Protein AF-A0A8T7GTY8-F1 (afdb_monomer_lite)

Sequence (555 aa):
MGSRGRWVYILAAAASTLVVIAIIALAPPTARHTGGGGEAAPTELLHIVVYAADALREGNISLVEKAAEALTSARIPASAAPQASRISASLLRAAGLAEEAEKLCTAARLHIETGEPGRAVVEARDCLNTLHGLLSLYPGLYGDVSSLSRLGLNVSRALEAIRDAAGRVRYAVKVAEEVLREAERLSVNLTATRLGIEAAPNPVPYGGSVTVKACLVDAEGKPLAARTLIIHHGGVSSEAVTGRNGCASITLRPRSGVAVYAEYIPAGRDRGVYSYSRSETLTVRVLLRGVGLSVLLNSSRAEPLDAVTVTVSVNASLPARVETSWGFGAVTPPGGGRVVLRVPGGVRGPAVVAVEAGGVDGYAHVVVTRSLLVEGRSPELHVSAPAIVVAGGVFSIDAAAAVPGTLHVETPWGVGGAVVAVPLTAAGHARLVIDFKPLDPRYDDARMSVEVFVVNPIPFLVAAALAAIPLSRRRRGGGGEGGRGAGMFSLLEEALGRRAEPWETAREYAAASGVDAGEAVRAYEDSAYGGGPWRVFREAVEALRRRLTSRRGGG

Secondary structure (DSSP, 8-state):
--THHHHHHHHHHHHHHHHHHTTTT-------------PPPHHHHHHHHHHHHHHHHHT-HHHHHHHHHHHHHS---TTTHHHHHHHHHHHHHHHHHHHHHHHHHHHHHHHHHTT-HHHHHHHHHHHHHHHHHHHHHHHHHHHHHHHGGGGT---HHHHHHHHHHHHHHHHHHHHHHHHHHHHHHHHTT-B--EEEEEEESSSEETT--EEEEEEEE-TT--B--S-EEEEEETTEEEEEE--TTSEEEEEE--SS-EEEEEEE---GGGBTTB--EE---EEEPEEPBP--EEEEES-SEE-TT-EEEEEEEESSS--EEEEETTS-EEEPPTTEEEEEEE--TT--EEEEEEEEE--STTBPPEEEEEEEEE-PBPP-EEEE--SEEETT-EEE-EEEESS-EEEEEEETTEEESSEEEPPTT--EEEEEEEEEEESSTTBPPEEEEEEEEEE-SHHHHHHHHHHHHHHHHTTSS----------HHHHHHHHHHS---HHHHHHHHHHHHT--HHHHHHHHHHHHTTT-HHHHHHHHHHHHHHHHHHTTS--

Radius of gyration: 49.47 Å; chains: 1; bounding box: 110×78×130 Å

Foldseek 3Di:
DDPVVVVVVVVVVVVVVVVVVVPPPDDDDDDDDDDDDDADDPVVLLVLLLQLLLCLLVLPLVSVLVSLVCLVPHRDPPVLNVLSPQLSVLSNLLSVLSVLLVVLLVVLVVCLQQQNLVSSLVSLVVSLVSLVVSLVSLVVSLVSLVVCVVVVDPNVSSNVSSVSSSVVSVVSNVVSVVSNVSSCLLPPAAFEKEKEKDKPPAQAAQQGKIKIKIAMATPVRQADFQFWKWKDKPNDTDIFGHHNRNMTIDMDRDRAWMWIKIKGGQDDPRRSHHGIDIYDIDIHHYQFAEKDKDWDWPDQEDFAQDKIKIWIFIPFQWKKWKAKPVGDIDIAGGGTGIDIDTHHLPDAAKMKIKIWIDPPDRHDIDIDIGIHHYDAAAWDKDKDDAQEDEAQDKGFIDIDTPADWAKWKQWPVGTDGRIDHHHLPDFAKIKIKIWTGGPRSRHDIDIDIDIHGYDRCVVVVVLVVVLVVVVVVVPPDDDDDDDDDDDPVVSVCVVVVDPPDVLVVLVVVCVVVVHDSVVSVVVVVVVVVPVDDVVVVVVVVVVVVVVVVVVVPDD

pLDDT: mean 83.08, std 20.72, range [32.03, 98.62]

Structure (mmCIF, N/CA/C/O backbone):
data_AF-A0A8T7GTY8-F1
#
_entry.id   AF-A0A8T7GTY8-F1
#
loop_
_atom_site.group_PDB
_atom_site.id
_atom_site.type_symbol
_atom_site.label_atom_id
_atom_site.label_alt_id
_atom_site.label_comp_id
_atom_site.label_asym_id
_atom_site.label_entity_id
_atom_site.label_seq_id
_atom_site.pdbx_PDB_ins_code
_atom_site.Cartn_x
_atom_site.Cartn_y
_atom_site.Cartn_z
_atom_site.occupancy
_atom_site.B_iso_or_equiv
_atom_site.auth_seq_id
_atom_site.auth_comp_id
_atom_site.auth_asym_id
_atom_site.auth_atom_id
_atom_site.pdbx_PDB_model_num
ATOM 1 N N . MET A 1 1 ? 77.915 -31.766 -53.872 1.00 43.19 1 MET A N 1
ATOM 2 C CA . MET A 1 1 ? 76.447 -31.826 -53.645 1.00 43.19 1 MET A CA 1
ATOM 3 C C . MET A 1 1 ? 75.816 -30.520 -54.119 1.00 43.19 1 MET A C 1
ATOM 5 O O . MET A 1 1 ? 76.364 -29.471 -53.818 1.00 43.19 1 MET A O 1
ATOM 9 N N . GLY A 1 2 ? 74.734 -30.565 -54.906 1.00 37.41 2 GLY A N 1
ATOM 10 C CA . GLY A 1 2 ? 74.190 -29.380 -55.595 1.00 37.41 2 GLY A CA 1
ATOM 11 C C . GLY A 1 2 ? 73.169 -28.564 -54.787 1.00 37.41 2 GLY A C 1
ATOM 12 O O . GLY A 1 2 ? 72.341 -29.124 -54.069 1.00 37.41 2 GLY A O 1
ATOM 13 N N . SER A 1 3 ? 73.171 -27.241 -54.979 1.00 43.28 3 SER A N 1
ATOM 14 C CA . SER A 1 3 ? 72.369 -26.239 -54.246 1.00 43.28 3 SER A CA 1
ATOM 15 C C . SER A 1 3 ? 70.842 -26.420 -54.286 1.00 43.28 3 SER A C 1
ATOM 17 O O . SER A 1 3 ? 70.138 -25.842 -53.461 1.00 43.28 3 SER A O 1
ATOM 19 N N . ARG A 1 4 ? 70.309 -27.259 -55.185 1.00 40.31 4 ARG A N 1
ATOM 20 C CA . ARG A 1 4 ? 68.869 -27.572 -55.261 1.00 40.31 4 ARG A CA 1
ATOM 21 C C . ARG A 1 4 ? 68.362 -28.485 -54.135 1.00 40.31 4 ARG A C 1
ATOM 23 O O . ARG A 1 4 ? 67.167 -28.485 -53.876 1.00 40.31 4 ARG A O 1
ATOM 30 N N . GLY A 1 5 ? 69.242 -29.208 -53.433 1.00 40.41 5 GLY A N 1
ATOM 31 C CA . GLY A 1 5 ? 68.844 -30.024 -52.275 1.00 40.41 5 GLY A CA 1
ATOM 32 C C . GLY A 1 5 ? 68.484 -29.205 -51.027 1.00 40.41 5 GLY A C 1
ATOM 33 O O . GLY A 1 5 ? 67.637 -29.624 -50.246 1.00 40.41 5 GLY A O 1
ATOM 34 N N . ARG A 1 6 ? 69.082 -28.016 -50.847 1.00 43.25 6 ARG A N 1
ATOM 35 C CA . ARG A 1 6 ? 68.878 -27.185 -49.642 1.00 43.25 6 ARG A CA 1
ATOM 36 C C . ARG A 1 6 ? 67.473 -26.580 -49.546 1.00 43.25 6 ARG A C 1
ATOM 38 O O . ARG A 1 6 ? 66.925 -26.517 -48.453 1.00 43.25 6 ARG A O 1
ATOM 45 N N . TRP A 1 7 ? 66.875 -26.184 -50.668 1.00 44.06 7 TRP A N 1
ATOM 46 C CA . TRP A 1 7 ? 65.564 -25.521 -50.673 1.00 44.06 7 TRP A CA 1
ATOM 47 C C . TRP A 1 7 ? 64.405 -26.430 -50.245 1.00 44.06 7 TRP A C 1
ATOM 49 O O . TRP A 1 7 ? 63.483 -25.961 -49.585 1.00 44.06 7 TRP A O 1
ATOM 59 N N . VAL A 1 8 ? 64.478 -27.731 -50.547 1.00 46.56 8 VAL A N 1
ATOM 60 C CA . VAL A 1 8 ? 63.455 -28.708 -50.132 1.00 46.56 8 VAL A CA 1
ATOM 61 C C . VAL A 1 8 ? 63.447 -28.887 -48.609 1.00 46.56 8 VAL A C 1
ATOM 63 O O . VAL A 1 8 ? 62.382 -28.903 -48.000 1.00 46.56 8 VAL A O 1
ATOM 66 N N . TYR A 1 9 ? 64.625 -28.934 -47.977 1.00 44.22 9 TYR A N 1
ATOM 67 C CA . TYR A 1 9 ? 64.740 -29.025 -46.516 1.00 44.22 9 TYR A CA 1
ATOM 68 C C . TYR A 1 9 ? 64.301 -27.744 -45.794 1.00 44.22 9 TYR A C 1
ATOM 70 O O . TYR A 1 9 ? 63.691 -27.833 -44.733 1.00 44.22 9 TYR A O 1
ATOM 78 N N . ILE A 1 10 ? 64.555 -26.561 -46.367 1.00 48.59 10 ILE A N 1
ATOM 79 C CA . ILE A 1 10 ? 64.115 -25.281 -45.782 1.00 48.59 10 ILE A CA 1
ATOM 80 C C . ILE A 1 10 ? 62.581 -25.162 -45.807 1.00 48.59 10 ILE A C 1
ATOM 82 O O . ILE A 1 10 ? 61.984 -24.755 -44.812 1.00 48.59 10 ILE A O 1
ATOM 86 N N . LEU A 1 11 ? 61.932 -25.571 -46.904 1.00 45.00 11 LEU A N 1
ATOM 87 C CA . LEU A 1 11 ? 60.466 -25.580 -47.007 1.00 45.00 11 LEU A CA 1
ATOM 88 C C . LEU A 1 11 ? 59.812 -26.617 -46.080 1.00 45.00 11 LEU A C 1
ATOM 90 O O . LEU A 1 11 ? 58.790 -26.316 -45.468 1.00 45.00 11 LEU A O 1
ATOM 94 N N . ALA A 1 12 ? 60.416 -27.799 -45.920 1.00 43.34 12 ALA A N 1
ATOM 95 C CA . ALA A 1 12 ? 59.945 -28.796 -44.958 1.00 43.34 12 ALA A CA 1
ATOM 96 C C . ALA A 1 12 ? 60.063 -28.297 -43.503 1.00 43.34 12 ALA A C 1
ATOM 98 O O . ALA A 1 12 ? 59.116 -28.428 -42.731 1.00 43.34 12 ALA A O 1
ATOM 99 N N . ALA A 1 13 ? 61.188 -27.663 -43.147 1.00 40.25 13 ALA A N 1
ATOM 100 C CA . ALA A 1 13 ? 61.414 -27.122 -41.807 1.00 40.25 13 ALA A CA 1
ATOM 101 C C . ALA A 1 13 ? 60.435 -25.986 -41.447 1.00 40.25 13 ALA A C 1
ATOM 103 O O . ALA A 1 13 ? 59.940 -25.934 -40.321 1.00 40.25 13 ALA A O 1
ATOM 104 N N . ALA A 1 14 ? 60.110 -25.106 -42.401 1.00 42.41 14 ALA A N 1
ATOM 105 C CA . ALA A 1 14 ? 59.154 -24.017 -42.188 1.00 42.41 14 ALA A CA 1
ATOM 106 C C . ALA A 1 14 ? 57.726 -24.519 -41.892 1.00 42.41 14 ALA A C 1
ATOM 108 O O . ALA A 1 14 ? 57.025 -23.923 -41.074 1.00 42.41 14 ALA A O 1
ATOM 109 N N . ALA A 1 15 ? 57.308 -25.630 -42.510 1.00 43.06 15 ALA A N 1
ATOM 110 C CA . ALA A 1 15 ? 55.995 -26.229 -42.272 1.00 43.06 15 ALA A CA 1
ATOM 111 C C . ALA A 1 15 ? 55.869 -26.838 -40.861 1.00 43.06 15 ALA A C 1
ATOM 113 O O . ALA A 1 15 ? 54.832 -26.686 -40.219 1.00 43.06 15 ALA A O 1
ATOM 114 N N . SER A 1 16 ? 56.928 -27.475 -40.345 1.00 41.00 16 SER A N 1
ATOM 115 C CA . SER A 1 16 ? 56.918 -28.085 -39.006 1.00 41.00 16 SER A CA 1
ATOM 116 C C . SER A 1 16 ? 56.823 -27.074 -37.855 1.00 41.00 16 SER A C 1
ATOM 118 O O . SER A 1 16 ? 56.168 -27.354 -36.852 1.00 41.00 16 SER A O 1
ATOM 120 N N . THR A 1 17 ? 57.425 -25.887 -37.982 1.00 41.25 17 THR A N 1
ATOM 121 C CA . THR A 1 17 ? 57.464 -24.896 -36.886 1.00 41.25 17 THR A CA 1
ATOM 122 C C . THR A 1 17 ? 56.093 -24.278 -36.592 1.00 41.25 17 THR A C 1
ATOM 124 O O . THR A 1 17 ? 55.795 -23.956 -35.443 1.00 41.25 17 THR A O 1
ATOM 127 N N . LEU A 1 18 ? 55.229 -24.152 -37.606 1.00 40.47 18 LEU A N 1
ATOM 128 C CA . LEU A 1 18 ? 53.881 -23.586 -37.458 1.00 40.47 18 LEU A CA 1
ATOM 129 C C . LEU A 1 18 ? 52.930 -24.482 -36.645 1.00 40.47 18 LEU A C 1
ATOM 131 O O . LEU A 1 18 ? 52.012 -23.970 -36.010 1.00 40.47 18 LEU A O 1
ATOM 135 N N . VAL A 1 19 ? 53.166 -25.797 -36.615 1.00 42.78 19 VAL A N 1
ATOM 136 C CA . VAL A 1 19 ? 52.319 -26.759 -35.883 1.00 42.78 19 VAL A CA 1
ATOM 137 C C . VAL A 1 19 ? 52.566 -26.702 -34.369 1.00 42.78 19 VAL A C 1
ATOM 139 O O . VAL A 1 19 ? 51.636 -26.861 -33.585 1.00 42.78 19 VAL A O 1
ATOM 142 N N . VAL A 1 20 ? 53.801 -26.422 -33.937 1.00 40.09 20 VAL A N 1
ATOM 143 C CA . VAL A 1 20 ? 54.177 -26.416 -32.509 1.00 40.09 20 VAL A CA 1
ATOM 144 C C . VAL A 1 20 ? 53.609 -25.201 -31.763 1.00 40.09 20 VAL A C 1
ATOM 146 O O . VAL A 1 20 ? 53.200 -25.319 -30.609 1.00 40.09 20 VAL A O 1
ATOM 149 N N . ILE A 1 21 ? 53.524 -24.043 -32.425 1.00 41.19 21 ILE A N 1
ATOM 150 C CA . ILE A 1 21 ? 53.023 -22.795 -31.820 1.00 41.19 21 ILE A CA 1
ATOM 151 C C . ILE A 1 21 ? 51.529 -22.904 -31.454 1.00 41.19 21 ILE A C 1
ATOM 153 O O . ILE A 1 21 ? 51.098 -22.324 -30.460 1.00 41.19 21 ILE A O 1
ATOM 157 N N . ALA A 1 22 ? 50.751 -23.702 -32.193 1.00 39.50 22 ALA A N 1
ATOM 158 C CA . ALA A 1 22 ? 49.323 -23.906 -31.937 1.00 39.50 22 ALA A CA 1
ATOM 159 C C . ALA A 1 22 ? 49.017 -24.706 -30.651 1.00 39.50 22 ALA A C 1
ATOM 161 O O . ALA A 1 22 ? 47.911 -24.612 -30.125 1.00 39.50 22 ALA A O 1
ATOM 162 N N . ILE A 1 23 ? 49.975 -25.485 -30.133 1.00 41.50 23 ILE A N 1
ATOM 163 C CA . ILE A 1 23 ? 49.746 -26.435 -29.027 1.00 41.50 23 ILE A CA 1
ATOM 164 C C . ILE A 1 23 ? 49.935 -25.782 -27.643 1.00 41.50 23 ILE A C 1
ATOM 166 O O . ILE A 1 23 ? 49.361 -26.234 -26.656 1.00 41.50 23 ILE A O 1
ATOM 170 N N . ILE A 1 24 ? 50.700 -24.689 -27.551 1.00 39.84 24 ILE A N 1
ATOM 171 C CA . ILE A 1 24 ? 51.096 -24.073 -26.266 1.00 39.84 24 ILE A CA 1
ATOM 172 C C . ILE A 1 24 ? 49.994 -23.164 -25.668 1.00 39.84 24 ILE A C 1
ATOM 174 O O . ILE A 1 24 ? 50.028 -22.842 -24.483 1.00 39.84 24 ILE A O 1
ATOM 178 N N . ALA A 1 25 ? 48.977 -22.780 -26.443 1.00 38.03 25 ALA A N 1
ATOM 179 C CA . ALA A 1 25 ? 48.000 -21.748 -26.067 1.00 38.03 25 ALA A CA 1
ATOM 180 C C . ALA A 1 25 ? 46.794 -22.216 -25.205 1.00 38.03 25 ALA A C 1
ATOM 182 O O . ALA A 1 25 ? 45.832 -21.462 -25.073 1.00 38.03 25 ALA A O 1
ATOM 183 N N . LEU A 1 26 ? 46.789 -23.444 -24.659 1.00 36.94 26 LEU A N 1
ATOM 184 C CA . LEU A 1 26 ? 45.545 -24.156 -24.283 1.00 36.94 26 LEU A CA 1
ATOM 185 C C . LEU A 1 26 ? 45.470 -24.776 -22.857 1.00 36.94 26 LEU A C 1
ATOM 187 O O . LEU A 1 26 ? 44.753 -25.757 -22.669 1.00 36.94 26 LEU A O 1
ATOM 191 N N . ALA A 1 27 ? 46.140 -24.230 -21.827 1.00 33.28 27 ALA A N 1
ATOM 192 C CA . ALA A 1 27 ? 46.106 -24.790 -20.454 1.00 33.28 27 ALA A CA 1
ATOM 193 C C . ALA A 1 27 ? 45.803 -23.760 -19.322 1.00 33.28 27 ALA A C 1
ATOM 195 O O . ALA A 1 27 ? 46.461 -22.719 -19.280 1.00 33.28 27 ALA A O 1
ATOM 196 N N . PRO A 1 28 ? 44.864 -24.036 -18.379 1.00 37.38 28 PRO A N 1
ATOM 197 C CA . PRO A 1 28 ? 44.525 -23.158 -17.242 1.00 37.38 28 PRO A CA 1
ATOM 198 C C . PRO A 1 28 ? 45.086 -23.621 -15.861 1.00 37.38 28 PRO A C 1
ATOM 200 O O . PRO A 1 28 ? 45.440 -24.790 -15.711 1.00 37.38 28 PRO A O 1
ATOM 203 N N . PRO A 1 29 ? 45.136 -22.745 -14.825 1.00 37.66 29 PRO A N 1
ATOM 204 C CA . PRO A 1 29 ? 45.713 -23.043 -13.498 1.00 37.66 29 PRO A CA 1
ATOM 205 C C . PRO A 1 29 ? 44.693 -23.369 -12.372 1.00 37.66 29 PRO A C 1
ATOM 207 O O . PRO A 1 29 ? 43.504 -23.076 -12.480 1.00 37.66 29 PRO A O 1
ATOM 210 N N . THR A 1 30 ? 45.180 -23.921 -11.247 1.00 33.28 30 THR A N 1
ATOM 211 C CA . THR A 1 30 ? 44.400 -24.426 -10.084 1.00 33.28 30 THR A CA 1
ATOM 212 C C . THR A 1 30 ? 44.588 -23.649 -8.762 1.00 33.28 30 THR A C 1
ATOM 214 O O . THR A 1 30 ? 45.561 -22.920 -8.589 1.00 33.28 30 THR A O 1
ATOM 217 N N . ALA A 1 31 ? 43.701 -23.887 -7.780 1.00 32.03 31 ALA A N 1
ATOM 218 C CA . ALA A 1 31 ? 43.730 -23.391 -6.386 1.00 32.03 31 ALA A CA 1
ATOM 219 C C . ALA A 1 31 ? 43.260 -24.513 -5.404 1.00 32.03 31 ALA A C 1
ATOM 221 O O . ALA A 1 31 ? 42.858 -25.566 -5.888 1.00 32.03 31 ALA A O 1
ATOM 222 N N . ARG A 1 32 ? 43.247 -24.421 -4.056 1.00 34.00 32 ARG A N 1
ATOM 223 C CA . ARG A 1 32 ? 43.452 -23.323 -3.070 1.00 34.00 32 ARG A CA 1
ATOM 224 C C . ARG A 1 32 ? 43.969 -23.909 -1.715 1.00 34.00 32 ARG A C 1
ATOM 226 O O . ARG A 1 32 ? 44.333 -25.076 -1.663 1.00 34.00 32 ARG A O 1
ATOM 233 N N . HIS A 1 33 ? 44.006 -23.122 -0.629 1.00 37.56 33 HIS A N 1
ATOM 234 C CA . HIS A 1 33 ? 44.540 -23.500 0.705 1.00 37.56 33 HIS A CA 1
ATOM 235 C C . HIS A 1 33 ? 43.518 -24.086 1.714 1.00 37.56 33 HIS A C 1
ATOM 237 O O . HIS A 1 33 ? 42.312 -23.901 1.568 1.00 37.56 33 HIS A O 1
ATOM 243 N N . THR A 1 34 ? 44.035 -24.686 2.801 1.00 38.72 34 THR A N 1
ATOM 244 C CA . THR A 1 34 ? 43.326 -25.181 4.008 1.00 38.72 34 THR A CA 1
ATOM 245 C C . THR A 1 34 ? 43.826 -24.510 5.303 1.00 38.72 34 THR A C 1
ATOM 247 O O . THR A 1 34 ? 45.003 -24.164 5.384 1.00 38.72 34 THR A O 1
ATOM 250 N N . GLY A 1 35 ? 42.988 -24.421 6.349 1.00 42.38 35 GLY A N 1
ATOM 251 C CA . GLY A 1 35 ? 43.367 -23.981 7.708 1.00 42.38 35 GLY A CA 1
ATOM 252 C C . GLY A 1 35 ? 42.646 -24.784 8.807 1.00 42.38 35 GLY A C 1
ATOM 253 O O . GLY A 1 35 ? 41.523 -25.232 8.590 1.00 42.38 35 GLY A O 1
ATOM 254 N N . GLY A 1 36 ? 43.302 -25.015 9.953 1.00 44.09 36 GLY A N 1
ATOM 255 C CA . GLY A 1 36 ? 42.823 -25.897 11.038 1.00 44.09 36 GLY A CA 1
ATOM 256 C C . GLY A 1 36 ? 42.268 -25.168 12.273 1.00 44.09 36 GLY A C 1
ATOM 257 O O . GLY A 1 36 ? 42.368 -23.949 12.374 1.00 44.09 36 GLY A O 1
ATOM 258 N N . GLY A 1 37 ? 41.705 -25.910 13.238 1.00 43.16 37 GLY A N 1
ATOM 259 C CA . GLY A 1 37 ? 41.185 -25.332 14.489 1.00 43.16 37 GLY A CA 1
ATOM 260 C C . GLY A 1 37 ? 40.954 -26.351 15.611 1.00 43.16 37 GLY A C 1
ATOM 261 O O . GLY A 1 37 ? 40.676 -27.515 15.328 1.00 43.16 37 GLY A O 1
ATOM 262 N N . GLY A 1 38 ? 41.038 -25.894 16.866 1.00 51.50 38 GLY A N 1
ATOM 263 C CA . GLY A 1 38 ? 40.863 -26.701 18.086 1.00 51.50 38 GLY A CA 1
ATOM 264 C C . GLY A 1 38 ? 39.423 -26.777 18.620 1.00 51.50 38 GLY A C 1
ATOM 265 O O . GLY A 1 38 ? 38.498 -26.211 18.033 1.00 51.50 38 GLY A O 1
ATOM 266 N N . GLU A 1 39 ? 39.236 -27.505 19.720 1.00 55.78 39 GLU A N 1
ATOM 267 C CA . GLU A 1 39 ? 37.965 -27.634 20.458 1.00 55.78 39 GLU A CA 1
ATOM 268 C C . GLU A 1 39 ? 37.753 -26.461 21.435 1.00 55.78 39 GLU A C 1
ATOM 270 O O . GLU A 1 39 ? 38.721 -25.822 21.851 1.00 55.78 39 GLU A O 1
ATOM 275 N N . ALA A 1 40 ? 36.499 -26.172 21.804 1.00 56.69 40 ALA A N 1
ATOM 276 C CA . ALA A 1 40 ? 36.188 -25.112 22.765 1.00 56.69 40 ALA A CA 1
ATOM 277 C C . ALA A 1 40 ? 36.459 -25.577 24.205 1.00 56.69 40 ALA A C 1
ATOM 279 O O . ALA A 1 40 ? 36.144 -26.710 24.581 1.00 56.69 40 ALA A O 1
ATOM 280 N N . ALA A 1 41 ? 37.013 -24.694 25.037 1.00 71.81 41 ALA A N 1
ATOM 281 C CA . ALA A 1 41 ? 37.287 -25.019 26.433 1.00 71.81 41 ALA A CA 1
ATOM 282 C C . ALA A 1 41 ? 35.975 -25.184 27.238 1.00 71.81 41 ALA A C 1
ATOM 284 O O . ALA A 1 41 ? 35.034 -24.413 27.034 1.00 71.81 41 ALA A O 1
ATOM 285 N N . PRO A 1 42 ? 35.896 -26.107 28.223 1.00 75.81 42 PRO A N 1
ATOM 286 C CA . PRO A 1 42 ? 34.701 -26.283 29.064 1.00 75.81 42 PRO A CA 1
ATOM 287 C C . PRO A 1 42 ? 34.235 -25.013 29.804 1.00 75.81 42 PRO A C 1
ATOM 289 O O . PRO A 1 42 ? 33.071 -24.903 30.189 1.00 75.81 42 PRO A O 1
ATOM 292 N N . THR A 1 43 ? 35.128 -24.037 29.981 1.00 80.50 43 THR A N 1
ATOM 293 C CA . THR A 1 43 ? 34.829 -22.701 30.512 1.00 80.50 43 THR A CA 1
ATOM 294 C C . THR A 1 43 ? 33.922 -21.879 29.594 1.00 80.50 43 THR A C 1
ATOM 296 O O . THR A 1 43 ? 33.039 -21.189 30.097 1.00 80.50 43 THR A O 1
ATOM 299 N N . GLU A 1 44 ? 34.073 -21.969 28.269 1.00 85.94 44 GLU A N 1
ATOM 300 C CA . GLU A 1 44 ? 33.236 -21.234 27.307 1.00 85.94 44 GLU A CA 1
ATOM 301 C C . GLU A 1 44 ? 31.778 -21.701 27.375 1.00 85.94 44 GLU A C 1
ATOM 303 O O . GLU A 1 44 ? 30.867 -20.877 27.439 1.00 85.94 44 GLU A O 1
ATOM 308 N N . LEU A 1 45 ? 31.555 -23.017 27.484 1.00 87.31 45 LEU A N 1
ATOM 309 C CA . LEU A 1 45 ? 30.221 -23.584 27.698 1.00 87.31 45 LEU A CA 1
ATOM 310 C C . LEU A 1 45 ? 29.566 -23.016 28.967 1.00 87.31 45 LEU A C 1
ATOM 312 O O . LEU A 1 45 ? 28.401 -22.620 28.938 1.00 87.31 45 LEU A O 1
ATOM 316 N N . LEU A 1 46 ? 30.316 -22.936 30.071 1.00 88.88 46 LEU A N 1
ATOM 317 C CA . LEU A 1 46 ? 29.813 -22.365 31.321 1.00 88.88 46 LEU A CA 1
ATOM 318 C C . LEU A 1 46 ? 29.473 -20.874 31.173 1.00 88.88 46 LEU A C 1
ATOM 320 O O . LEU A 1 46 ? 28.434 -20.447 31.674 1.00 88.88 46 LEU A O 1
ATOM 324 N N . HIS A 1 47 ? 30.294 -20.096 30.461 1.00 90.75 47 HIS A N 1
ATOM 325 C CA . HIS A 1 47 ? 30.002 -18.689 30.181 1.00 90.75 47 HIS A CA 1
ATOM 326 C C . HIS A 1 47 ? 28.707 -18.515 29.379 1.00 90.75 47 HIS A C 1
ATOM 328 O O . HIS A 1 47 ? 27.888 -17.680 29.759 1.00 90.75 47 HIS A O 1
ATOM 334 N N . ILE A 1 48 ? 28.477 -19.321 28.336 1.00 91.94 48 ILE A N 1
ATOM 335 C CA . ILE A 1 48 ? 27.247 -19.238 27.532 1.00 91.94 48 ILE A CA 1
ATOM 336 C C . ILE A 1 48 ? 26.019 -19.655 28.362 1.00 91.94 48 ILE A C 1
ATOM 338 O O . ILE A 1 48 ? 24.995 -18.978 28.309 1.00 91.94 48 ILE A O 1
ATOM 342 N N . VAL A 1 49 ? 26.110 -20.710 29.186 1.00 91.44 49 VAL A N 1
ATOM 343 C CA . VAL A 1 49 ? 24.996 -21.143 30.059 1.00 91.44 49 VAL A CA 1
ATOM 344 C C . VAL A 1 49 ? 24.678 -20.109 31.147 1.00 91.44 49 VAL A C 1
ATOM 346 O O . VAL A 1 49 ? 23.505 -19.842 31.403 1.00 91.44 49 VAL A O 1
ATOM 349 N N . VAL A 1 50 ? 25.690 -19.494 31.772 1.00 92.19 50 VAL A N 1
ATOM 350 C CA . VAL A 1 50 ? 25.484 -18.400 32.740 1.00 92.19 50 VAL A CA 1
ATOM 351 C C . VAL A 1 50 ? 24.861 -17.184 32.055 1.00 92.19 50 VAL A C 1
ATOM 353 O O . VAL A 1 50 ? 23.904 -16.625 32.579 1.00 92.19 50 VAL A O 1
ATOM 356 N N . TYR A 1 51 ? 25.346 -16.815 30.867 1.00 94.81 51 TYR A N 1
ATOM 357 C CA . TYR A 1 51 ? 24.811 -15.701 30.085 1.00 94.81 51 TYR A CA 1
ATOM 358 C C . TYR A 1 51 ? 23.347 -15.925 29.672 1.00 94.81 51 TYR A C 1
ATOM 360 O O . TYR A 1 51 ? 22.521 -15.035 29.854 1.00 94.81 51 TYR A O 1
ATOM 368 N N . ALA A 1 52 ? 22.999 -17.130 29.208 1.00 92.56 52 ALA A N 1
ATOM 369 C CA . ALA A 1 52 ? 21.618 -17.520 28.922 1.00 92.56 52 ALA A CA 1
ATOM 370 C C . ALA A 1 52 ? 20.712 -17.426 30.160 1.00 92.56 52 ALA A C 1
ATOM 372 O O . ALA A 1 52 ? 19.589 -16.931 30.075 1.00 92.56 52 ALA A O 1
ATOM 373 N N . ALA A 1 53 ? 21.194 -17.903 31.311 1.00 90.25 53 ALA A N 1
ATOM 374 C CA . ALA A 1 53 ? 20.441 -17.882 32.559 1.00 90.25 53 ALA A CA 1
ATOM 375 C C . ALA A 1 53 ? 20.231 -16.451 33.084 1.00 90.25 53 ALA A C 1
ATOM 377 O O . ALA A 1 53 ? 19.124 -16.119 33.507 1.00 90.25 53 ALA A O 1
ATOM 378 N N . ASP A 1 54 ? 21.252 -15.591 33.009 1.00 92.06 54 ASP A N 1
ATOM 379 C CA . ASP A 1 54 ? 21.147 -14.174 33.371 1.00 92.06 54 ASP A CA 1
ATOM 380 C C . ASP A 1 54 ? 20.219 -13.407 32.408 1.00 92.06 54 ASP A C 1
ATOM 382 O O . ASP A 1 54 ? 19.370 -12.644 32.866 1.00 92.06 54 ASP A O 1
ATOM 386 N N . ALA A 1 55 ? 20.284 -13.677 31.098 1.00 93.19 55 ALA A N 1
ATOM 387 C CA . ALA A 1 55 ? 19.361 -13.115 30.109 1.00 93.19 55 ALA A CA 1
ATOM 388 C C . ALA A 1 55 ? 17.900 -13.534 30.364 1.00 93.19 55 ALA A C 1
ATOM 390 O O . ALA A 1 55 ? 16.999 -12.694 30.333 1.00 93.19 55 ALA A O 1
ATOM 391 N N . LEU A 1 56 ? 17.662 -14.813 30.682 1.00 90.06 56 LEU A N 1
ATOM 392 C CA . LEU A 1 56 ? 16.335 -15.341 31.018 1.00 90.06 56 LEU A CA 1
ATOM 393 C C . LEU A 1 56 ? 15.800 -14.733 32.324 1.00 90.06 56 LEU A C 1
ATOM 395 O O . LEU A 1 56 ? 14.631 -14.363 32.407 1.00 90.06 56 LEU A O 1
ATOM 399 N N . ARG A 1 57 ? 16.668 -14.570 33.330 1.00 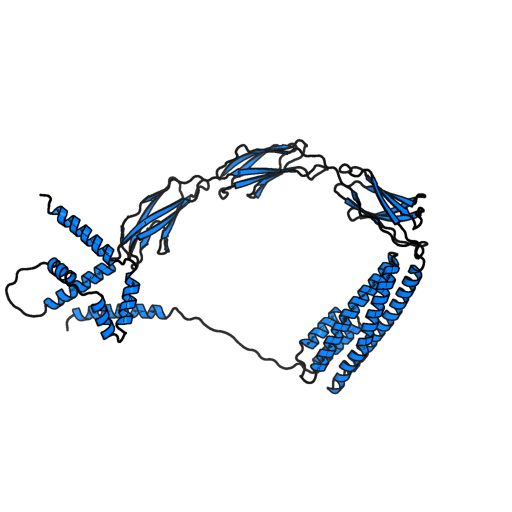91.50 57 ARG A N 1
ATOM 400 C CA . ARG A 1 57 ? 16.374 -13.863 34.587 1.00 91.50 57 ARG A CA 1
ATOM 401 C C . ARG A 1 57 ? 15.989 -12.408 34.338 1.00 91.50 57 ARG A C 1
ATOM 403 O O . ARG A 1 57 ? 15.078 -11.904 34.989 1.00 91.50 57 ARG A O 1
ATOM 410 N N . GLU A 1 58 ? 16.655 -11.736 33.409 1.00 92.88 58 GLU A N 1
ATOM 411 C CA . GLU A 1 58 ? 16.380 -10.343 33.046 1.00 92.88 58 GLU A CA 1
ATOM 412 C C . GLU A 1 58 ? 15.151 -10.176 32.142 1.00 92.88 58 GLU A C 1
ATOM 414 O O . GLU A 1 58 ? 14.606 -9.077 32.089 1.00 92.88 58 GLU A O 1
ATOM 419 N N . GLY A 1 59 ? 14.664 -11.254 31.518 1.00 90.44 59 GLY A N 1
ATOM 420 C CA . GLY A 1 59 ? 13.557 -11.226 30.557 1.00 90.44 59 GLY A CA 1
ATOM 421 C C . GLY A 1 59 ? 13.989 -10.819 29.144 1.00 90.44 59 GLY A C 1
ATOM 422 O O . GLY A 1 59 ? 13.156 -10.439 28.331 1.00 90.44 59 GLY A O 1
ATOM 423 N N . ASN A 1 60 ? 15.287 -10.872 28.832 1.00 94.94 60 ASN A N 1
ATOM 424 C CA . ASN A 1 60 ? 15.814 -10.425 27.547 1.00 94.94 60 ASN A CA 1
ATOM 425 C C . ASN A 1 60 ? 15.810 -11.564 26.514 1.00 94.94 60 ASN A C 1
ATOM 427 O O . ASN A 1 60 ? 16.817 -12.244 26.305 1.00 94.94 60 ASN A O 1
ATOM 431 N N . ILE A 1 61 ? 14.654 -11.757 25.876 1.00 93.19 61 ILE A N 1
ATOM 432 C CA . ILE A 1 61 ? 14.356 -12.860 24.947 1.00 93.19 61 ILE A CA 1
ATOM 433 C C . ILE A 1 61 ? 15.411 -12.967 23.831 1.00 93.19 61 ILE A C 1
ATOM 435 O O . ILE A 1 61 ? 16.010 -14.028 23.663 1.00 93.19 61 ILE A O 1
ATOM 439 N N . SER A 1 62 ? 15.762 -11.855 23.171 1.00 93.94 62 SER A N 1
ATOM 440 C CA . SER A 1 62 ? 16.774 -11.843 22.097 1.00 93.94 62 SER A CA 1
ATOM 441 C C . SER A 1 62 ? 18.174 -12.280 22.558 1.00 93.94 62 SER A C 1
ATOM 443 O O . SER A 1 62 ? 18.956 -12.805 21.763 1.00 93.94 62 SER A O 1
ATOM 445 N N . LEU A 1 63 ? 18.529 -12.072 23.832 1.00 94.25 63 LEU A N 1
ATOM 446 C CA . LEU A 1 63 ? 19.794 -12.578 24.375 1.00 94.25 63 LEU A CA 1
ATOM 447 C C . LEU A 1 63 ? 19.713 -14.063 24.752 1.00 94.25 63 LEU A C 1
ATOM 449 O O . LEU A 1 63 ? 20.711 -14.764 24.596 1.00 94.25 63 LEU A O 1
ATOM 453 N N . VAL A 1 64 ? 18.545 -14.560 25.178 1.00 93.19 64 VAL A N 1
ATOM 454 C CA . VAL A 1 64 ? 18.314 -16.000 25.398 1.00 93.19 64 VAL A CA 1
ATOM 455 C C . VAL A 1 64 ? 18.435 -16.773 24.085 1.00 93.19 64 VAL A C 1
ATOM 457 O O . VAL A 1 64 ? 19.118 -17.795 24.054 1.00 93.19 64 VAL A O 1
ATOM 460 N N . GLU A 1 65 ? 17.848 -16.269 22.997 1.00 93.88 65 GLU A N 1
ATOM 461 C CA . GLU A 1 65 ? 17.955 -16.868 21.660 1.00 93.88 65 GLU A CA 1
ATOM 462 C C . GLU A 1 65 ? 19.407 -16.931 21.183 1.00 93.88 65 GLU A C 1
ATOM 464 O O . GLU A 1 65 ? 19.914 -18.017 20.912 1.00 93.88 65 GLU A O 1
ATOM 469 N N . LYS A 1 66 ? 20.125 -15.799 21.192 1.00 94.19 66 LYS A N 1
ATOM 470 C CA . LYS A 1 66 ? 21.551 -15.743 20.812 1.00 94.19 66 LYS A CA 1
ATOM 471 C C . LYS A 1 66 ? 22.422 -16.665 21.660 1.00 94.19 66 LYS A C 1
ATOM 473 O O . LYS A 1 66 ? 23.368 -17.261 21.151 1.00 94.19 66 LYS A O 1
ATOM 478 N N . ALA A 1 67 ? 22.125 -16.794 22.953 1.00 92.94 67 ALA A N 1
ATOM 479 C CA . ALA A 1 67 ? 22.845 -17.711 23.826 1.00 92.94 67 ALA A CA 1
ATOM 480 C C . ALA A 1 67 ? 22.524 -19.179 23.495 1.00 92.94 67 ALA A C 1
ATOM 482 O O . ALA A 1 67 ? 23.425 -20.015 23.484 1.00 92.94 67 ALA A O 1
ATOM 483 N N . ALA A 1 68 ? 21.270 -19.503 23.176 1.00 93.06 68 ALA A N 1
ATOM 484 C CA . ALA A 1 68 ? 20.866 -20.845 22.774 1.00 93.06 68 ALA A CA 1
ATOM 485 C C . ALA A 1 68 ? 21.419 -21.242 21.390 1.00 93.06 68 ALA A C 1
ATOM 487 O O . ALA A 1 68 ? 21.854 -22.384 21.226 1.00 93.06 68 ALA A O 1
ATOM 488 N N . GLU A 1 69 ? 21.493 -20.309 20.438 1.00 92.69 69 GLU A N 1
ATOM 489 C CA . GLU A 1 69 ? 22.219 -20.471 19.172 1.00 92.69 69 GLU A CA 1
ATOM 490 C C . GLU A 1 69 ? 23.711 -20.713 19.431 1.00 92.69 69 GLU A C 1
ATOM 492 O O . GLU A 1 69 ? 24.260 -21.708 18.953 1.00 92.69 69 GLU A O 1
ATOM 497 N N . ALA A 1 70 ? 24.349 -19.888 20.271 1.00 92.94 70 ALA A N 1
ATOM 498 C CA . ALA A 1 70 ? 25.753 -20.050 20.648 1.00 92.94 70 ALA A CA 1
ATOM 499 C C . ALA A 1 70 ? 26.043 -21.421 21.292 1.00 92.94 70 ALA A C 1
ATOM 501 O O . ALA A 1 70 ? 27.077 -22.022 21.000 1.00 92.94 70 ALA A O 1
ATOM 502 N N . LEU A 1 71 ? 25.119 -21.966 22.099 1.00 91.50 71 LEU A N 1
ATOM 503 C CA . LEU A 1 71 ? 25.209 -23.339 22.622 1.00 91.50 71 LEU A CA 1
ATOM 504 C C . LEU A 1 71 ? 25.157 -24.410 21.521 1.00 91.50 71 LEU A C 1
ATOM 506 O O . LEU A 1 71 ? 25.740 -25.474 21.702 1.00 91.50 71 LEU A O 1
ATOM 510 N N . THR A 1 72 ? 24.473 -24.165 20.400 1.00 89.69 72 THR A N 1
ATOM 511 C CA . THR A 1 72 ? 24.436 -25.114 19.268 1.00 89.69 72 THR A CA 1
ATOM 512 C C . THR A 1 72 ? 25.625 -24.978 18.321 1.00 89.69 72 THR A C 1
ATOM 514 O O . THR A 1 72 ? 26.033 -25.972 17.726 1.00 89.69 72 THR A O 1
ATOM 517 N N . SER A 1 73 ? 26.208 -23.780 18.191 1.00 87.56 73 SER A N 1
ATOM 518 C CA . SER A 1 73 ? 27.355 -23.525 17.310 1.00 87.56 73 SER A CA 1
ATOM 519 C C . SER A 1 73 ? 28.722 -23.726 17.976 1.00 87.56 73 SER A C 1
ATOM 521 O O . SER A 1 73 ? 29.733 -23.829 17.279 1.00 87.56 73 SER A O 1
ATOM 523 N N . ALA A 1 74 ? 28.790 -23.745 19.311 1.00 88.12 74 ALA A N 1
ATOM 524 C CA . ALA A 1 74 ? 30.033 -23.960 20.046 1.00 88.12 74 ALA A CA 1
ATOM 525 C C . ALA A 1 74 ? 30.601 -25.376 19.823 1.00 88.12 74 ALA A C 1
ATOM 527 O O . ALA A 1 74 ? 29.870 -26.364 19.739 1.00 88.12 74 ALA A O 1
ATOM 528 N N . ARG A 1 75 ? 31.936 -25.497 19.786 1.00 84.56 75 ARG A N 1
ATOM 529 C CA . ARG A 1 75 ? 32.651 -26.783 19.647 1.00 84.56 75 ARG A CA 1
ATOM 530 C C . ARG A 1 75 ? 32.696 -27.548 20.973 1.00 84.56 75 ARG A C 1
ATOM 532 O O . ARG A 1 75 ? 33.748 -27.670 21.595 1.00 84.56 75 ARG A O 1
ATOM 539 N N . ILE A 1 76 ? 31.535 -28.013 21.416 1.00 85.62 76 ILE A N 1
ATOM 540 C CA . ILE A 1 76 ? 31.334 -28.654 22.719 1.00 85.62 76 ILE A CA 1
ATOM 541 C C . ILE A 1 76 ? 31.883 -30.095 22.710 1.00 85.62 76 ILE A C 1
ATOM 543 O O . ILE A 1 76 ? 31.604 -30.834 21.763 1.00 85.62 76 ILE A O 1
ATOM 547 N N . PRO A 1 77 ? 32.599 -30.542 23.765 1.00 85.69 77 PRO A N 1
ATOM 548 C CA . PRO A 1 77 ? 33.042 -31.930 23.895 1.00 85.69 77 PRO A CA 1
ATOM 549 C C . PRO A 1 77 ? 31.890 -32.934 23.751 1.00 85.69 77 PRO A C 1
ATOM 551 O O . PRO A 1 77 ? 30.800 -32.728 24.291 1.00 85.69 77 PRO A O 1
ATOM 554 N N . ALA A 1 78 ? 32.138 -34.066 23.086 1.00 87.50 78 ALA A N 1
ATOM 555 C CA . ALA A 1 78 ? 31.104 -35.064 22.779 1.00 87.50 78 ALA A CA 1
ATOM 556 C C . ALA A 1 78 ? 30.343 -35.592 24.019 1.00 87.50 78 ALA A C 1
ATOM 558 O O . ALA A 1 78 ? 29.172 -35.951 23.922 1.00 87.50 78 ALA A O 1
ATOM 559 N N . SER A 1 79 ? 30.977 -35.588 25.197 1.00 87.50 79 SER A N 1
ATOM 560 C CA . SER A 1 79 ? 30.380 -35.963 26.489 1.00 87.50 79 SER A CA 1
ATOM 561 C C . SER A 1 79 ? 29.375 -34.948 27.060 1.00 87.50 79 SER A C 1
ATOM 563 O O . SER A 1 79 ? 28.604 -35.300 27.954 1.00 87.50 79 SER A O 1
ATOM 565 N N . ALA A 1 80 ? 29.386 -33.707 26.563 1.00 89.12 80 ALA A N 1
ATOM 566 C CA . ALA A 1 80 ? 28.550 -32.593 27.014 1.00 89.12 80 ALA A CA 1
ATOM 567 C C . ALA A 1 80 ? 27.529 -32.126 25.958 1.00 89.12 80 ALA A C 1
ATOM 569 O O . ALA A 1 80 ? 26.549 -31.458 26.299 1.00 89.12 80 ALA A O 1
ATOM 570 N N . ALA A 1 81 ? 27.727 -32.479 24.683 1.00 90.81 81 ALA A N 1
ATOM 571 C CA . ALA A 1 81 ? 26.843 -32.086 23.585 1.00 90.81 81 ALA A CA 1
ATOM 572 C C . ALA A 1 81 ? 25.356 -32.487 23.788 1.00 90.81 81 ALA A C 1
ATOM 574 O O . ALA A 1 81 ? 24.488 -31.643 23.545 1.00 90.81 81 ALA A O 1
ATOM 575 N N . PRO A 1 82 ? 25.005 -33.689 24.307 1.00 93.31 82 PRO A N 1
ATOM 576 C CA . PRO A 1 82 ? 23.605 -34.054 24.571 1.00 93.31 82 PRO A CA 1
ATOM 577 C C . PRO A 1 82 ? 22.928 -33.217 25.669 1.00 93.31 82 PRO A C 1
ATOM 579 O O . PRO A 1 82 ? 21.704 -33.078 25.687 1.00 93.31 82 PRO A O 1
ATOM 582 N N . GLN A 1 83 ? 23.696 -32.692 26.624 1.00 93.44 83 GLN A N 1
ATOM 583 C CA . GLN A 1 83 ? 23.222 -31.796 27.677 1.00 93.44 83 GLN A CA 1
ATOM 584 C C . GLN A 1 83 ? 23.040 -30.391 27.102 1.00 93.44 83 GLN A C 1
ATOM 586 O O . GLN A 1 83 ? 21.970 -29.809 27.245 1.00 93.44 83 GLN A O 1
ATOM 591 N N . ALA A 1 84 ? 24.042 -29.875 26.385 1.00 92.00 84 ALA A N 1
ATOM 592 C CA . ALA A 1 84 ? 23.986 -28.550 25.771 1.00 92.00 84 ALA A CA 1
ATOM 593 C C . ALA A 1 84 ? 22.839 -28.407 24.757 1.00 92.00 84 ALA A C 1
ATOM 595 O O . ALA A 1 84 ? 22.138 -27.398 24.769 1.00 92.00 84 ALA A O 1
ATOM 596 N N . SER A 1 85 ? 22.584 -29.441 23.946 1.00 93.56 85 SER A N 1
ATOM 597 C CA . SER A 1 85 ? 21.448 -29.476 23.016 1.00 93.56 85 SER A CA 1
ATOM 598 C C . SER A 1 85 ? 20.095 -29.408 23.743 1.00 93.56 85 SER A C 1
ATOM 600 O O . SER A 1 85 ? 19.233 -28.623 23.353 1.00 93.56 85 SER A O 1
ATOM 602 N N . ARG A 1 86 ? 19.921 -30.148 24.850 1.00 95.94 86 ARG A N 1
ATOM 603 C CA . ARG A 1 86 ? 18.697 -30.088 25.675 1.00 95.94 86 ARG A CA 1
ATOM 604 C C . ARG A 1 86 ? 18.519 -28.749 26.388 1.00 95.94 86 ARG A C 1
ATOM 606 O O . ARG A 1 86 ? 17.398 -28.243 26.444 1.00 95.94 86 ARG A O 1
ATOM 613 N N . ILE A 1 87 ? 19.609 -28.157 26.878 1.00 95.69 87 ILE A N 1
ATOM 614 C CA . ILE A 1 87 ? 19.609 -26.819 27.482 1.00 95.69 87 ILE A CA 1
ATOM 615 C C . ILE A 1 87 ? 19.199 -25.779 26.433 1.00 95.69 87 ILE A C 1
ATOM 617 O O . ILE A 1 87 ? 18.259 -25.031 26.678 1.00 95.69 87 ILE A O 1
ATOM 621 N N . SER A 1 88 ? 19.821 -25.778 25.249 1.00 95.75 88 SER A N 1
ATOM 622 C CA . SER A 1 88 ? 19.471 -24.873 24.144 1.00 95.75 88 SER A CA 1
ATOM 623 C C . SER A 1 88 ? 18.001 -25.012 23.722 1.00 95.75 88 SER A C 1
ATOM 625 O O . SER A 1 88 ? 17.269 -24.023 23.714 1.00 95.75 88 SER A O 1
ATOM 627 N N . ALA A 1 89 ? 17.517 -26.238 23.491 1.00 96.44 89 ALA A N 1
ATOM 628 C CA . ALA A 1 89 ? 16.117 -26.483 23.140 1.00 96.44 89 ALA A CA 1
ATOM 629 C C . ALA A 1 89 ? 15.136 -26.014 24.234 1.00 96.44 89 ALA A C 1
ATOM 631 O O . ALA A 1 89 ? 14.079 -25.460 23.931 1.00 96.44 89 ALA A O 1
ATOM 632 N N . SER A 1 90 ? 15.491 -26.196 25.510 1.00 96.19 90 SER A N 1
ATOM 633 C CA . SER A 1 90 ? 14.687 -25.725 26.645 1.00 96.19 90 SER A CA 1
ATOM 634 C C . SER A 1 90 ? 14.689 -24.199 26.773 1.00 96.19 90 SER A C 1
ATOM 636 O O . SER A 1 90 ? 13.652 -23.625 27.094 1.00 96.19 90 SER A O 1
ATOM 638 N N . LEU A 1 91 ? 15.817 -23.540 26.487 1.00 95.19 91 LEU A N 1
ATOM 639 C CA . LEU A 1 91 ? 15.947 -22.080 26.476 1.00 95.19 91 LEU A CA 1
ATOM 640 C C . LEU A 1 91 ? 15.140 -21.444 25.339 1.00 95.19 91 LEU A C 1
ATOM 642 O O . LEU A 1 91 ? 14.367 -20.532 25.607 1.00 95.19 91 LEU A O 1
ATOM 646 N N . LEU A 1 92 ? 15.241 -21.958 24.107 1.00 95.75 92 LEU A N 1
ATOM 647 C CA . LEU A 1 92 ? 14.438 -21.481 22.969 1.00 95.75 92 LEU A CA 1
ATOM 648 C C . LEU A 1 92 ? 12.936 -21.659 23.226 1.00 95.75 92 LEU A C 1
ATOM 650 O O . LEU A 1 92 ? 12.140 -20.759 22.967 1.00 95.75 92 LEU A O 1
ATOM 654 N N . ARG A 1 93 ? 12.535 -22.798 23.805 1.00 96.88 93 ARG A N 1
ATOM 655 C CA . ARG A 1 93 ? 11.135 -23.030 24.176 1.00 96.88 93 ARG A CA 1
ATOM 656 C C . ARG A 1 93 ? 10.668 -22.101 25.302 1.00 96.88 93 ARG A C 1
ATOM 658 O O . ARG A 1 93 ? 9.520 -21.666 25.281 1.00 96.88 93 ARG A O 1
ATOM 665 N N . ALA A 1 94 ? 11.530 -21.792 26.270 1.00 95.38 94 ALA A N 1
ATOM 666 C CA . ALA A 1 94 ? 11.224 -20.831 27.326 1.00 95.38 94 ALA A CA 1
ATOM 667 C C . ALA A 1 94 ? 11.112 -19.395 26.782 1.00 95.38 94 ALA A C 1
ATOM 669 O O . ALA A 1 94 ? 10.201 -18.677 27.183 1.00 95.38 94 ALA A O 1
ATOM 670 N N . ALA A 1 95 ? 11.980 -19.009 25.842 1.00 94.38 95 ALA A N 1
ATOM 671 C CA . ALA A 1 95 ? 11.953 -17.721 25.152 1.00 94.38 95 ALA A CA 1
ATOM 672 C C . ALA A 1 95 ? 10.625 -17.505 24.402 1.00 94.38 95 ALA A C 1
ATOM 674 O O . ALA A 1 95 ? 9.906 -16.557 24.710 1.00 94.38 95 ALA A O 1
ATOM 675 N N . GLY A 1 96 ? 10.236 -18.433 23.519 1.00 95.69 96 GLY A N 1
ATOM 676 C CA . GLY A 1 96 ? 8.986 -18.312 22.754 1.00 95.69 96 GLY A CA 1
ATOM 677 C C . GLY A 1 96 ? 7.715 -18.337 23.618 1.00 95.69 96 GLY A C 1
ATOM 678 O O . GLY A 1 96 ? 6.752 -17.634 23.324 1.00 95.69 96 GLY A O 1
ATOM 679 N N . LEU A 1 97 ? 7.705 -19.095 24.725 1.00 96.56 97 LEU A N 1
ATOM 680 C CA . LEU A 1 97 ? 6.591 -19.049 25.685 1.00 96.56 97 LEU A CA 1
ATOM 681 C C . LEU A 1 97 ? 6.560 -17.742 26.491 1.00 96.56 97 LEU A C 1
ATOM 683 O O . LEU A 1 97 ? 5.480 -17.308 26.880 1.00 96.56 97 LEU A O 1
ATOM 687 N N . ALA A 1 98 ? 7.710 -17.120 26.766 1.00 94.94 98 ALA A N 1
ATOM 688 C CA . ALA A 1 98 ? 7.760 -15.828 27.444 1.00 94.94 98 ALA A CA 1
ATOM 689 C C . ALA A 1 98 ? 7.231 -14.699 26.545 1.00 94.94 98 ALA A C 1
ATOM 691 O O . ALA A 1 98 ? 6.432 -13.893 27.016 1.00 94.94 98 ALA A O 1
ATOM 692 N N . GLU A 1 99 ? 7.605 -14.688 25.261 1.00 95.31 99 GLU A N 1
ATOM 693 C CA . GLU A 1 99 ? 7.130 -13.704 24.276 1.00 95.31 99 GLU A CA 1
ATOM 694 C C . GLU A 1 99 ? 5.608 -13.781 24.087 1.00 95.31 99 GLU A C 1
ATOM 696 O O . GLU A 1 99 ? 4.902 -12.779 24.221 1.00 95.31 99 GLU A O 1
ATOM 701 N N . GLU A 1 100 ? 5.074 -14.984 23.843 1.00 96.50 100 GLU A N 1
ATOM 702 C CA . GLU A 1 100 ? 3.633 -15.164 23.649 1.00 96.50 100 GLU A CA 1
ATOM 703 C C . GLU A 1 100 ? 2.851 -14.856 24.939 1.00 96.50 100 GLU A C 1
ATOM 705 O O . GLU A 1 100 ? 1.781 -14.253 24.874 1.00 96.50 100 GLU A O 1
ATOM 710 N N . ALA A 1 101 ? 3.395 -15.173 26.122 1.00 96.62 101 ALA A N 1
ATOM 711 C CA . ALA A 1 101 ? 2.787 -14.778 27.393 1.00 96.62 101 ALA A CA 1
ATOM 712 C C . ALA A 1 101 ? 2.768 -13.251 27.590 1.00 96.62 101 ALA A C 1
ATOM 714 O O . ALA A 1 101 ? 1.746 -12.711 28.009 1.00 96.62 101 ALA A O 1
ATOM 715 N N . GLU A 1 102 ? 3.857 -12.540 27.280 1.00 95.50 102 GLU A N 1
ATOM 716 C CA . GLU A 1 102 ? 3.910 -11.073 27.364 1.00 95.50 102 GLU A CA 1
ATOM 717 C C . GLU A 1 102 ? 2.866 -10.430 26.442 1.00 95.50 102 GLU A C 1
ATOM 719 O O . GLU A 1 102 ? 2.079 -9.585 26.881 1.00 95.50 102 GLU A O 1
ATOM 724 N N . LYS A 1 103 ? 2.796 -10.892 25.192 1.00 96.69 103 LYS A N 1
ATOM 725 C CA . LYS A 1 103 ? 1.796 -10.486 24.199 1.00 96.69 103 LYS A CA 1
ATOM 726 C C . LYS A 1 103 ? 0.362 -10.734 24.681 1.00 96.69 103 LYS A C 1
ATOM 728 O O . LYS A 1 103 ? -0.431 -9.793 24.694 1.00 96.69 103 LYS A O 1
ATOM 733 N N . LEU A 1 104 ? 0.034 -11.952 25.122 1.00 97.25 104 LEU A N 1
ATOM 734 C CA . LEU A 1 104 ? -1.310 -12.320 25.595 1.00 97.25 104 LEU A CA 1
ATOM 735 C C . LEU A 1 104 ? -1.721 -11.538 26.849 1.00 97.25 104 LEU A C 1
ATOM 737 O O . LEU A 1 104 ? -2.826 -11.007 26.911 1.00 97.25 104 LEU A O 1
ATOM 741 N N . CYS A 1 105 ? -0.836 -11.401 27.841 1.00 95.81 105 CYS A N 1
ATOM 742 C CA . CYS A 1 105 ? -1.140 -10.619 29.041 1.00 95.81 105 CYS A CA 1
ATOM 743 C C . CYS A 1 105 ? -1.266 -9.110 28.759 1.00 95.81 105 CYS A C 1
ATOM 745 O O . CYS A 1 105 ? -2.021 -8.420 29.449 1.00 95.81 105 CYS A O 1
ATOM 747 N N . THR A 1 106 ? -0.553 -8.588 27.757 1.00 96.19 106 THR A N 1
ATOM 748 C CA . THR A 1 106 ? -0.666 -7.185 27.326 1.00 96.19 106 THR A CA 1
ATOM 749 C C . THR A 1 106 ? -1.984 -6.942 26.594 1.00 96.19 106 THR A C 1
ATOM 751 O O . THR A 1 106 ? -2.692 -5.989 26.918 1.00 96.19 106 THR A O 1
ATOM 754 N N . ALA A 1 107 ? -2.356 -7.834 25.671 1.00 95.44 107 ALA A N 1
ATOM 755 C CA . ALA A 1 107 ? -3.634 -7.791 24.966 1.00 95.44 107 ALA A CA 1
ATOM 756 C C . ALA A 1 107 ? -4.822 -7.928 25.942 1.00 95.44 107 ALA A C 1
ATOM 758 O O . ALA A 1 107 ? -5.724 -7.090 25.924 1.00 95.44 107 ALA A O 1
ATOM 759 N N . ALA A 1 108 ? -4.752 -8.846 26.914 1.00 96.38 108 ALA A N 1
ATOM 760 C CA . ALA A 1 108 ? -5.792 -9.005 27.930 1.00 96.38 108 ALA A CA 1
ATOM 761 C C . ALA A 1 108 ? -6.026 -7.720 28.747 1.00 96.38 108 ALA A C 1
ATOM 763 O O . ALA A 1 108 ? -7.170 -7.330 28.984 1.00 96.38 108 ALA A O 1
ATOM 764 N N . ARG A 1 109 ? -4.953 -7.020 29.146 1.00 95.94 109 ARG A N 1
ATOM 765 C CA . ARG A 1 109 ? -5.053 -5.711 29.819 1.00 95.94 109 ARG A CA 1
ATOM 766 C C . ARG A 1 109 ? -5.659 -4.649 28.910 1.00 95.94 109 ARG A C 1
ATOM 768 O O . ARG A 1 109 ? -6.570 -3.945 29.339 1.00 95.94 109 ARG A O 1
ATOM 775 N N . LEU A 1 110 ? -5.213 -4.580 27.656 1.00 93.31 110 LEU A N 1
ATOM 776 C CA . LEU A 1 110 ? -5.760 -3.658 26.664 1.00 93.31 110 LEU A CA 1
ATOM 777 C C . LEU A 1 110 ? -7.267 -3.887 26.463 1.00 93.31 110 LEU A C 1
ATOM 779 O O . LEU A 1 110 ? -8.021 -2.922 26.437 1.00 93.31 110 LEU A O 1
ATOM 783 N N . HIS A 1 111 ? -7.735 -5.138 26.414 1.00 91.19 111 HIS A N 1
ATOM 784 C CA . HIS A 1 111 ? -9.162 -5.460 26.309 1.00 91.19 111 HIS A CA 1
ATOM 785 C C . HIS A 1 111 ? -9.973 -5.141 27.580 1.00 91.19 111 HIS A C 1
ATOM 787 O O . HIS A 1 111 ? -11.166 -4.851 27.480 1.00 91.19 111 HIS A O 1
ATOM 793 N N . ILE A 1 112 ? -9.362 -5.117 28.773 1.00 89.69 112 ILE A N 1
ATOM 794 C CA . ILE A 1 112 ? -10.000 -4.541 29.974 1.00 89.69 112 ILE A CA 1
ATOM 795 C C . ILE A 1 112 ? -10.140 -3.019 29.826 1.00 89.69 112 ILE A C 1
ATOM 797 O O . ILE A 1 112 ? -11.193 -2.464 30.144 1.00 89.69 112 ILE A O 1
ATOM 801 N N . GLU A 1 113 ? -9.097 -2.341 29.343 1.00 87.50 113 GLU A N 1
ATOM 802 C CA . GLU A 1 113 ? -9.068 -0.883 29.177 1.00 87.50 113 GLU A CA 1
ATOM 803 C C . GLU A 1 113 ? -10.010 -0.385 28.068 1.00 87.50 113 GLU A C 1
ATOM 805 O O . GLU A 1 113 ? -10.658 0.646 28.244 1.00 87.50 113 GLU A O 1
ATOM 810 N N . THR A 1 114 ? -10.158 -1.132 26.969 1.00 82.81 114 THR A N 1
ATOM 811 C CA . THR A 1 114 ? -11.076 -0.811 25.858 1.00 82.81 114 THR A CA 1
ATOM 812 C C . THR A 1 114 ? -12.522 -1.262 26.091 1.00 82.81 114 THR A C 1
ATOM 814 O O . THR A 1 114 ? -13.397 -0.943 25.286 1.00 82.81 114 THR A O 1
ATOM 817 N N . GLY A 1 115 ? -12.818 -1.950 27.200 1.00 83.44 115 GLY A N 1
ATOM 818 C CA . GLY A 1 115 ? -14.181 -2.367 27.550 1.00 83.44 115 GLY A CA 1
ATOM 819 C C . GLY A 1 115 ? -14.681 -3.616 26.812 1.00 83.44 115 GLY A C 1
ATOM 820 O O . GLY A 1 115 ? -15.891 -3.796 26.650 1.00 83.44 115 GLY A O 1
ATOM 821 N N . GLU A 1 116 ? -13.767 -4.504 26.416 1.00 87.06 116 GLU A N 1
ATOM 822 C CA . GLU A 1 116 ? -14.033 -5.828 25.842 1.00 87.06 116 GLU A CA 1
ATOM 823 C C . GLU A 1 116 ? -13.660 -6.978 26.817 1.00 87.06 116 GLU A C 1
ATOM 825 O O . GLU A 1 116 ? -12.923 -7.897 26.442 1.00 87.06 116 GLU A O 1
ATOM 830 N N . PRO A 1 117 ? -14.163 -7.011 28.073 1.00 89.00 117 PRO A N 1
ATOM 831 C CA . PRO A 1 117 ? -13.687 -7.963 29.079 1.00 89.00 117 PRO A CA 1
ATOM 832 C C . PRO A 1 117 ? -13.933 -9.430 28.701 1.00 89.00 117 PRO A C 1
ATOM 834 O O . PRO A 1 117 ? -13.197 -10.298 29.151 1.00 89.00 117 PRO A O 1
ATOM 837 N N . GLY A 1 118 ? -14.905 -9.729 27.830 1.00 88.44 118 GLY A N 1
ATOM 838 C CA . GLY A 1 118 ? -15.102 -11.083 27.300 1.00 88.44 118 GLY A CA 1
ATOM 839 C C . GLY A 1 118 ? -13.898 -11.616 26.508 1.00 88.44 118 GLY A C 1
ATOM 840 O O . GLY A 1 118 ? -13.575 -12.794 26.633 1.00 88.44 118 GLY A O 1
ATOM 841 N N . ARG A 1 119 ? -13.193 -10.758 25.750 1.00 91.81 119 ARG A N 1
ATOM 842 C CA . ARG A 1 119 ? -11.916 -11.119 25.105 1.00 91.81 119 ARG A CA 1
ATOM 843 C C . ARG A 1 119 ? -10.788 -11.191 26.125 1.00 91.81 119 ARG A C 1
ATOM 845 O O . ARG A 1 119 ? -10.048 -12.170 26.130 1.00 91.81 119 ARG A O 1
ATOM 852 N N . ALA A 1 120 ? -10.731 -10.228 27.047 1.00 94.44 120 ALA A N 1
ATOM 853 C CA . ALA A 1 120 ? -9.736 -10.229 28.117 1.00 94.44 120 ALA A CA 1
ATOM 854 C C . ALA A 1 120 ? -9.770 -11.507 28.975 1.00 94.44 120 ALA A C 1
ATOM 856 O O . ALA A 1 120 ? -8.716 -11.989 29.371 1.00 94.44 120 ALA A O 1
ATOM 857 N N . VAL A 1 121 ? -10.947 -12.096 29.234 1.00 95.38 121 VAL A N 1
ATOM 858 C CA . VAL A 1 121 ? -11.067 -13.391 29.934 1.00 95.38 121 VAL A CA 1
ATOM 859 C C . VAL A 1 121 ? -10.391 -14.522 29.155 1.00 95.38 121 VAL A C 1
ATOM 861 O O . VAL A 1 121 ? -9.722 -15.356 29.762 1.00 95.38 121 VAL A O 1
ATOM 864 N N . VAL A 1 122 ? -10.559 -14.569 27.829 1.00 96.31 122 VAL A N 1
ATOM 865 C CA . VAL A 1 122 ? -9.935 -15.599 26.982 1.00 96.31 122 VAL A CA 1
ATOM 866 C C . VAL A 1 122 ? -8.417 -15.425 26.989 1.00 96.31 122 VAL A C 1
ATOM 868 O O . VAL A 1 122 ? -7.696 -16.337 27.381 1.00 96.31 122 VAL A O 1
ATOM 871 N N . GLU A 1 123 ? -7.933 -14.226 26.680 1.00 97.38 123 GLU A N 1
ATOM 872 C CA . GLU A 1 123 ? -6.496 -13.954 26.583 1.00 97.38 123 GLU A CA 1
ATOM 873 C C . GLU A 1 123 ? -5.772 -14.014 27.935 1.00 97.38 123 GLU A C 1
ATOM 875 O O . GLU A 1 123 ? -4.628 -14.459 27.996 1.00 97.38 123 GLU A O 1
ATOM 880 N N . ALA A 1 124 ? -6.423 -13.646 29.045 1.00 97.31 124 ALA A N 1
ATOM 881 C CA . ALA A 1 124 ? -5.845 -13.815 30.378 1.00 97.31 124 ALA A CA 1
ATOM 882 C C . ALA A 1 124 ? -5.736 -15.299 30.770 1.00 97.31 124 ALA A C 1
ATOM 884 O O . ALA A 1 124 ? -4.744 -15.693 31.387 1.00 97.31 124 ALA A O 1
ATOM 885 N N . ARG A 1 125 ? -6.707 -16.142 30.380 1.00 97.94 125 ARG A N 1
ATOM 886 C CA . ARG A 1 125 ? -6.612 -17.605 30.547 1.00 97.94 125 ARG A CA 1
ATOM 887 C C . ARG A 1 125 ? -5.500 -18.190 29.684 1.00 97.94 125 ARG A C 1
ATOM 889 O O . ARG A 1 125 ? -4.722 -18.996 30.187 1.00 97.94 125 ARG A O 1
ATOM 896 N N . ASP A 1 126 ? -5.370 -17.752 28.437 1.00 97.56 126 ASP A N 1
ATOM 897 C CA . ASP A 1 126 ? -4.309 -18.225 27.546 1.00 97.56 126 ASP A CA 1
ATOM 898 C C . ASP A 1 126 ? -2.922 -17.740 27.998 1.00 97.56 126 ASP A C 1
ATOM 900 O O . ASP A 1 126 ? -1.970 -18.526 27.994 1.00 97.56 126 ASP A O 1
ATOM 904 N N . CYS A 1 127 ? -2.804 -16.511 28.518 1.00 97.94 127 CYS A N 1
ATOM 905 C CA . CYS A 1 127 ? -1.582 -16.042 29.174 1.00 97.94 127 CYS A CA 1
ATOM 906 C C . CYS A 1 127 ? -1.239 -16.910 30.397 1.00 97.94 127 CYS A C 1
ATOM 908 O O . CYS A 1 127 ? -0.106 -17.369 30.519 1.00 97.94 127 CYS A O 1
ATOM 910 N N . LEU A 1 128 ? -2.206 -17.202 31.278 1.00 97.94 128 LEU A N 1
ATOM 911 C CA . LEU A 1 128 ? -1.997 -18.079 32.439 1.00 97.94 128 LEU A CA 1
ATOM 912 C C . LEU A 1 128 ? -1.561 -19.491 32.031 1.00 97.94 128 LEU A C 1
ATOM 914 O O . LEU A 1 128 ? -0.589 -20.009 32.580 1.00 97.94 128 LEU A O 1
ATOM 918 N N . ASN A 1 129 ? -2.222 -20.094 31.042 1.00 97.88 129 ASN A N 1
ATOM 919 C CA . ASN A 1 129 ? -1.847 -21.397 30.490 1.00 97.88 129 ASN A CA 1
ATOM 920 C C . ASN A 1 129 ? -0.404 -21.382 29.956 1.00 97.88 129 ASN A C 1
ATOM 922 O O . ASN A 1 129 ? 0.380 -22.288 30.248 1.00 97.88 129 ASN A O 1
ATOM 926 N N . THR A 1 130 ? -0.029 -20.322 29.237 1.00 97.75 130 THR A N 1
ATOM 927 C CA . THR A 1 130 ? 1.319 -20.132 28.681 1.00 97.75 130 THR A CA 1
ATOM 928 C C . THR A 1 130 ? 2.363 -19.937 29.786 1.00 97.75 130 THR A C 1
ATOM 930 O O . THR A 1 130 ? 3.405 -20.594 29.768 1.00 97.75 130 THR A O 1
ATOM 933 N N . LEU A 1 131 ? 2.068 -19.129 30.811 1.00 97.56 131 LEU A N 1
ATOM 934 C CA . LEU A 1 131 ? 2.930 -18.918 31.979 1.00 97.56 131 LEU A CA 1
ATOM 935 C C . LEU A 1 131 ? 3.094 -20.189 32.828 1.00 97.56 131 LEU A C 1
ATOM 937 O O . LEU A 1 131 ? 4.191 -20.455 33.321 1.00 97.56 131 LEU A O 1
ATOM 941 N N . HIS A 1 132 ? 2.049 -21.008 32.980 1.00 97.81 132 HIS A N 1
ATOM 942 C CA . HIS A 1 132 ? 2.151 -22.323 33.619 1.00 97.81 132 HIS A CA 1
ATOM 943 C C . HIS A 1 132 ? 2.987 -23.301 32.781 1.00 97.81 132 HIS A C 1
ATOM 945 O O . HIS A 1 132 ? 3.827 -24.014 33.336 1.00 97.81 132 HIS A O 1
ATOM 951 N N . GLY A 1 133 ? 2.824 -23.291 31.453 1.00 97.44 133 GLY A N 1
ATOM 952 C CA . GLY A 1 133 ? 3.676 -24.031 30.521 1.00 97.44 133 GLY A CA 1
ATOM 953 C C . GLY A 1 133 ? 5.149 -23.644 30.666 1.00 97.44 133 GLY A C 1
ATOM 954 O O . GLY A 1 133 ? 5.995 -24.513 30.875 1.00 97.44 133 GLY A O 1
ATOM 955 N N . LEU A 1 134 ? 5.446 -22.343 30.669 1.00 97.12 134 LEU A N 1
ATOM 956 C CA . LEU A 1 134 ? 6.777 -21.789 30.912 1.00 97.12 134 LEU A CA 1
ATOM 957 C C . LEU A 1 134 ? 7.323 -22.206 32.290 1.00 97.12 1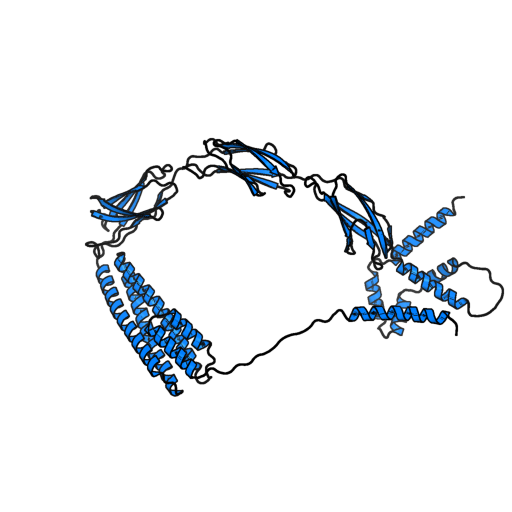34 LEU A C 1
ATOM 959 O O . LEU A 1 134 ? 8.447 -22.698 32.385 1.00 97.12 134 LEU A O 1
ATOM 963 N N . LEU A 1 135 ? 6.517 -22.096 33.353 1.00 97.31 135 LEU A N 1
ATOM 964 C CA . LEU A 1 135 ? 6.902 -22.503 34.708 1.00 97.31 135 LEU A CA 1
ATOM 965 C C . LEU A 1 135 ? 7.252 -24.001 34.794 1.00 97.31 135 LEU A C 1
ATOM 967 O O . LEU A 1 135 ? 8.161 -24.371 35.539 1.00 97.31 135 LEU A O 1
ATOM 971 N N . SER A 1 136 ? 6.582 -24.852 34.008 1.00 97.25 136 SER A N 1
ATOM 972 C CA . SER A 1 136 ? 6.836 -26.300 33.955 1.00 97.25 136 SER A CA 1
ATOM 973 C C . SER A 1 136 ? 8.179 -26.684 33.314 1.00 97.25 136 SER A C 1
ATOM 975 O O . SER A 1 136 ? 8.685 -27.773 33.583 1.00 97.25 136 SER A O 1
ATOM 977 N N . LEU A 1 137 ? 8.798 -25.794 32.524 1.00 96.94 137 LEU A N 1
ATOM 978 C CA . LEU A 1 137 ? 10.114 -26.037 31.917 1.00 96.94 137 LEU A CA 1
ATOM 979 C C . LEU A 1 137 ? 11.269 -25.846 32.909 1.00 96.94 137 LEU A C 1
ATOM 981 O O . LEU A 1 137 ? 12.286 -26.535 32.805 1.00 96.94 137 LEU A O 1
ATOM 985 N N . TYR A 1 138 ? 11.123 -24.947 33.889 1.00 95.94 138 TYR A N 1
ATOM 986 C CA . TYR A 1 138 ? 12.205 -24.598 34.817 1.00 95.94 138 TYR A CA 1
ATOM 987 C C . TYR A 1 138 ? 12.771 -25.784 35.616 1.00 95.94 138 TYR A C 1
ATOM 989 O O . TYR A 1 138 ? 13.994 -25.861 35.722 1.00 95.94 138 TYR A O 1
ATOM 997 N N . PRO A 1 139 ? 11.973 -26.737 36.144 1.00 97.56 139 PRO A N 1
ATOM 998 C CA . PRO A 1 139 ? 12.510 -27.943 36.779 1.00 97.56 139 PRO A CA 1
ATOM 999 C C . PRO A 1 139 ? 13.380 -28.799 35.845 1.00 97.56 139 PRO A C 1
ATOM 1001 O O . PRO A 1 139 ? 14.413 -29.309 36.277 1.00 97.56 139 PRO A O 1
ATOM 1004 N N . GLY A 1 140 ? 12.995 -28.924 34.569 1.00 96.19 140 GLY A N 1
ATOM 1005 C CA . GLY A 1 140 ? 13.764 -29.650 33.553 1.00 96.19 140 GLY A CA 1
ATOM 1006 C C . GLY A 1 140 ? 15.081 -28.945 33.229 1.00 96.19 140 GLY A C 1
ATOM 1007 O O . GLY A 1 140 ? 16.147 -29.538 33.377 1.00 96.19 140 GLY A O 1
ATOM 1008 N N . LEU A 1 141 ? 15.012 -27.649 32.907 1.00 96.31 141 LEU A N 1
ATOM 1009 C CA . LEU A 1 141 ? 16.181 -26.804 32.636 1.00 96.31 141 LEU A CA 1
ATOM 1010 C C . LEU A 1 141 ? 17.157 -26.772 33.828 1.00 96.31 141 LEU A C 1
ATOM 1012 O O . LEU A 1 141 ? 18.369 -26.875 33.642 1.00 96.31 141 LEU A O 1
ATOM 1016 N N . TYR A 1 142 ? 16.642 -26.693 35.059 1.00 97.44 142 TYR A N 1
ATOM 1017 C CA . TYR A 1 142 ? 17.445 -26.772 36.282 1.00 97.44 142 TYR A CA 1
ATOM 1018 C C . TYR A 1 142 ? 18.144 -28.132 36.417 1.00 97.44 142 TYR A C 1
ATOM 1020 O O . TYR A 1 142 ? 19.321 -28.181 36.772 1.00 97.44 142 TYR A O 1
ATOM 1028 N N . GLY A 1 143 ? 17.454 -29.235 36.105 1.00 96.38 143 GLY A N 1
ATOM 1029 C CA . GLY A 1 143 ? 18.031 -30.581 36.097 1.00 96.38 143 GLY A CA 1
ATOM 1030 C C . GLY A 1 143 ? 19.129 -30.758 35.044 1.00 96.38 143 GLY A C 1
ATOM 1031 O O . GLY A 1 143 ? 20.210 -31.260 35.364 1.00 96.38 143 GLY A O 1
ATOM 1032 N N . ASP A 1 144 ? 18.894 -30.295 33.815 1.00 95.75 144 ASP A N 1
ATOM 1033 C CA . ASP A 1 144 ? 19.870 -30.373 32.726 1.00 95.75 144 ASP A CA 1
ATOM 1034 C C . ASP A 1 144 ? 21.118 -29.521 33.021 1.00 95.75 144 ASP A C 1
ATOM 1036 O O . ASP A 1 144 ? 22.238 -30.026 32.909 1.00 95.75 144 ASP A O 1
ATOM 1040 N N . VAL A 1 145 ? 20.964 -28.280 33.503 1.00 95.88 145 VAL A N 1
ATOM 1041 C CA . VAL A 1 145 ? 22.099 -27.430 33.921 1.00 95.88 145 VAL A CA 1
ATOM 1042 C C . VAL A 1 145 ? 22.806 -27.997 35.156 1.00 95.88 145 VAL A C 1
ATOM 1044 O O . VAL A 1 145 ? 24.034 -28.004 35.207 1.00 95.88 145 VAL A O 1
ATOM 1047 N N . SER A 1 146 ? 22.074 -28.554 36.126 1.00 96.50 146 SER A N 1
ATOM 1048 C CA . SER A 1 146 ? 22.670 -29.229 37.288 1.00 96.50 146 SER A CA 1
ATOM 1049 C C . SER A 1 146 ? 23.521 -30.433 36.865 1.00 96.50 146 SER A C 1
ATOM 1051 O O . SER A 1 146 ? 24.587 -30.666 37.439 1.00 96.50 146 SER A O 1
ATOM 1053 N N . SER A 1 147 ? 23.131 -31.153 35.806 1.00 95.44 147 SER A N 1
ATOM 1054 C CA . SER A 1 147 ? 23.891 -32.300 35.291 1.00 95.44 147 SER A CA 1
ATOM 1055 C C . SER A 1 147 ? 25.303 -31.937 34.806 1.00 95.44 147 SER A C 1
ATOM 1057 O O . SER A 1 147 ? 26.207 -32.765 34.926 1.00 95.44 147 SER A O 1
ATOM 1059 N N . LEU A 1 148 ? 25.531 -30.692 34.361 1.00 93.31 148 LEU A N 1
ATOM 1060 C CA . LEU A 1 148 ? 26.853 -30.194 33.960 1.00 93.31 148 LEU A CA 1
ATOM 1061 C C . LEU A 1 148 ? 27.851 -30.125 35.132 1.00 93.31 148 LEU A C 1
ATOM 1063 O O . LEU A 1 148 ? 29.057 -30.203 34.902 1.00 93.31 148 LEU A O 1
ATOM 1067 N N . SER A 1 149 ? 27.389 -30.065 36.388 1.00 94.06 149 SER A N 1
ATOM 1068 C CA . SER A 1 149 ? 28.278 -30.142 37.564 1.00 94.06 149 SER A CA 1
ATOM 1069 C C . SER A 1 149 ? 29.072 -31.453 37.624 1.00 94.06 149 SER A C 1
ATOM 1071 O O . SER A 1 149 ? 30.213 -31.467 38.085 1.00 94.06 149 SER A O 1
ATOM 1073 N N . ARG A 1 150 ? 28.524 -32.547 37.070 1.00 93.19 150 ARG A N 1
ATOM 1074 C CA . ARG A 1 150 ? 29.204 -33.852 36.963 1.00 93.19 150 ARG A CA 1
ATOM 1075 C C . ARG A 1 150 ? 30.397 -33.831 36.002 1.00 93.19 150 ARG A C 1
ATOM 1077 O O . ARG A 1 150 ? 31.205 -34.750 36.030 1.00 93.19 150 ARG A O 1
ATOM 1084 N N . LEU A 1 151 ? 30.509 -32.790 35.174 1.00 90.06 151 LEU A N 1
ATOM 1085 C CA . LEU A 1 151 ? 31.640 -32.528 34.279 1.00 90.06 151 LEU A CA 1
ATOM 1086 C C . LEU A 1 151 ? 32.688 -31.593 34.920 1.00 90.06 151 LEU A C 1
ATOM 1088 O O . LEU A 1 151 ? 33.580 -31.111 34.230 1.00 90.06 151 LEU A O 1
ATOM 1092 N N . GLY A 1 152 ? 32.570 -31.298 36.221 1.00 91.75 152 GLY A N 1
ATOM 1093 C CA . GLY A 1 152 ? 33.471 -30.396 36.949 1.00 91.75 152 GLY A CA 1
ATOM 1094 C C . GLY A 1 152 ? 33.162 -28.901 36.784 1.00 91.75 152 GLY A C 1
ATOM 1095 O O . GLY A 1 152 ? 33.950 -28.066 37.221 1.00 91.75 152 GLY A O 1
ATOM 1096 N N . LEU A 1 153 ? 32.030 -28.538 36.168 1.00 90.50 153 LEU A N 1
ATOM 1097 C CA . LEU A 1 153 ? 31.653 -27.140 35.929 1.00 90.50 153 LEU A CA 1
ATOM 1098 C C . LEU A 1 153 ? 30.939 -26.519 37.142 1.00 90.50 153 LEU A C 1
ATOM 1100 O O . LEU A 1 153 ? 29.952 -27.059 37.645 1.00 90.50 153 LEU A O 1
ATOM 1104 N N . ASN A 1 154 ? 31.386 -25.337 37.582 1.00 93.56 154 ASN A N 1
ATOM 1105 C CA . ASN A 1 154 ? 30.738 -24.590 38.665 1.00 93.56 154 ASN A CA 1
ATOM 1106 C C . ASN A 1 154 ? 29.483 -23.850 38.166 1.00 93.56 154 ASN A C 1
ATOM 1108 O O . ASN A 1 154 ? 29.520 -22.663 37.847 1.00 93.56 154 ASN A O 1
ATOM 1112 N N . VAL A 1 155 ? 28.357 -24.559 38.122 1.00 95.81 155 VAL A N 1
ATOM 1113 C CA . VAL A 1 155 ? 27.066 -24.052 37.621 1.00 95.81 155 VAL A CA 1
ATOM 1114 C C . VAL A 1 155 ? 26.241 -23.244 38.633 1.00 95.81 155 VAL A C 1
ATOM 1116 O O . VAL A 1 155 ? 25.111 -22.869 38.328 1.00 95.81 155 VAL A O 1
ATOM 1119 N N . SER A 1 156 ? 26.773 -22.951 39.824 1.00 96.31 156 SER A N 1
ATOM 1120 C CA . SER A 1 156 ? 26.008 -22.368 40.944 1.00 96.31 156 SER A CA 1
ATOM 1121 C C . SER A 1 156 ? 25.245 -21.091 40.559 1.00 96.31 156 SER A C 1
ATOM 1123 O O . SER A 1 156 ? 24.042 -21.007 40.793 1.00 96.31 156 SER A O 1
ATOM 1125 N N . ARG A 1 157 ? 25.913 -20.150 39.872 1.00 94.25 157 ARG A N 1
ATOM 1126 C CA . ARG A 1 157 ? 25.309 -18.893 39.389 1.00 94.25 157 ARG A CA 1
ATOM 1127 C C . ARG A 1 157 ? 24.200 -19.121 38.357 1.00 94.25 157 ARG A C 1
ATOM 1129 O O . ARG A 1 157 ? 23.169 -18.463 38.421 1.00 94.25 157 ARG A O 1
ATOM 1136 N N . ALA A 1 158 ? 24.379 -20.063 37.429 1.00 93.38 158 ALA A N 1
ATOM 1137 C CA . ALA A 1 158 ? 23.350 -20.373 36.433 1.00 93.38 158 ALA A CA 1
ATOM 1138 C C . ALA A 1 158 ? 22.099 -20.977 37.095 1.00 93.38 158 ALA A C 1
ATOM 1140 O O . ALA A 1 158 ? 20.979 -20.597 36.767 1.00 93.38 158 ALA A O 1
ATOM 1141 N N . LEU A 1 159 ? 22.281 -21.872 38.072 1.00 96.75 159 LEU A N 1
ATOM 1142 C CA . LEU A 1 159 ? 21.181 -22.465 38.840 1.00 96.75 159 LEU A CA 1
ATOM 1143 C C . LEU A 1 159 ? 20.426 -21.432 39.694 1.00 96.75 159 LEU A C 1
ATOM 1145 O O . LEU A 1 159 ? 19.213 -21.555 39.866 1.00 96.75 159 LEU A O 1
ATOM 1149 N N . GLU A 1 160 ? 21.123 -20.425 40.221 1.00 96.06 160 GLU A N 1
ATOM 1150 C CA . GLU A 1 160 ? 20.523 -19.289 40.927 1.00 96.06 160 GLU A CA 1
ATOM 1151 C C . GLU A 1 160 ? 19.710 -18.401 39.973 1.00 96.06 160 GLU A C 1
ATOM 1153 O O . GLU A 1 160 ? 18.519 -18.200 40.199 1.00 96.06 160 GLU A O 1
ATOM 1158 N N . ALA A 1 161 ? 20.283 -17.991 38.838 1.00 93.44 161 ALA A N 1
ATOM 1159 C CA . ALA A 1 161 ? 19.581 -17.187 37.837 1.00 93.44 161 ALA A CA 1
ATOM 1160 C C . ALA A 1 161 ? 18.334 -17.895 37.252 1.00 93.44 161 ALA A C 1
ATOM 1162 O O . ALA A 1 161 ? 17.282 -17.272 37.103 1.00 93.44 161 ALA A O 1
ATOM 1163 N N . ILE A 1 162 ? 18.396 -19.214 37.020 1.00 95.38 162 ILE A N 1
ATOM 1164 C CA . ILE A 1 162 ? 17.239 -20.046 36.624 1.00 95.38 162 ILE A CA 1
ATOM 1165 C C . ILE A 1 162 ? 16.153 -20.055 37.716 1.00 95.38 162 ILE A C 1
ATOM 1167 O O . ILE A 1 162 ? 14.959 -20.027 37.407 1.00 95.38 162 ILE A O 1
ATOM 1171 N N . ARG A 1 163 ? 16.538 -20.079 38.999 1.00 97.38 163 ARG A N 1
ATOM 1172 C CA . ARG A 1 163 ? 15.596 -20.029 40.130 1.00 97.38 163 ARG A CA 1
ATOM 1173 C C . ARG A 1 163 ? 14.924 -18.659 40.244 1.00 97.38 163 ARG A C 1
ATOM 1175 O O . ARG A 1 163 ? 13.711 -18.612 40.451 1.00 97.38 163 ARG A O 1
ATOM 1182 N N . ASP A 1 164 ? 15.676 -17.578 40.064 1.00 95.00 164 ASP A N 1
ATOM 1183 C CA . ASP A 1 164 ? 15.161 -16.204 40.063 1.00 95.00 164 ASP A CA 1
ATOM 1184 C C . ASP A 1 164 ? 14.191 -15.961 38.902 1.00 95.00 164 ASP A C 1
ATOM 1186 O O . ASP A 1 164 ? 13.103 -15.415 39.103 1.00 95.00 164 ASP A O 1
ATOM 1190 N N . ALA A 1 165 ? 14.539 -16.429 37.700 1.00 94.06 165 ALA A N 1
ATOM 1191 C CA . ALA A 1 165 ? 13.670 -16.395 36.527 1.00 94.06 165 ALA A CA 1
ATOM 1192 C C . ALA A 1 165 ? 12.340 -17.132 36.788 1.00 94.06 165 ALA A C 1
ATOM 1194 O O . ALA A 1 165 ? 11.259 -16.569 36.594 1.00 94.06 165 ALA A O 1
ATOM 1195 N N . ALA A 1 166 ? 12.392 -18.342 37.361 1.00 96.62 166 ALA A N 1
ATOM 1196 C CA . ALA A 1 166 ? 11.196 -19.071 37.796 1.00 96.62 166 ALA A CA 1
ATOM 1197 C C . ALA A 1 166 ? 10.399 -18.329 38.893 1.00 96.62 166 ALA A C 1
ATOM 1199 O O . ALA A 1 166 ? 9.179 -18.484 38.989 1.00 96.62 166 ALA A O 1
ATOM 1200 N N . GLY A 1 167 ? 11.066 -17.540 39.740 1.00 96.69 167 GLY A N 1
ATOM 1201 C CA . GLY A 1 167 ? 10.434 -16.660 40.726 1.00 96.69 167 GLY A CA 1
ATOM 1202 C C . GLY A 1 167 ? 9.656 -15.514 40.073 1.00 96.69 167 GLY A C 1
ATOM 1203 O O . GLY A 1 167 ? 8.498 -15.281 40.426 1.00 96.69 167 GLY A O 1
ATOM 1204 N N . ARG A 1 168 ? 10.246 -14.859 39.064 1.00 96.19 168 ARG A N 1
ATOM 1205 C CA . ARG A 1 168 ? 9.590 -13.811 38.260 1.00 96.19 168 ARG A CA 1
ATOM 1206 C C . ARG A 1 168 ? 8.368 -14.344 37.513 1.00 96.19 168 ARG A C 1
ATOM 1208 O O . ARG A 1 168 ? 7.313 -13.721 37.577 1.00 96.19 168 ARG A O 1
ATOM 1215 N N . VAL A 1 169 ? 8.459 -15.529 36.903 1.00 96.44 169 VAL A N 1
ATOM 1216 C CA . VAL A 1 169 ? 7.309 -16.170 36.233 1.00 96.44 169 VAL A CA 1
ATOM 1217 C C . VAL A 1 169 ? 6.177 -16.473 37.224 1.00 96.44 169 VAL A C 1
ATOM 1219 O O . VAL A 1 169 ? 5.020 -16.205 36.920 1.00 96.44 169 VAL A O 1
ATOM 1222 N N . ARG A 1 170 ? 6.471 -16.932 38.451 1.00 97.88 170 ARG A N 1
ATOM 1223 C CA . ARG A 1 170 ? 5.433 -17.103 39.494 1.00 97.88 170 ARG A CA 1
ATOM 1224 C C . ARG A 1 170 ? 4.776 -15.790 39.920 1.00 97.88 170 ARG A C 1
ATOM 1226 O O . ARG A 1 170 ? 3.599 -15.797 40.270 1.00 97.88 170 ARG A O 1
ATOM 1233 N N . TYR A 1 171 ? 5.514 -14.682 39.924 1.00 96.25 171 TYR A N 1
ATOM 1234 C CA . TYR A 1 171 ? 4.931 -13.363 40.166 1.00 96.25 171 TYR A CA 1
ATOM 1235 C C . TYR A 1 171 ? 4.023 -12.940 39.000 1.00 96.25 171 TYR A C 1
ATOM 1237 O O . TYR A 1 171 ? 2.890 -12.529 39.239 1.00 96.25 171 TYR A O 1
ATOM 1245 N N . ALA A 1 172 ? 4.461 -13.142 37.753 1.00 95.62 172 ALA A N 1
ATOM 1246 C CA . ALA A 1 172 ? 3.649 -12.889 36.563 1.00 95.62 172 ALA A CA 1
ATOM 1247 C C . ALA A 1 172 ? 2.344 -13.709 36.550 1.00 95.62 172 ALA A C 1
ATOM 1249 O O . ALA A 1 172 ? 1.296 -13.151 36.242 1.00 95.62 172 ALA A O 1
ATOM 1250 N N . VAL A 1 173 ? 2.371 -14.984 36.971 1.00 98.06 173 VAL A N 1
ATOM 1251 C CA . VAL A 1 173 ? 1.156 -15.811 37.143 1.00 98.06 173 VAL A CA 1
ATOM 1252 C C . VAL A 1 173 ? 0.161 -15.146 38.097 1.00 98.06 173 VAL A C 1
ATOM 1254 O O . VAL A 1 173 ? -0.995 -14.976 37.732 1.00 98.06 173 VAL A O 1
ATOM 1257 N N . LYS A 1 174 ? 0.592 -14.693 39.284 1.00 97.69 174 LYS A N 1
ATOM 1258 C CA . LYS A 1 174 ? -0.306 -14.012 40.242 1.00 97.69 174 LYS A CA 1
ATOM 1259 C C . LYS A 1 174 ? -0.933 -12.745 39.657 1.00 97.69 174 LYS A C 1
ATOM 1261 O O . LYS A 1 174 ? -2.126 -12.515 39.820 1.00 97.69 174 LYS A O 1
ATOM 1266 N N . VAL A 1 175 ? -0.135 -11.952 38.945 1.00 96.69 175 VAL A N 1
ATOM 1267 C CA . VAL A 1 175 ? -0.603 -10.736 38.267 1.00 96.69 175 VAL A CA 1
ATOM 1268 C C . VAL A 1 175 ? -1.604 -11.075 37.152 1.00 96.69 175 VAL A C 1
ATOM 1270 O O . VAL A 1 175 ? -2.603 -10.381 36.992 1.00 96.69 175 VAL A O 1
ATOM 1273 N N . ALA A 1 176 ? -1.382 -12.157 36.403 1.00 96.50 176 ALA A N 1
ATOM 1274 C CA . ALA A 1 176 ? -2.308 -12.631 35.378 1.00 96.50 176 ALA A CA 1
ATOM 1275 C C . ALA A 1 176 ? -3.609 -13.208 35.978 1.00 96.50 176 ALA A C 1
ATOM 1277 O O . ALA A 1 176 ? -4.679 -13.002 35.411 1.00 96.50 176 ALA A O 1
ATOM 1278 N N . GLU A 1 177 ? -3.561 -13.846 37.155 1.00 97.69 177 GLU A N 1
ATOM 1279 C CA . GLU A 1 177 ? -4.763 -14.240 37.909 1.00 97.69 177 GLU A CA 1
ATOM 1280 C C . GLU A 1 177 ? -5.589 -13.022 38.351 1.00 97.69 177 GLU A C 1
ATOM 1282 O O . GLU A 1 177 ? -6.816 -13.068 38.315 1.00 97.69 177 GLU A O 1
ATOM 1287 N N . GLU A 1 178 ? -4.947 -11.933 38.780 1.00 97.06 178 GLU A N 1
ATOM 1288 C CA . GLU A 1 178 ? -5.633 -10.684 39.142 1.00 97.06 178 GLU A CA 1
ATOM 1289 C C . GLU A 1 178 ? -6.303 -10.034 37.923 1.00 97.06 178 GLU A C 1
ATOM 1291 O O . GLU A 1 178 ? -7.477 -9.670 38.001 1.00 97.06 178 GLU A O 1
ATOM 1296 N N . VAL A 1 179 ? -5.604 -9.982 36.781 1.00 95.31 179 VAL A N 1
ATOM 1297 C CA . VAL A 1 179 ? -6.160 -9.534 35.489 1.00 95.31 179 VAL A CA 1
ATOM 1298 C C . VAL A 1 179 ? -7.351 -10.403 35.073 1.00 95.31 179 VAL A C 1
ATOM 1300 O O . VAL A 1 179 ? -8.396 -9.863 34.712 1.00 95.31 179 VAL A O 1
ATOM 1303 N N . LEU A 1 180 ? -7.246 -11.734 35.184 1.00 96.81 180 LEU A N 1
ATOM 1304 C CA . LEU A 1 180 ? -8.351 -12.645 34.877 1.00 96.81 180 LEU A CA 1
ATOM 1305 C C . LEU A 1 180 ? -9.555 -12.401 35.797 1.00 96.81 180 LEU A C 1
ATOM 1307 O O . LEU A 1 180 ? -10.671 -12.259 35.305 1.00 96.81 180 LEU A O 1
ATOM 1311 N N . ARG A 1 181 ? -9.346 -12.296 37.116 1.00 95.69 181 ARG A N 1
ATOM 1312 C CA . ARG A 1 181 ? -10.424 -12.009 38.081 1.00 95.69 181 ARG A CA 1
ATOM 1313 C C . ARG A 1 181 ? -11.097 -10.667 37.801 1.00 95.69 181 ARG A C 1
ATOM 1315 O O . ARG A 1 181 ? -12.313 -10.558 37.959 1.00 95.69 181 ARG A O 1
ATOM 1322 N N . GLU A 1 182 ? -10.344 -9.643 37.392 1.00 93.00 182 GLU A N 1
ATOM 1323 C CA . GLU A 1 182 ? -10.936 -8.366 36.989 1.00 93.00 182 GLU A CA 1
ATOM 1324 C C . GLU A 1 182 ? -11.759 -8.510 35.701 1.00 93.00 182 GLU A C 1
ATOM 1326 O O . GLU A 1 182 ? -12.908 -8.064 35.677 1.00 93.00 182 GLU A O 1
ATOM 1331 N N . ALA A 1 183 ? -11.217 -9.159 34.667 1.00 92.81 183 ALA A N 1
ATOM 1332 C CA . ALA A 1 183 ? -11.921 -9.400 33.410 1.00 92.81 183 ALA A CA 1
ATOM 1333 C C . ALA A 1 183 ? -13.216 -10.202 33.630 1.00 92.81 183 ALA A C 1
ATOM 1335 O O . ALA A 1 183 ? -14.281 -9.796 33.165 1.00 92.81 183 ALA A O 1
ATOM 1336 N N . GLU A 1 184 ? -13.161 -11.284 34.413 1.00 93.00 184 GLU A N 1
ATOM 1337 C CA . GLU A 1 184 ? -14.330 -12.090 34.776 1.00 93.00 184 GLU A CA 1
ATOM 1338 C C . GLU A 1 184 ? -15.367 -11.234 35.515 1.00 93.00 184 GLU A C 1
ATOM 1340 O O . GLU A 1 184 ? -16.516 -11.163 35.076 1.00 93.00 184 GLU A O 1
ATOM 1345 N N . ARG A 1 185 ? -14.964 -10.480 36.550 1.00 91.56 185 ARG A N 1
ATOM 1346 C CA . ARG A 1 185 ? -15.851 -9.562 37.291 1.00 91.56 185 ARG A CA 1
ATOM 1347 C C . ARG A 1 185 ? -16.526 -8.525 36.388 1.00 91.56 185 ARG A C 1
ATOM 1349 O O . ARG A 1 185 ? -17.693 -8.212 36.605 1.00 91.56 185 ARG A O 1
ATOM 1356 N N . LEU A 1 186 ? -15.807 -7.980 35.406 1.00 87.75 186 LEU A N 1
ATOM 1357 C CA . LEU A 1 186 ? -16.344 -7.006 34.451 1.00 87.75 186 LEU A CA 1
ATOM 1358 C C . LEU A 1 186 ? -17.240 -7.652 33.382 1.00 87.75 186 LEU A C 1
ATOM 1360 O O . LEU A 1 186 ? -18.104 -6.969 32.846 1.00 87.75 186 LEU A O 1
ATOM 1364 N N . SER A 1 187 ? -17.059 -8.939 33.074 1.00 87.50 187 SER A N 1
ATOM 1365 C CA . SER A 1 187 ? -17.807 -9.642 32.020 1.00 87.50 187 SER A CA 1
ATOM 1366 C C . SER A 1 187 ? -19.226 -10.077 32.416 1.00 87.50 187 SER A C 1
ATOM 1368 O O . SER A 1 187 ? -20.093 -10.171 31.551 1.00 87.50 187 SER A O 1
ATOM 1370 N N . VAL A 1 188 ? -19.479 -10.333 33.706 1.00 81.44 188 VAL A N 1
ATOM 1371 C CA . VAL A 1 188 ? -20.638 -11.128 34.167 1.00 81.44 188 VAL A CA 1
ATOM 1372 C C . VAL A 1 188 ? -22.013 -10.480 33.931 1.00 81.44 188 VAL A C 1
ATOM 1374 O O . VAL A 1 188 ? -22.992 -11.212 33.844 1.00 81.44 188 VAL A O 1
ATOM 1377 N N . ASN A 1 189 ? -22.121 -9.152 33.798 1.00 82.88 189 ASN A N 1
ATOM 1378 C CA . ASN A 1 189 ? -23.407 -8.457 33.588 1.00 82.88 189 ASN A CA 1
ATOM 1379 C C . ASN A 1 189 ? -23.299 -7.244 32.640 1.00 82.88 189 ASN A C 1
ATOM 1381 O O . ASN A 1 189 ? -23.892 -6.196 32.899 1.00 82.88 189 ASN A O 1
ATOM 1385 N N . LEU A 1 190 ? -22.532 -7.346 31.549 1.00 88.88 190 LEU A N 1
ATOM 1386 C CA . LEU A 1 190 ? -22.498 -6.257 30.568 1.00 88.88 190 LEU A CA 1
ATOM 1387 C C . LEU A 1 190 ? -23.812 -6.154 29.791 1.00 88.88 190 LEU A C 1
ATOM 1389 O O . LEU A 1 190 ? -24.192 -7.064 29.056 1.00 88.88 190 LEU A O 1
ATOM 1393 N N . THR A 1 191 ? -24.447 -4.987 29.871 1.00 92.94 191 THR A N 1
ATOM 1394 C CA . THR A 1 191 ? -25.499 -4.595 28.933 1.00 92.94 191 THR A CA 1
ATOM 1395 C C . THR A 1 191 ? -24.844 -4.333 27.579 1.00 92.94 191 THR A C 1
ATOM 1397 O O . THR A 1 191 ? -24.009 -3.433 27.448 1.00 92.94 191 THR A O 1
ATOM 1400 N N . ALA A 1 192 ? -25.189 -5.134 26.571 1.00 92.50 192 ALA A N 1
ATOM 1401 C CA . ALA A 1 192 ? -24.669 -4.949 25.221 1.00 92.50 192 ALA A CA 1
ATOM 1402 C C . ALA A 1 192 ? -25.059 -3.563 24.681 1.00 92.50 192 ALA A C 1
ATOM 1404 O O . ALA A 1 192 ? -26.181 -3.109 24.895 1.00 92.50 192 ALA A O 1
ATOM 1405 N N . THR A 1 193 ? -24.157 -2.896 23.962 1.00 96.44 193 THR A N 1
ATOM 1406 C CA . THR A 1 193 ? -24.459 -1.623 23.291 1.00 96.44 193 THR A CA 1
ATOM 1407 C C . THR A 1 193 ? -24.403 -1.754 21.775 1.00 96.44 193 THR A C 1
ATOM 1409 O O . THR A 1 193 ? -23.741 -2.636 21.224 1.00 96.44 193 THR A O 1
ATOM 1412 N N . ARG A 1 194 ? -25.136 -0.883 21.078 1.00 97.62 194 ARG A N 1
ATOM 1413 C CA . ARG A 1 194 ? -25.147 -0.790 19.615 1.00 97.62 194 ARG A CA 1
ATOM 1414 C C . ARG A 1 194 ? -24.908 0.654 19.200 1.00 97.62 194 ARG A C 1
ATOM 1416 O O . ARG A 1 194 ? -25.530 1.570 19.737 1.00 97.62 194 ARG A O 1
ATOM 1423 N N . LEU A 1 195 ? -24.025 0.840 18.222 1.00 98.19 195 LEU A N 1
ATOM 1424 C CA . LEU A 1 195 ? -23.587 2.148 17.751 1.00 98.19 195 LEU A CA 1
ATOM 1425 C C . LEU A 1 195 ? -23.861 2.280 16.250 1.00 98.19 195 LEU A C 1
ATOM 1427 O O . LEU A 1 195 ? -23.181 1.676 15.425 1.00 98.19 195 LEU A O 1
ATOM 1431 N N . GLY A 1 196 ? -24.881 3.058 15.893 1.00 98.12 196 GLY A N 1
ATOM 1432 C CA . GLY A 1 196 ? -25.184 3.398 14.501 1.00 98.12 196 GLY A CA 1
ATOM 1433 C C . GLY A 1 196 ? -24.418 4.642 14.053 1.00 98.12 196 GLY A C 1
ATOM 1434 O O . GLY A 1 196 ? -24.178 5.536 14.866 1.00 98.12 196 GLY A O 1
ATOM 1435 N N . ILE A 1 197 ? -24.070 4.730 12.766 1.00 98.50 197 ILE A N 1
ATOM 1436 C CA . ILE A 1 197 ? -23.476 5.931 12.164 1.00 98.50 197 ILE A CA 1
ATOM 1437 C C . ILE A 1 197 ? -24.137 6.265 10.825 1.00 98.50 197 ILE A C 1
ATOM 1439 O O . ILE A 1 197 ? -24.415 5.385 10.014 1.00 98.50 197 ILE A O 1
ATOM 1443 N N . GLU A 1 198 ? -24.369 7.550 10.584 1.00 98.19 198 GLU A N 1
ATOM 1444 C CA . GLU A 1 198 ? -24.908 8.089 9.338 1.00 98.19 198 GLU A CA 1
ATOM 1445 C C . GLU A 1 198 ? -24.177 9.387 8.961 1.00 98.19 198 GLU A C 1
ATOM 1447 O O . GLU A 1 198 ? -23.601 10.065 9.816 1.00 98.19 198 GLU A O 1
ATOM 1452 N N . ALA A 1 199 ? -24.194 9.754 7.677 1.00 98.12 199 ALA A N 1
ATOM 1453 C CA . ALA A 1 199 ? -23.637 11.019 7.206 1.00 98.12 199 ALA A CA 1
ATOM 1454 C C . ALA A 1 199 ? -24.557 11.666 6.169 1.00 98.12 199 ALA A C 1
ATOM 1456 O O . ALA A 1 199 ? -24.935 11.024 5.187 1.00 98.12 199 ALA A O 1
ATOM 1457 N N . ALA A 1 200 ? -24.884 12.941 6.376 1.00 97.38 200 ALA A N 1
ATOM 1458 C CA . ALA A 1 200 ? -25.771 13.706 5.509 1.00 97.38 200 ALA A CA 1
ATOM 1459 C C . ALA A 1 200 ? -25.203 15.115 5.226 1.00 97.38 200 ALA A C 1
ATOM 1461 O O . ALA A 1 200 ? -24.812 15.810 6.169 1.00 97.38 200 ALA A O 1
ATOM 1462 N N . PRO A 1 201 ? -25.162 15.568 3.957 1.00 97.62 201 PRO A N 1
ATOM 1463 C CA . PRO A 1 201 ? -25.384 14.790 2.732 1.00 97.62 201 PRO A CA 1
ATOM 1464 C C . PRO A 1 201 ? -24.232 13.807 2.438 1.00 97.62 201 PRO A C 1
ATOM 1466 O O . PRO A 1 201 ? -23.069 14.102 2.699 1.00 97.62 201 PRO A O 1
ATOM 1469 N N . ASN A 1 202 ? -24.546 12.659 1.836 1.00 96.50 202 ASN A N 1
ATOM 1470 C CA . ASN A 1 202 ? -23.565 11.745 1.243 1.00 96.50 202 ASN A CA 1
ATOM 1471 C C . ASN A 1 202 ? -24.144 11.227 -0.092 1.00 96.50 202 ASN A C 1
ATOM 1473 O O . ASN A 1 202 ? -25.172 10.550 -0.062 1.00 96.50 202 ASN A O 1
ATOM 1477 N N . PRO A 1 203 ? -23.552 11.543 -1.259 1.00 97.19 203 PRO A N 1
ATOM 1478 C CA . PRO A 1 203 ? -22.272 12.223 -1.458 1.00 97.19 203 PRO A CA 1
ATOM 1479 C C . PRO A 1 203 ? -22.328 13.743 -1.192 1.00 97.19 203 PRO A C 1
ATOM 1481 O O . PRO A 1 203 ? -23.392 14.357 -1.237 1.00 97.19 203 PRO A O 1
ATOM 1484 N N . VAL A 1 204 ? -21.167 14.353 -0.938 1.00 97.38 204 VAL A N 1
ATOM 1485 C CA . VAL A 1 204 ? -20.999 15.791 -0.644 1.00 97.38 204 VAL A CA 1
ATOM 1486 C C . VAL A 1 204 ? -20.103 16.465 -1.699 1.00 97.38 204 VAL A C 1
ATOM 1488 O O . VAL A 1 204 ? -19.144 15.841 -2.148 1.00 97.38 204 VAL A O 1
ATOM 1491 N N . PRO A 1 205 ? -20.353 17.715 -2.136 1.00 96.56 205 PRO A N 1
ATOM 1492 C CA . PRO A 1 205 ? -19.420 18.446 -3.004 1.00 96.56 205 PRO A CA 1
ATOM 1493 C C . PRO A 1 205 ? -18.029 18.615 -2.374 1.00 96.56 205 PRO A C 1
ATOM 1495 O O . PRO A 1 205 ? -17.918 18.714 -1.154 1.00 96.56 205 PRO A O 1
ATOM 1498 N N . TYR A 1 206 ? -16.971 18.705 -3.187 1.00 94.56 206 TYR A N 1
ATOM 1499 C CA . TYR A 1 206 ? -15.608 18.982 -2.703 1.00 94.56 206 TYR A CA 1
ATOM 1500 C C . TYR A 1 206 ? -15.540 20.205 -1.778 1.00 94.56 206 TYR A C 1
ATOM 1502 O O . TYR A 1 206 ? -15.988 21.294 -2.142 1.00 94.56 206 TYR A O 1
ATOM 1510 N N . GLY A 1 207 ? -14.976 20.023 -0.577 1.00 91.81 207 GLY A N 1
ATOM 1511 C CA . GLY A 1 207 ? -14.892 21.067 0.451 1.00 91.81 207 GLY A CA 1
ATOM 1512 C C . GLY A 1 207 ? -16.238 21.458 1.079 1.00 91.81 207 GLY A C 1
ATOM 1513 O O . GLY A 1 207 ? -16.270 22.295 1.983 1.00 91.81 207 GLY A O 1
ATOM 1514 N N . GLY A 1 208 ? -17.339 20.852 0.626 1.00 96.50 208 GLY A N 1
ATOM 1515 C CA . GLY A 1 208 ? -18.671 20.998 1.189 1.00 96.50 208 GLY A CA 1
ATOM 1516 C C . GLY A 1 208 ? -18.773 20.391 2.586 1.00 96.50 208 GLY A C 1
ATOM 1517 O O . GLY A 1 208 ? -17.955 19.572 3.001 1.00 96.50 208 GLY A O 1
ATOM 1518 N N . SER A 1 209 ? -19.791 20.822 3.325 1.00 97.44 209 SER A N 1
ATOM 1519 C CA . SER A 1 209 ? -20.023 20.389 4.700 1.00 97.44 209 SER A CA 1
ATOM 1520 C C . SER A 1 209 ? -20.871 19.119 4.729 1.00 97.44 209 SER A C 1
ATOM 1522 O O . SER A 1 209 ? -21.927 19.077 4.101 1.00 97.44 209 SER A O 1
ATOM 1524 N N . VAL A 1 210 ? -20.444 18.121 5.499 1.00 97.94 210 VAL A N 1
ATOM 1525 C CA . VAL A 1 210 ? -21.231 16.923 5.827 1.00 97.94 210 VAL A CA 1
ATOM 1526 C C . VAL A 1 210 ? -21.324 16.784 7.340 1.00 97.94 210 VAL A C 1
ATOM 1528 O O . VAL A 1 210 ? -20.324 16.935 8.043 1.00 97.94 210 VAL A O 1
ATOM 1531 N N . THR A 1 211 ? -22.517 16.499 7.852 1.00 98.38 211 THR A N 1
ATOM 1532 C CA . THR A 1 211 ? -22.712 16.164 9.263 1.00 98.38 211 THR A CA 1
ATOM 1533 C C . THR A 1 211 ? -22.684 14.652 9.409 1.00 98.38 211 THR A C 1
ATOM 1535 O O . THR A 1 211 ? -23.499 13.951 8.810 1.00 98.38 211 THR A O 1
ATOM 1538 N N . VAL A 1 212 ? -21.737 14.156 10.201 1.00 98.31 212 VAL A N 1
ATOM 1539 C CA . VAL A 1 212 ? -21.675 12.763 10.646 1.00 98.31 212 VAL A CA 1
ATOM 1540 C C . VAL A 1 212 ? -22.398 12.685 11.980 1.00 98.31 212 VAL A C 1
ATOM 1542 O O . VAL A 1 212 ? -22.046 13.410 12.911 1.00 98.31 212 VAL A O 1
ATOM 1545 N N . LYS A 1 213 ? -23.392 11.806 12.080 1.00 98.50 213 LYS A N 1
ATOM 1546 C CA . LYS A 1 213 ? -24.175 11.565 13.290 1.00 98.50 213 LYS A CA 1
ATOM 1547 C C . LYS A 1 213 ? -23.975 10.119 13.728 1.00 98.50 213 LYS A C 1
ATOM 1549 O O . LYS A 1 213 ? -24.140 9.201 12.934 1.00 98.50 213 LYS A O 1
ATOM 1554 N N . ALA A 1 214 ? -23.601 9.932 14.989 1.00 98.56 214 ALA A N 1
ATOM 1555 C CA . ALA A 1 214 ? -23.418 8.624 15.605 1.00 98.56 214 ALA A CA 1
ATOM 1556 C C . ALA A 1 214 ? -24.392 8.491 16.779 1.00 98.56 214 ALA A C 1
ATOM 1558 O O . ALA A 1 214 ? -24.511 9.427 17.567 1.00 98.56 214 ALA A O 1
ATOM 1559 N N . CYS A 1 215 ? -25.102 7.369 16.882 1.00 98.50 215 CYS A N 1
ATOM 1560 C CA . CYS A 1 215 ? -26.145 7.143 17.885 1.00 98.50 215 CYS A CA 1
ATOM 1561 C C . CYS A 1 215 ? -25.883 5.854 18.665 1.00 98.50 215 CYS A C 1
ATOM 1563 O O . CYS A 1 215 ? -25.828 4.775 18.074 1.00 98.50 215 CYS A O 1
ATOM 1565 N N . LEU A 1 216 ? -25.744 5.988 19.985 1.00 98.62 216 LEU A N 1
ATOM 1566 C CA . LEU A 1 216 ? -25.480 4.913 20.933 1.00 98.62 216 LEU A CA 1
ATOM 1567 C C . LEU A 1 216 ? -26.765 4.517 21.672 1.00 98.62 216 LEU A C 1
ATOM 1569 O O . LEU A 1 216 ? -27.432 5.357 22.288 1.00 98.62 216 LEU A O 1
ATOM 1573 N N . VAL A 1 217 ? -27.076 3.224 21.642 1.00 98.44 217 VAL A N 1
ATOM 1574 C CA . VAL A 1 217 ? -28.190 2.615 22.379 1.00 98.44 217 VAL A CA 1
ATOM 1575 C C . VAL A 1 217 ? -27.728 1.378 23.152 1.00 98.44 217 VAL A C 1
ATOM 1577 O O . VAL A 1 217 ? -26.713 0.769 22.808 1.00 98.44 217 VAL A O 1
ATOM 1580 N N . ASP A 1 218 ? -28.478 1.003 24.183 1.00 97.44 218 ASP A N 1
ATOM 1581 C CA . ASP A 1 218 ? -28.331 -0.282 24.877 1.00 97.44 218 ASP A CA 1
ATOM 1582 C C . ASP A 1 218 ? -28.969 -1.454 24.092 1.00 97.44 218 ASP A C 1
ATOM 1584 O O . ASP A 1 218 ? -29.377 -1.327 22.925 1.00 97.44 218 ASP A O 1
ATOM 1588 N N . ALA A 1 219 ? -29.009 -2.636 24.711 1.00 93.62 219 ALA A N 1
ATOM 1589 C CA . ALA A 1 219 ? -29.519 -3.859 24.105 1.00 93.62 219 ALA A CA 1
ATOM 1590 C C . ALA A 1 219 ? -31.005 -3.708 23.744 1.00 93.62 219 ALA A C 1
ATOM 1592 O O . ALA A 1 219 ? -31.415 -4.055 22.634 1.00 93.62 219 ALA A O 1
ATOM 1593 N N . GLU A 1 220 ? -31.772 -3.077 24.630 1.00 95.81 220 GLU A N 1
ATOM 1594 C CA . GLU A 1 220 ? -33.197 -2.770 24.510 1.00 95.81 220 GLU A CA 1
ATOM 1595 C C . GLU A 1 220 ? -33.487 -1.662 23.478 1.00 95.81 220 GLU A C 1
ATOM 1597 O O . GLU A 1 220 ? -34.635 -1.473 23.074 1.00 95.81 220 GLU A O 1
ATOM 1602 N N . GLY A 1 221 ? -32.458 -0.951 23.002 1.00 96.50 221 GLY A N 1
ATOM 1603 C CA . GLY A 1 221 ? -32.579 0.124 22.015 1.00 96.50 221 GLY A CA 1
ATOM 1604 C C . GLY A 1 221 ? -32.875 1.498 22.624 1.00 96.50 221 GLY A C 1
ATOM 1605 O O . GLY A 1 221 ? -33.228 2.431 21.898 1.00 96.50 221 GLY A O 1
ATOM 1606 N N . LYS A 1 222 ? -32.731 1.651 23.941 1.00 97.81 222 LYS A N 1
ATOM 1607 C CA . LYS A 1 222 ? -32.884 2.923 24.644 1.00 97.81 222 LYS A CA 1
ATOM 1608 C C . LYS A 1 222 ? -31.603 3.765 24.488 1.00 97.81 222 LYS A C 1
ATOM 1610 O O . LYS A 1 222 ? -30.491 3.244 24.569 1.00 97.81 222 LYS A O 1
ATOM 1615 N N . PRO A 1 223 ? -31.733 5.084 24.257 1.00 98.06 223 PRO A N 1
ATOM 1616 C CA . PRO A 1 223 ? -30.592 5.963 24.017 1.00 98.06 223 PRO A CA 1
ATOM 1617 C C . PRO A 1 223 ? -29.722 6.183 25.260 1.00 98.06 223 PRO A C 1
ATOM 1619 O O . PRO A 1 223 ? -30.224 6.538 26.331 1.00 98.06 223 PRO A O 1
ATOM 1622 N N . LEU A 1 224 ? -28.402 6.072 25.089 1.00 98.06 224 LEU A N 1
ATOM 1623 C CA . LEU A 1 224 ? -27.419 6.323 26.144 1.00 98.06 224 LEU A CA 1
ATOM 1624 C C . LEU A 1 224 ? -26.887 7.757 26.047 1.00 98.06 224 LEU A C 1
ATOM 1626 O O . LEU A 1 224 ? -26.059 8.076 25.203 1.00 98.06 224 LEU A O 1
ATOM 1630 N N . ALA A 1 225 ? -27.403 8.639 26.906 1.00 97.81 225 ALA A N 1
ATOM 1631 C CA . ALA A 1 225 ? -27.077 10.065 26.917 1.00 97.81 225 ALA A CA 1
ATOM 1632 C C . ALA A 1 225 ? -25.827 10.411 27.754 1.00 97.81 225 ALA A C 1
ATOM 1634 O O . ALA A 1 225 ? -25.462 9.705 28.697 1.00 97.81 225 ALA A O 1
ATOM 1635 N N . ALA A 1 226 ? -25.218 11.565 27.456 1.00 97.25 226 ALA A N 1
ATOM 1636 C CA . ALA A 1 226 ? -24.018 12.090 28.114 1.00 97.25 226 ALA A CA 1
ATOM 1637 C C . ALA A 1 226 ? -22.827 11.105 28.147 1.00 97.25 226 ALA A C 1
ATOM 1639 O O . ALA A 1 226 ? -22.174 10.959 29.179 1.00 97.25 226 ALA A O 1
ATOM 1640 N N . ARG A 1 227 ? -22.571 10.415 27.028 1.00 97.75 227 ARG A N 1
ATOM 1641 C CA . ARG A 1 227 ? -21.451 9.493 26.799 1.00 97.75 227 ARG A CA 1
ATOM 1642 C C . ARG A 1 227 ? -20.525 10.021 25.717 1.00 97.75 227 ARG A C 1
ATOM 1644 O O . ARG A 1 227 ? -20.999 10.588 24.736 1.00 97.75 227 ARG A O 1
ATOM 1651 N N . THR A 1 228 ? -19.221 9.846 25.898 1.00 97.94 228 THR A N 1
ATOM 1652 C CA . THR A 1 228 ? -18.221 10.231 24.897 1.00 97.94 228 THR A CA 1
ATOM 1653 C C . THR A 1 228 ? -18.110 9.136 23.843 1.00 97.94 228 THR A C 1
ATOM 1655 O O . THR A 1 228 ? -17.871 7.975 24.169 1.00 97.94 228 THR A O 1
ATOM 1658 N N . LEU A 1 229 ? -18.282 9.518 22.580 1.00 98.31 229 LEU A N 1
ATOM 1659 C CA . LEU A 1 229 ? -17.974 8.704 21.409 1.00 98.31 229 LEU A CA 1
ATOM 1660 C C . LEU A 1 229 ? -16.676 9.203 20.782 1.00 98.31 229 LEU A C 1
ATOM 1662 O O . LEU A 1 229 ? -16.453 10.413 20.721 1.00 98.31 229 LEU A O 1
ATOM 1666 N N . ILE A 1 230 ? -15.866 8.287 20.260 1.00 98.19 230 ILE A N 1
ATOM 1667 C CA . ILE A 1 230 ? -14.677 8.606 19.467 1.00 98.19 230 ILE A CA 1
ATOM 1668 C C . ILE A 1 230 ? -15.040 8.400 17.997 1.00 98.19 230 ILE A C 1
ATOM 1670 O O . ILE A 1 230 ? -15.348 7.284 17.584 1.00 98.19 230 ILE A O 1
ATOM 1674 N N . ILE A 1 231 ? -15.041 9.469 17.200 1.00 98.25 231 ILE A N 1
ATOM 1675 C CA . ILE A 1 231 ? -15.373 9.419 15.771 1.00 98.25 231 ILE A CA 1
ATOM 1676 C C . ILE A 1 231 ? -14.091 9.554 14.948 1.00 98.25 231 ILE A C 1
ATOM 1678 O O . ILE A 1 231 ? -13.484 10.625 14.853 1.00 98.25 231 ILE A O 1
ATOM 1682 N N . HIS A 1 232 ? -13.694 8.448 14.330 1.00 98.00 232 HIS A N 1
ATOM 1683 C CA . HIS A 1 232 ? -12.499 8.326 13.503 1.00 98.00 232 HIS A CA 1
ATOM 1684 C C . HIS A 1 232 ? -12.813 8.688 12.058 1.00 98.00 232 HIS A C 1
ATOM 1686 O O . HIS A 1 232 ? -13.766 8.169 11.479 1.00 98.00 232 HIS A O 1
ATOM 1692 N N . HIS A 1 233 ? -12.013 9.569 11.466 1.00 96.75 233 HIS A N 1
ATOM 1693 C CA . HIS A 1 233 ? -12.187 10.051 10.102 1.00 96.75 233 HIS A CA 1
ATOM 1694 C C . HIS A 1 233 ? -10.846 10.519 9.518 1.00 96.75 233 HIS A C 1
ATOM 1696 O O . HIS A 1 233 ? -10.156 11.357 10.087 1.00 96.75 233 HIS A O 1
ATOM 1702 N N . GLY A 1 234 ? -10.449 9.979 8.362 1.00 90.31 234 GLY A N 1
ATOM 1703 C CA . GLY A 1 234 ? -9.265 10.463 7.628 1.00 90.31 234 GLY A CA 1
ATOM 1704 C C . GLY A 1 234 ? -7.931 10.381 8.390 1.00 90.31 234 GLY A C 1
ATOM 1705 O O . GLY A 1 234 ? -7.038 11.176 8.118 1.00 90.31 234 GLY A O 1
ATOM 1706 N N . GLY A 1 235 ? -7.805 9.455 9.348 1.00 92.19 235 GLY A N 1
ATOM 1707 C CA . GLY A 1 235 ? -6.629 9.322 10.220 1.00 92.19 235 GLY A CA 1
ATOM 1708 C C . GLY A 1 235 ? -6.650 10.204 11.475 1.00 92.19 235 GLY A C 1
ATOM 1709 O O . GLY A 1 235 ? -5.695 10.173 12.243 1.00 92.19 235 GLY A O 1
ATOM 1710 N N . VAL A 1 236 ? -7.726 10.966 11.702 1.00 95.25 236 VAL A N 1
ATOM 1711 C CA . VAL A 1 236 ? -7.931 11.811 12.887 1.00 95.25 236 VAL A CA 1
ATOM 1712 C C . VAL A 1 236 ? -9.117 11.284 13.697 1.00 95.25 236 VAL A C 1
ATOM 1714 O O . VAL A 1 236 ? -10.104 10.804 13.136 1.00 95.25 236 VAL A O 1
ATOM 1717 N N . SER A 1 237 ? -9.043 11.393 15.020 1.00 96.62 237 SER A N 1
ATOM 1718 C CA . SER A 1 237 ? -10.136 11.060 15.939 1.00 96.62 237 SER A CA 1
ATOM 1719 C C . SER A 1 237 ? -10.732 12.346 16.517 1.00 96.62 237 SER A C 1
ATOM 1721 O O . SER A 1 237 ? -10.023 13.323 16.756 1.00 96.62 237 SER A O 1
ATOM 1723 N N . SER A 1 238 ? -12.043 12.379 16.744 1.00 97.50 238 SER A N 1
ATOM 1724 C CA . SER A 1 238 ? -12.708 13.482 17.447 1.00 97.50 238 SER A CA 1
ATOM 1725 C C . SER A 1 238 ? -13.691 12.952 18.472 1.00 97.50 238 SER A C 1
ATOM 1727 O O . SER A 1 238 ? -14.509 12.089 18.161 1.00 97.50 238 SER A O 1
ATOM 1729 N N . GLU A 1 239 ? -13.619 13.490 19.684 1.00 97.50 239 GLU A N 1
ATOM 1730 C CA . GLU A 1 239 ? -14.571 13.186 20.744 1.00 97.50 239 GLU A CA 1
ATOM 1731 C C . GLU A 1 239 ? -15.881 13.951 20.534 1.00 97.50 239 GLU A C 1
ATOM 1733 O O . GLU A 1 239 ? -15.884 15.144 20.224 1.00 97.50 239 GLU A O 1
ATOM 1738 N N . ALA A 1 240 ? -17.006 13.266 20.721 1.00 97.69 240 ALA A N 1
ATOM 1739 C CA . ALA A 1 240 ? -18.331 13.864 20.644 1.00 97.69 240 ALA A CA 1
ATOM 1740 C C . ALA A 1 240 ? -19.235 13.278 21.735 1.00 97.69 240 ALA A C 1
ATOM 1742 O O . ALA A 1 240 ? -19.360 12.061 21.863 1.00 97.69 240 ALA A O 1
ATOM 1743 N N . VAL A 1 241 ? -19.881 14.139 22.526 1.00 98.12 241 VAL A N 1
ATOM 1744 C CA . VAL A 1 241 ? -20.744 13.706 23.635 1.00 98.12 241 VAL A CA 1
ATOM 1745 C C . VAL A 1 241 ? -22.186 13.531 23.155 1.00 98.12 241 VAL A C 1
ATOM 1747 O O . VAL A 1 241 ? -22.761 14.431 22.542 1.00 98.12 241 VAL A O 1
ATOM 1750 N N . THR A 1 242 ? -22.794 12.384 23.449 1.00 98.44 242 THR A N 1
ATOM 1751 C CA . THR A 1 242 ? -24.179 12.072 23.070 1.00 98.44 242 THR A CA 1
ATOM 1752 C C . THR A 1 242 ? -25.191 12.962 23.797 1.00 98.44 242 THR A C 1
ATOM 1754 O O . THR A 1 242 ? -25.180 13.062 25.029 1.00 98.44 242 THR A O 1
ATOM 1757 N N . GLY A 1 243 ? -26.137 13.535 23.055 1.00 97.88 243 GLY A N 1
ATOM 1758 C CA . GLY A 1 243 ? -27.280 14.262 23.604 1.00 97.88 243 GLY A CA 1
ATOM 1759 C C . GLY A 1 243 ? -28.316 13.356 24.284 1.00 97.88 243 GLY A C 1
ATOM 1760 O O . GLY A 1 243 ? -28.135 12.148 24.425 1.00 97.88 243 GLY A O 1
ATOM 1761 N N . ARG A 1 244 ? -29.457 13.938 24.683 1.00 97.38 244 ARG A N 1
ATOM 1762 C CA . ARG A 1 244 ? -30.566 13.213 25.350 1.00 97.38 244 ARG A CA 1
ATOM 1763 C C . ARG A 1 244 ? -31.172 12.082 24.506 1.00 97.38 244 ARG A C 1
ATOM 1765 O O . ARG A 1 244 ? -31.790 11.183 25.059 1.00 97.38 244 ARG A O 1
ATOM 1772 N N . ASN A 1 245 ? -31.001 12.138 23.188 1.00 97.31 245 ASN A N 1
ATOM 1773 C CA . ASN A 1 245 ? -31.422 11.121 22.225 1.00 97.31 245 ASN A CA 1
ATOM 1774 C C . ASN A 1 245 ? -30.342 10.054 21.952 1.00 97.31 245 ASN A C 1
ATOM 1776 O O . ASN A 1 245 ? -30.485 9.300 20.997 1.00 97.31 245 ASN A O 1
ATOM 1780 N N . GLY A 1 246 ? -29.251 10.014 22.728 1.00 97.88 246 GLY A N 1
ATOM 1781 C CA . GLY A 1 246 ? -28.160 9.050 22.545 1.00 97.88 246 GLY A CA 1
ATOM 1782 C C . GLY A 1 246 ? -27.279 9.327 21.326 1.00 97.88 246 GLY A C 1
ATOM 1783 O O . GLY A 1 246 ? -26.367 8.558 21.046 1.00 97.88 246 GLY A O 1
ATOM 1784 N N . CYS A 1 247 ? -27.512 10.427 20.603 1.00 98.38 247 CYS A N 1
ATOM 1785 C CA . CYS A 1 247 ? -26.754 10.769 19.407 1.00 98.38 247 CYS A CA 1
ATOM 1786 C C . CYS A 1 247 ? -25.774 11.917 19.658 1.00 98.38 247 CYS A C 1
ATOM 1788 O O . CYS A 1 247 ? -26.126 12.920 20.280 1.00 98.38 247 CYS A O 1
ATOM 1790 N N . ALA A 1 248 ? -24.566 11.791 19.122 1.00 98.31 248 ALA A N 1
ATOM 1791 C CA . ALA A 1 248 ? -23.596 12.869 18.970 1.00 98.31 248 ALA A CA 1
ATOM 1792 C C . ALA A 1 248 ? -23.429 13.202 17.478 1.00 98.31 248 ALA A C 1
ATOM 1794 O O . ALA A 1 248 ? -23.843 12.432 16.603 1.00 98.31 248 ALA A O 1
ATOM 1795 N N . SER A 1 249 ? -22.850 14.355 17.146 1.00 97.94 249 SER A N 1
ATOM 1796 C CA . SER A 1 249 ? -22.579 14.708 15.747 1.00 97.94 249 SER A CA 1
ATOM 1797 C C . SER A 1 249 ? -21.348 15.591 15.606 1.00 97.94 249 SER A C 1
ATOM 1799 O O . SER A 1 249 ? -21.106 16.456 16.445 1.00 97.94 249 SER A O 1
ATOM 1801 N N . ILE A 1 250 ? -20.611 15.395 14.514 1.00 98.00 250 ILE A N 1
ATOM 1802 C CA . ILE A 1 250 ? -19.503 16.254 14.086 1.00 98.00 250 ILE A CA 1
ATOM 1803 C C . ILE A 1 250 ? -19.722 16.716 12.646 1.00 98.00 250 ILE A C 1
ATOM 1805 O O . ILE A 1 250 ? -20.462 16.096 11.881 1.00 98.00 250 ILE A O 1
ATOM 1809 N N . THR A 1 251 ? -19.053 17.799 12.263 1.00 98.12 251 THR A N 1
ATOM 1810 C CA . THR A 1 251 ? -19.136 18.358 10.911 1.00 98.12 251 THR A CA 1
ATOM 1811 C C . THR A 1 251 ? -17.784 18.245 10.224 1.00 98.12 251 THR A C 1
ATOM 1813 O O . THR A 1 251 ? -16.801 18.808 10.699 1.00 98.12 251 THR A O 1
ATOM 1816 N N . LEU A 1 252 ? -17.742 17.548 9.090 1.00 97.00 252 LEU A N 1
ATOM 1817 C CA . LEU A 1 252 ? -16.542 17.360 8.278 1.00 97.00 252 LEU A CA 1
ATOM 1818 C C . LEU A 1 252 ? -16.615 18.197 6.995 1.00 97.00 252 LEU A C 1
ATOM 1820 O O . LEU A 1 252 ? -17.700 18.502 6.493 1.00 97.00 252 LEU A O 1
ATOM 1824 N N . ARG A 1 253 ? -15.447 18.536 6.438 1.00 96.81 253 ARG A N 1
ATOM 1825 C CA . ARG A 1 253 ? -15.298 19.169 5.113 1.00 96.81 253 ARG A CA 1
ATOM 1826 C C . ARG A 1 253 ? -14.297 18.394 4.249 1.00 96.81 253 ARG A C 1
ATOM 1828 O O . ARG A 1 253 ? -13.168 18.853 4.056 1.00 96.81 253 ARG A O 1
ATOM 1835 N N . PRO A 1 254 ? -14.658 17.183 3.791 1.00 94.69 254 PRO A N 1
ATOM 1836 C CA . PRO A 1 254 ? -13.741 16.308 3.072 1.00 94.69 254 PRO A CA 1
ATOM 1837 C C . PRO A 1 254 ? -13.327 16.894 1.712 1.00 94.69 254 PRO A C 1
ATOM 1839 O O . PRO A 1 254 ? -14.127 17.477 0.977 1.00 94.69 254 PRO A O 1
ATOM 1842 N N . ARG A 1 255 ? -12.048 16.705 1.369 1.00 93.62 255 ARG A N 1
ATOM 1843 C CA . ARG A 1 255 ? -11.465 17.027 0.050 1.00 93.62 255 ARG A CA 1
ATOM 1844 C C . ARG A 1 255 ? -11.276 15.787 -0.837 1.00 93.62 255 ARG A C 1
ATOM 1846 O O . ARG A 1 255 ? -11.043 15.908 -2.032 1.00 93.62 255 ARG A O 1
ATOM 1853 N N . SER A 1 256 ? -11.411 14.602 -0.259 1.00 93.62 256 SER A N 1
ATOM 1854 C CA . SER A 1 256 ? -11.306 13.288 -0.898 1.00 93.62 256 SER A CA 1
ATOM 1855 C C . SER A 1 256 ? -12.320 12.338 -0.251 1.00 93.62 256 SER A C 1
ATOM 1857 O O . SER A 1 256 ? -12.977 12.711 0.721 1.00 93.62 256 SER A O 1
ATOM 1859 N N . GLY A 1 257 ? -12.480 11.120 -0.774 1.00 94.50 257 GLY A N 1
ATOM 1860 C CA . GLY A 1 257 ? -13.288 10.105 -0.092 1.00 94.50 257 GLY A CA 1
ATOM 1861 C C . GLY A 1 257 ? -12.705 9.782 1.288 1.00 94.50 257 GLY A C 1
ATOM 1862 O O . GLY A 1 257 ? -11.512 9.509 1.394 1.00 94.50 257 GLY A O 1
ATOM 1863 N N . VAL A 1 258 ? -13.533 9.817 2.335 1.00 96.69 258 VAL A N 1
ATOM 1864 C CA . VAL A 1 258 ? -13.102 9.578 3.722 1.00 96.69 258 VAL A CA 1
ATOM 1865 C C . VAL A 1 258 ? -13.904 8.427 4.321 1.00 96.69 258 VAL A C 1
ATOM 1867 O O . VAL A 1 258 ? -15.134 8.456 4.326 1.00 96.69 258 VAL A O 1
ATOM 1870 N N . ALA A 1 259 ? -13.201 7.422 4.843 1.00 97.88 259 ALA A N 1
ATOM 1871 C CA . ALA A 1 259 ? -13.787 6.403 5.706 1.00 97.88 259 ALA A CA 1
ATOM 1872 C C . ALA A 1 259 ? -14.016 6.985 7.108 1.00 97.88 259 ALA A C 1
ATOM 1874 O O . ALA A 1 259 ? -13.126 7.640 7.659 1.00 97.88 259 ALA A O 1
ATOM 1875 N N . VAL A 1 260 ? -15.206 6.751 7.658 1.00 98.12 260 VAL A N 1
ATOM 1876 C CA . VAL A 1 260 ? -15.651 7.255 8.957 1.00 98.12 260 VAL A CA 1
ATOM 1877 C C . VAL A 1 260 ? -16.294 6.123 9.752 1.00 98.12 260 VAL A C 1
ATOM 1879 O O . VAL A 1 260 ? -17.141 5.403 9.227 1.00 98.12 260 VAL A O 1
ATOM 1882 N N . TYR A 1 261 ? -15.922 5.977 11.019 1.00 98.44 261 TYR A N 1
ATOM 1883 C CA . TYR A 1 261 ? -16.606 5.099 11.970 1.00 98.44 261 TYR A CA 1
ATOM 1884 C C . TYR A 1 261 ? -16.568 5.715 13.369 1.00 98.44 261 TYR A C 1
ATOM 1886 O O . TYR A 1 261 ? -15.737 6.578 13.655 1.00 98.44 261 TYR A O 1
ATOM 1894 N N . ALA A 1 262 ? -17.476 5.281 14.233 1.00 98.38 262 ALA A N 1
ATOM 1895 C CA . ALA A 1 262 ? -17.528 5.685 15.628 1.00 98.38 262 ALA A CA 1
ATOM 1896 C C . ALA A 1 262 ? -17.239 4.490 16.540 1.00 98.38 262 ALA A C 1
ATOM 1898 O O . ALA A 1 262 ? -17.557 3.347 16.203 1.00 98.38 262 ALA A O 1
ATOM 1899 N N . GLU A 1 263 ? -16.675 4.773 17.707 1.00 97.81 263 GLU A N 1
ATOM 1900 C CA . GLU A 1 263 ? -16.456 3.825 18.794 1.00 97.81 263 GLU A CA 1
ATOM 1901 C C . GLU A 1 263 ? -16.993 4.386 20.108 1.00 97.81 263 GLU A C 1
ATOM 1903 O O . GLU A 1 263 ? -16.945 5.594 20.363 1.00 97.81 263 GLU A O 1
ATOM 1908 N N . TYR A 1 264 ? -17.480 3.485 20.953 1.00 97.75 264 TYR A N 1
ATOM 1909 C CA . TYR A 1 264 ? -17.842 3.746 22.334 1.00 97.75 264 TYR A CA 1
ATOM 1910 C C . TYR A 1 264 ? -17.025 2.824 23.239 1.00 97.75 264 TYR A C 1
ATOM 1912 O O . TYR A 1 264 ? -17.160 1.602 23.175 1.00 97.75 264 TYR A O 1
ATOM 1920 N N . ILE A 1 265 ? -16.189 3.431 24.083 1.00 95.50 265 ILE A N 1
ATOM 1921 C CA . ILE A 1 265 ? -15.367 2.753 25.088 1.00 95.50 265 ILE A CA 1
ATOM 1922 C C . ILE A 1 265 ? -15.965 3.072 26.474 1.00 95.50 265 ILE A C 1
ATOM 1924 O O . ILE A 1 265 ? -15.920 4.231 26.898 1.00 95.50 265 ILE A O 1
ATOM 1928 N N . PRO A 1 266 ? -16.552 2.087 27.182 1.00 93.62 266 PRO A N 1
ATOM 1929 C CA . PRO A 1 266 ? -17.143 2.274 28.507 1.00 93.62 266 PRO A CA 1
ATOM 1930 C C . PRO A 1 266 ? -16.134 2.792 29.543 1.00 93.62 266 PRO A C 1
ATOM 1932 O O . PRO A 1 266 ? -15.208 2.088 29.946 1.00 93.62 266 PRO A O 1
ATOM 1935 N N . ALA A 1 267 ? -16.348 4.014 30.033 1.00 89.38 267 ALA A N 1
ATOM 1936 C CA . ALA A 1 267 ? -15.459 4.682 30.981 1.00 89.38 267 ALA A CA 1
ATOM 1937 C C . ALA A 1 267 ? -16.192 5.150 32.250 1.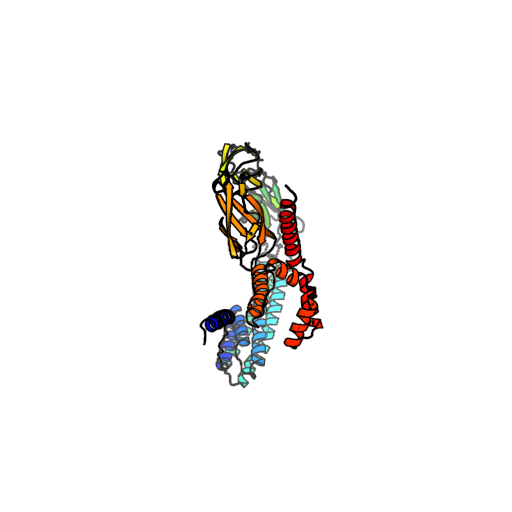00 89.38 267 ALA A C 1
ATOM 1939 O O . ALA A 1 267 ? -17.410 5.341 32.275 1.00 89.38 267 ALA A O 1
ATOM 1940 N N . GLY A 1 268 ? -15.439 5.355 33.335 1.00 90.69 268 GLY A N 1
ATOM 1941 C CA . GLY A 1 268 ? -15.977 5.849 34.605 1.00 90.69 268 GLY A CA 1
ATOM 1942 C C . GLY A 1 268 ? -17.107 4.965 35.146 1.00 90.69 268 GLY A C 1
ATOM 1943 O O . GLY A 1 268 ? -16.877 3.814 35.502 1.00 90.69 268 GLY A O 1
ATOM 1944 N N . ARG A 1 269 ? -18.332 5.506 35.204 1.00 91.00 269 ARG A N 1
ATOM 1945 C CA . ARG A 1 269 ? -19.524 4.795 35.710 1.00 91.00 269 ARG A CA 1
ATOM 1946 C C . ARG A 1 269 ? -20.069 3.718 34.763 1.00 91.00 269 ARG A C 1
ATOM 1948 O O . ARG A 1 269 ? -20.925 2.952 35.188 1.00 91.00 269 ARG A O 1
ATOM 1955 N N . ASP A 1 270 ? -19.596 3.662 33.519 1.00 93.00 270 ASP A N 1
ATOM 1956 C CA . ASP A 1 270 ? -20.026 2.657 32.539 1.00 93.00 270 ASP A CA 1
ATOM 1957 C C . ASP A 1 270 ? -19.153 1.395 32.538 1.00 93.00 270 ASP A C 1
ATOM 1959 O O . ASP A 1 270 ? -19.573 0.357 32.022 1.00 93.00 270 ASP A O 1
ATOM 1963 N N . ARG A 1 271 ? -17.935 1.470 33.094 1.00 87.12 271 ARG A N 1
ATOM 1964 C CA . ARG A 1 271 ? -16.981 0.352 33.110 1.00 87.12 271 ARG A CA 1
ATOM 1965 C C . ARG A 1 271 ? -17.552 -0.796 33.947 1.00 87.12 271 ARG A C 1
ATOM 1967 O O . ARG A 1 271 ? -17.754 -0.648 35.150 1.00 87.12 271 ARG A O 1
ATOM 1974 N N . GLY A 1 272 ? -17.795 -1.939 33.305 1.00 84.94 272 GLY A N 1
ATOM 1975 C CA . GLY A 1 272 ? -18.459 -3.091 33.928 1.00 84.94 272 GLY A CA 1
ATOM 1976 C C . GLY A 1 272 ? -19.991 -3.012 33.958 1.00 84.94 272 GLY A C 1
ATOM 1977 O O . GLY A 1 272 ? -20.613 -3.835 34.620 1.00 84.94 272 GLY A O 1
ATOM 1978 N N . VAL A 1 273 ? -20.594 -2.039 33.265 1.00 91.38 273 VAL A N 1
ATOM 1979 C CA . VAL A 1 273 ? -22.053 -1.897 33.096 1.00 91.38 273 VAL A CA 1
ATOM 1980 C C . VAL A 1 273 ? -22.449 -2.059 31.630 1.00 91.38 273 VAL A C 1
ATOM 1982 O O . VAL A 1 273 ? -23.379 -2.803 31.328 1.00 91.38 273 VAL A O 1
ATOM 1985 N N . TYR A 1 274 ? -21.733 -1.398 30.719 1.00 93.88 274 TYR A N 1
ATOM 1986 C CA . TYR A 1 274 ? -21.981 -1.457 29.277 1.00 93.88 274 TYR A CA 1
ATOM 1987 C C . TYR A 1 274 ? -20.821 -2.129 28.539 1.00 93.88 274 TYR A C 1
ATOM 1989 O O . TYR A 1 274 ? -19.673 -2.030 28.974 1.00 93.88 274 TYR A O 1
ATOM 1997 N N . SER A 1 275 ? -21.105 -2.793 27.416 1.00 91.81 275 SER A N 1
ATOM 1998 C CA . SER A 1 275 ? -20.061 -3.289 26.510 1.00 91.81 275 SER A CA 1
ATOM 1999 C C . SER A 1 275 ? -19.488 -2.178 25.634 1.00 91.81 275 SER A C 1
ATOM 2001 O O . SER A 1 275 ? -20.203 -1.237 25.275 1.00 91.81 275 SER A O 1
ATOM 2003 N N . TYR A 1 276 ? -18.235 -2.346 25.200 1.00 94.19 276 TYR A N 1
ATOM 2004 C CA . TYR A 1 276 ? -17.728 -1.688 23.994 1.00 94.19 276 TYR A CA 1
ATOM 2005 C C . TYR A 1 276 ? -18.677 -1.916 22.809 1.00 94.19 276 TYR A C 1
ATOM 2007 O O . TYR A 1 276 ? -19.316 -2.971 22.694 1.00 94.19 276 TYR A O 1
ATOM 2015 N N . SER A 1 277 ? -18.763 -0.923 21.927 1.00 95.88 277 SER A N 1
ATOM 2016 C CA . SER A 1 277 ? -19.347 -1.088 20.598 1.00 95.88 277 SER A CA 1
ATOM 2017 C C . SER A 1 277 ? -18.708 -0.150 19.581 1.00 95.88 277 SER A C 1
ATOM 2019 O O . SER A 1 277 ? -18.215 0.935 19.895 1.00 95.88 277 SER A O 1
ATOM 2021 N N . ARG A 1 278 ? -18.738 -0.587 18.324 1.00 97.44 278 ARG A N 1
ATOM 2022 C CA . ARG A 1 278 ? -18.201 0.121 17.166 1.00 97.44 278 ARG A CA 1
ATOM 2023 C C . ARG A 1 278 ? -19.235 0.113 16.051 1.00 97.44 278 ARG A C 1
ATOM 2025 O O . ARG A 1 278 ? -19.919 -0.890 15.853 1.00 97.44 278 ARG A O 1
ATOM 2032 N N . SER A 1 279 ? -19.351 1.226 15.334 1.00 98.25 279 SER A N 1
ATOM 2033 C CA . SER A 1 279 ? -20.219 1.308 14.161 1.00 98.25 279 SER A CA 1
ATOM 2034 C C . SER A 1 279 ? -19.616 0.595 12.954 1.00 98.25 279 SER A C 1
ATOM 2036 O O . SER A 1 279 ? -18.403 0.394 12.860 1.00 98.25 279 SER A O 1
ATOM 2038 N N . GLU A 1 280 ? -20.445 0.328 11.949 1.00 97.31 280 GLU A N 1
ATOM 2039 C CA . GLU A 1 280 ? -19.938 0.056 10.604 1.00 97.31 280 GLU A CA 1
ATOM 2040 C C . GLU A 1 280 ? -19.062 1.217 10.094 1.00 97.31 280 GLU A C 1
ATOM 2042 O O . GLU A 1 280 ? -19.150 2.356 10.570 1.00 97.31 280 GLU A O 1
ATOM 2047 N N . THR A 1 281 ? -18.198 0.928 9.117 1.00 97.94 281 THR A N 1
ATOM 2048 C CA . THR A 1 281 ? -17.369 1.950 8.465 1.00 97.94 281 THR A CA 1
ATOM 2049 C C . THR A 1 281 ? -18.097 2.525 7.257 1.00 97.94 281 THR A C 1
ATOM 2051 O O . THR A 1 281 ? -18.237 1.876 6.223 1.00 97.94 281 THR A O 1
ATOM 2054 N N . LEU A 1 282 ? -18.521 3.779 7.376 1.00 97.25 282 LEU A N 1
ATOM 2055 C CA . LEU A 1 282 ? -19.187 4.535 6.327 1.00 97.25 282 LEU A CA 1
ATOM 2056 C C . LEU A 1 282 ? -18.152 5.250 5.450 1.00 97.25 282 LEU A C 1
ATOM 2058 O O . LEU A 1 282 ? -17.288 5.962 5.954 1.00 97.25 282 LEU A O 1
ATOM 2062 N N . THR A 1 283 ? -18.247 5.128 4.125 1.00 98.00 283 THR A N 1
ATOM 2063 C CA . THR A 1 283 ? -17.467 5.985 3.214 1.00 98.00 283 THR A CA 1
ATOM 2064 C C . THR A 1 283 ? -18.265 7.230 2.841 1.00 98.00 283 THR A C 1
ATOM 2066 O O . THR A 1 283 ? -19.286 7.148 2.151 1.00 98.00 283 THR A O 1
ATOM 2069 N N . VAL A 1 284 ? -17.768 8.399 3.242 1.00 97.69 284 VAL A N 1
ATOM 2070 C CA . VAL A 1 284 ? -18.234 9.689 2.729 1.00 97.69 284 VAL A CA 1
ATOM 2071 C C . VAL A 1 284 ? -17.634 9.896 1.342 1.00 97.69 284 VAL A C 1
ATOM 2073 O O . VAL A 1 284 ? -16.412 9.957 1.183 1.00 97.69 284 VAL A O 1
ATOM 2076 N N . ARG A 1 285 ? -18.493 9.990 0.325 1.00 97.25 285 ARG A N 1
ATOM 2077 C CA . ARG A 1 285 ? -18.095 10.177 -1.074 1.00 97.25 285 ARG A CA 1
ATOM 2078 C C . ARG A 1 285 ? -18.079 11.662 -1.424 1.00 97.25 285 ARG A C 1
ATOM 2080 O O . ARG A 1 285 ? -19.028 12.380 -1.116 1.00 97.25 285 ARG A O 1
ATOM 2087 N N . VAL A 1 286 ? -17.028 12.105 -2.112 1.00 96.44 286 VAL A N 1
ATOM 2088 C CA . VAL A 1 286 ? -16.883 13.495 -2.565 1.00 96.44 286 VAL A CA 1
ATOM 2089 C C . VAL A 1 286 ? -17.219 13.614 -4.050 1.00 96.44 286 VAL A C 1
ATOM 2091 O O . VAL A 1 286 ? -16.648 12.904 -4.876 1.00 96.44 286 VAL A O 1
ATOM 2094 N N . LEU A 1 287 ? -18.130 14.527 -4.393 1.00 96.44 287 LEU A N 1
ATOM 2095 C CA . LEU A 1 287 ? -18.421 14.912 -5.771 1.00 96.44 287 LEU A CA 1
ATOM 2096 C C . LEU A 1 287 ? -17.372 15.911 -6.258 1.00 96.44 287 LEU A C 1
ATOM 2098 O O . LEU A 1 287 ? -17.230 17.007 -5.705 1.00 96.44 287 LEU A O 1
ATOM 2102 N N . LEU A 1 288 ? -16.677 15.530 -7.326 1.00 95.06 288 LEU A N 1
ATOM 2103 C CA . LEU A 1 288 ? -15.756 16.387 -8.061 1.00 95.06 288 LEU A CA 1
ATOM 2104 C C . LEU A 1 288 ? -16.465 16.993 -9.281 1.00 95.06 288 LEU A C 1
ATOM 2106 O O . LEU A 1 288 ? -17.332 16.369 -9.893 1.00 95.06 288 LEU A O 1
ATOM 2110 N N . ARG A 1 289 ? -16.076 18.210 -9.656 1.00 94.44 289 ARG A N 1
ATOM 2111 C CA . ARG A 1 289 ? -16.495 18.873 -10.894 1.00 94.44 289 ARG A CA 1
ATOM 2112 C C . ARG A 1 289 ? -15.833 18.176 -12.082 1.00 94.44 289 ARG A C 1
ATOM 2114 O O . ARG A 1 289 ? -14.620 17.979 -12.079 1.00 94.44 289 ARG A O 1
ATOM 2121 N N . GLY A 1 290 ? -16.612 17.816 -13.099 1.00 92.69 290 GLY A N 1
ATOM 2122 C CA . GLY A 1 290 ? -16.070 17.228 -14.325 1.00 92.69 290 GLY A CA 1
ATOM 2123 C C . GLY A 1 290 ? -15.174 18.210 -15.086 1.00 92.69 290 GLY A C 1
ATOM 2124 O O . GLY A 1 290 ? -15.489 19.397 -15.166 1.00 92.69 290 GLY A O 1
ATOM 2125 N N . VAL A 1 291 ? -14.081 17.706 -15.661 1.00 95.31 291 VAL A N 1
ATOM 2126 C CA . VAL A 1 291 ? -13.192 18.464 -16.553 1.00 95.31 291 VAL A CA 1
ATOM 2127 C C . VAL A 1 291 ? -13.421 17.994 -17.986 1.00 95.31 291 VAL A C 1
ATOM 2129 O O . VAL A 1 291 ? -13.246 16.822 -18.308 1.00 95.31 291 VAL A O 1
ATOM 2132 N N . GLY A 1 292 ? -13.818 18.915 -18.855 1.00 95.69 292 GLY A N 1
ATOM 2133 C CA . GLY A 1 292 ? -13.834 18.720 -20.298 1.00 95.69 292 GLY A CA 1
ATOM 2134 C C . GLY A 1 292 ? -12.457 19.051 -20.858 1.00 95.69 292 GLY A C 1
ATOM 2135 O O . GLY A 1 292 ? -12.079 20.221 -20.890 1.00 95.69 292 GLY A O 1
ATOM 2136 N N . LEU A 1 293 ? -11.726 18.021 -21.284 1.00 97.50 293 LEU A N 1
ATOM 2137 C CA . LEU A 1 293 ? -10.392 18.118 -21.870 1.00 97.50 293 LEU A CA 1
ATOM 2138 C C . LEU A 1 293 ? -10.447 17.708 -23.347 1.00 97.50 293 LEU A C 1
ATOM 2140 O O . LEU A 1 293 ? -10.841 16.588 -23.671 1.00 97.50 293 LEU A O 1
ATOM 2144 N N . SER A 1 294 ? -10.032 18.604 -24.242 1.00 97.56 294 SER A N 1
ATOM 2145 C CA . SER A 1 294 ? -9.902 18.335 -25.677 1.00 97.56 294 SER A CA 1
ATOM 2146 C C . SER A 1 294 ? -8.453 18.498 -26.123 1.00 97.56 294 SER A C 1
ATOM 2148 O O . SER A 1 294 ? -7.780 19.458 -25.748 1.00 97.56 294 SER A O 1
ATOM 2150 N N . VAL A 1 295 ? -7.979 17.547 -26.930 1.00 98.12 295 VAL A N 1
ATOM 2151 C CA . VAL A 1 295 ? -6.597 17.478 -27.419 1.00 98.12 295 VAL A CA 1
ATOM 2152 C C . VAL A 1 295 ? -6.603 17.173 -28.911 1.00 98.12 295 VAL A C 1
ATOM 2154 O O . VAL A 1 295 ? -7.118 16.129 -29.334 1.00 98.12 295 VAL A O 1
ATOM 2157 N N . LEU A 1 296 ? -5.984 18.059 -29.691 1.00 98.25 296 LEU A N 1
ATOM 2158 C CA . LEU A 1 296 ? -5.671 17.852 -31.103 1.00 98.25 296 LEU A CA 1
ATOM 2159 C C . LEU A 1 296 ? -4.159 17.924 -31.328 1.00 98.25 296 LEU A C 1
ATOM 2161 O O . LEU A 1 296 ? -3.475 18.770 -30.755 1.00 98.25 296 LEU A O 1
ATOM 2165 N N . LEU A 1 297 ? -3.660 17.065 -32.214 1.00 98.06 297 LEU A N 1
ATOM 2166 C CA . LEU A 1 297 ? -2.338 17.196 -32.822 1.00 98.06 297 LEU A CA 1
ATOM 2167 C C . LEU A 1 297 ? -2.509 17.836 -34.205 1.00 98.06 297 LEU A C 1
ATOM 2169 O O . LEU A 1 297 ? -3.496 17.558 -34.886 1.00 98.06 297 LEU A O 1
ATOM 2173 N N . ASN A 1 298 ? -1.556 18.660 -34.644 1.00 97.81 298 ASN A N 1
ATOM 2174 C CA . ASN A 1 298 ? -1.537 19.167 -36.024 1.00 97.81 298 ASN A CA 1
ATOM 2175 C C . ASN A 1 298 ? -1.227 18.075 -37.067 1.00 97.81 298 ASN A C 1
ATOM 2177 O O . ASN A 1 298 ? -1.546 18.255 -38.237 1.00 97.81 298 ASN A O 1
ATOM 2181 N N . SER A 1 299 ? -0.612 16.966 -36.647 1.00 96.50 299 SER A N 1
ATOM 2182 C CA . SER A 1 299 ? -0.370 15.771 -37.456 1.00 96.50 299 SER A CA 1
ATOM 2183 C C . SER A 1 299 ? -0.375 14.519 -36.575 1.00 96.50 299 SER A C 1
ATOM 2185 O O . SER A 1 299 ? 0.020 14.573 -35.411 1.00 96.50 299 SER A O 1
ATOM 2187 N N . SER A 1 300 ? -0.797 13.383 -37.136 1.00 96.75 300 SER A N 1
ATOM 2188 C CA . SER A 1 300 ? -0.679 12.052 -36.519 1.00 96.75 300 SER A CA 1
ATOM 2189 C C . SER A 1 300 ? 0.589 11.295 -36.941 1.00 96.75 300 SER A C 1
ATOM 2191 O O . SER A 1 300 ? 0.826 10.191 -36.452 1.00 96.75 300 SER A O 1
ATOM 2193 N N . ARG A 1 301 ? 1.393 11.870 -37.847 1.00 97.31 301 ARG A N 1
ATOM 2194 C CA . ARG A 1 301 ? 2.707 11.372 -38.286 1.00 97.31 301 ARG A CA 1
ATOM 2195 C C . ARG A 1 301 ? 3.764 12.471 -38.155 1.00 97.31 301 ARG A C 1
ATOM 2197 O O . ARG A 1 301 ? 3.439 13.640 -38.366 1.00 97.31 301 ARG A O 1
ATOM 2204 N N . ALA A 1 302 ? 5.000 12.114 -37.833 1.00 97.25 302 ALA A N 1
ATOM 2205 C CA . ALA A 1 302 ? 6.124 13.048 -37.787 1.00 97.25 302 ALA A CA 1
ATOM 2206 C C . ALA A 1 302 ? 7.440 12.346 -38.127 1.00 97.25 302 ALA A C 1
ATOM 2208 O O . ALA A 1 302 ? 7.590 11.156 -37.848 1.00 97.25 302 ALA A O 1
ATOM 2209 N N . GLU A 1 303 ? 8.403 13.088 -38.663 1.00 96.69 303 GLU A N 1
ATOM 2210 C CA . GLU A 1 303 ? 9.778 12.610 -38.785 1.00 96.69 303 GLU A CA 1
ATOM 2211 C C . GLU A 1 303 ? 10.571 12.913 -37.499 1.00 96.69 303 GLU A C 1
ATOM 2213 O O . GLU A 1 303 ? 10.200 13.777 -36.692 1.00 96.69 303 GLU A O 1
ATOM 2218 N N . PRO A 1 304 ? 11.703 12.236 -37.271 1.00 96.75 304 PRO A N 1
ATOM 2219 C CA . PRO A 1 304 ? 12.654 12.638 -36.243 1.00 96.75 304 PRO A CA 1
ATOM 2220 C C . PRO A 1 304 ? 13.098 14.100 -36.431 1.00 96.75 304 PRO A C 1
ATOM 2222 O O . PRO A 1 304 ? 13.295 14.580 -37.547 1.00 96.75 304 PRO A O 1
ATOM 2225 N N . LEU A 1 305 ? 13.280 14.826 -35.326 1.00 96.00 305 LEU A N 1
ATOM 2226 C CA . LEU A 1 305 ? 13.554 16.273 -35.279 1.00 96.00 305 LEU A CA 1
ATOM 2227 C C . LEU A 1 305 ? 12.408 17.202 -35.733 1.00 96.00 305 LEU A C 1
ATOM 2229 O O . LEU A 1 305 ? 12.575 18.423 -35.645 1.00 96.00 305 LEU A O 1
ATOM 2233 N N . ASP A 1 306 ? 11.245 16.686 -36.147 1.00 97.00 306 ASP A N 1
ATOM 2234 C CA . ASP A 1 306 ? 10.095 17.532 -36.493 1.00 97.00 306 ASP A CA 1
ATOM 2235 C C . ASP A 1 306 ? 9.436 18.202 -35.281 1.00 97.00 306 ASP A C 1
ATOM 2237 O O . ASP A 1 306 ? 9.567 17.779 -34.127 1.00 97.00 306 ASP A O 1
ATOM 2241 N N . ALA A 1 307 ? 8.686 19.267 -35.577 1.00 97.00 307 ALA A N 1
ATOM 2242 C CA . ALA A 1 307 ? 7.897 20.032 -34.623 1.00 97.00 307 ALA A CA 1
ATOM 2243 C C . ALA A 1 307 ? 6.397 19.687 -34.729 1.00 97.00 307 ALA A C 1
ATOM 2245 O O . ALA A 1 307 ? 5.701 20.135 -35.643 1.00 97.00 307 ALA A O 1
ATOM 2246 N N . VAL A 1 308 ? 5.877 18.942 -33.752 1.00 97.69 308 VAL A N 1
ATOM 2247 C CA . VAL A 1 308 ? 4.449 18.607 -33.629 1.00 97.69 308 VAL A CA 1
ATOM 2248 C C . VAL A 1 308 ? 3.782 19.599 -32.681 1.00 97.69 308 VAL A C 1
ATOM 2250 O O . VAL A 1 308 ? 4.219 19.790 -31.550 1.00 97.69 308 VAL A O 1
ATOM 2253 N N . THR A 1 309 ? 2.706 20.245 -33.125 1.00 98.25 309 THR A N 1
ATOM 2254 C CA . THR A 1 309 ? 1.929 21.175 -32.296 1.00 98.25 309 THR A CA 1
ATOM 2255 C C . THR A 1 309 ? 0.740 20.457 -31.671 1.00 98.25 309 THR A C 1
ATOM 2257 O O . THR A 1 309 ? -0.163 20.010 -32.380 1.00 98.25 309 THR A O 1
ATOM 2260 N N . VAL A 1 310 ? 0.713 20.412 -30.341 1.00 98.31 310 VAL A N 1
ATOM 2261 C CA . VAL A 1 310 ? -0.441 19.990 -29.543 1.00 98.31 310 VAL A CA 1
ATOM 2262 C C . VAL A 1 310 ? -1.282 21.223 -29.239 1.00 98.31 310 VAL A C 1
ATOM 2264 O O . VAL A 1 310 ? -0.786 22.181 -28.647 1.00 98.31 310 VAL A O 1
ATOM 2267 N N . THR A 1 311 ? -2.557 21.201 -29.611 1.00 98.44 311 THR A N 1
ATOM 2268 C CA . THR A 1 311 ? -3.551 22.180 -29.163 1.00 98.44 311 THR A CA 1
ATOM 2269 C C . THR A 1 311 ? -4.400 21.530 -28.077 1.00 98.44 311 THR A C 1
ATOM 2271 O O . THR A 1 311 ? -5.076 20.530 -28.327 1.00 98.44 311 THR A O 1
ATOM 2274 N N . VAL A 1 312 ? -4.361 22.107 -26.879 1.00 98.19 312 VAL A N 1
ATOM 2275 C CA . VAL A 1 312 ? -5.122 21.671 -25.704 1.00 98.19 312 VAL A CA 1
ATOM 2276 C C . VAL A 1 312 ? -6.190 22.711 -25.390 1.00 98.19 312 VAL A C 1
ATOM 2278 O O . VAL A 1 312 ? -5.902 23.906 -25.393 1.00 98.19 312 VAL A O 1
ATOM 2281 N N . SER A 1 313 ? -7.402 22.267 -25.074 1.00 97.31 313 SER A N 1
ATOM 2282 C CA . SER A 1 313 ? -8.475 23.111 -24.544 1.00 97.31 313 SER A CA 1
ATOM 2283 C C . SER A 1 313 ? -9.084 22.456 -23.308 1.00 97.31 313 SER A C 1
ATOM 2285 O O . SER A 1 313 ? -9.384 21.259 -23.323 1.00 97.31 313 SER A O 1
ATOM 2287 N N . VAL A 1 314 ? -9.246 23.240 -22.243 1.00 97.00 314 VAL A N 1
ATOM 2288 C CA . VAL A 1 314 ? -9.810 22.814 -20.957 1.00 97.00 314 VAL A CA 1
ATOM 2289 C C . VAL A 1 314 ? -11.003 23.712 -20.643 1.00 97.00 314 VAL A C 1
ATOM 2291 O O . VAL A 1 314 ? -10.877 24.934 -20.660 1.00 97.00 314 VAL A O 1
ATOM 2294 N N . ASN A 1 315 ? -12.176 23.131 -20.379 1.00 91.75 315 ASN A N 1
ATOM 2295 C CA . ASN A 1 315 ? -13.400 23.911 -20.137 1.00 91.75 315 ASN A CA 1
ATOM 2296 C C . ASN A 1 315 ? -13.430 24.609 -18.762 1.00 91.75 315 ASN A C 1
ATOM 2298 O O . ASN A 1 315 ? -14.137 25.598 -18.581 1.00 91.75 315 ASN A O 1
ATOM 2302 N N . ALA A 1 316 ? -12.677 24.088 -17.797 1.00 83.00 316 ALA A N 1
ATOM 2303 C CA . ALA A 1 316 ? -12.362 24.753 -16.547 1.00 83.00 316 ALA A CA 1
ATOM 2304 C C . ALA A 1 316 ? -11.082 25.577 -16.737 1.00 83.00 316 ALA A C 1
ATOM 2306 O O . ALA A 1 316 ? -10.179 25.149 -17.455 1.00 83.00 316 ALA A O 1
ATOM 2307 N N . SER A 1 317 ? -10.974 26.720 -16.053 1.00 91.12 317 SER A N 1
ATOM 2308 C CA . SER A 1 317 ? -9.787 27.594 -16.055 1.00 91.12 317 SER A CA 1
ATOM 2309 C C . SER A 1 317 ? -8.608 26.973 -15.287 1.00 91.12 317 SER A C 1
ATOM 2311 O O . SER A 1 317 ? -8.099 27.542 -14.325 1.00 91.12 317 SER A O 1
ATOM 2313 N N . LEU A 1 318 ? -8.203 25.774 -15.698 1.00 93.50 318 LEU A N 1
ATOM 2314 C CA . LEU A 1 318 ? -7.136 24.959 -15.137 1.00 93.50 318 LEU A CA 1
ATOM 2315 C C . LEU A 1 318 ? -6.000 24.840 -16.158 1.00 93.50 318 LEU A C 1
ATOM 2317 O O . LEU A 1 318 ? -6.275 24.807 -17.364 1.00 93.50 318 LEU A O 1
ATOM 2321 N N . PRO A 1 319 ? -4.738 24.760 -15.713 1.00 95.94 319 PRO A N 1
ATOM 2322 C CA . PRO A 1 319 ? -3.656 24.310 -16.573 1.00 95.94 319 PRO A CA 1
ATOM 2323 C C . PRO A 1 319 ? -3.837 22.822 -16.916 1.00 95.94 319 PRO A C 1
ATOM 2325 O O . PRO A 1 319 ? -4.465 22.068 -16.169 1.00 95.94 319 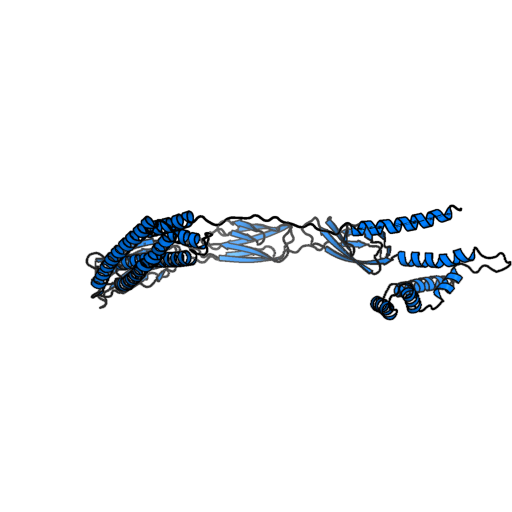PRO A O 1
ATOM 2328 N N . ALA A 1 320 ? -3.242 22.396 -18.026 1.00 97.25 320 ALA A N 1
ATOM 2329 C CA . ALA A 1 320 ? -3.065 20.991 -18.369 1.00 97.25 320 ALA A CA 1
ATOM 2330 C C . ALA A 1 320 ? -1.571 20.681 -18.500 1.00 97.25 320 ALA A C 1
ATOM 2332 O O . ALA A 1 320 ? -0.805 21.516 -18.988 1.00 97.25 320 ALA A O 1
ATOM 2333 N N . ARG A 1 321 ? -1.149 19.484 -18.099 1.00 97.88 321 ARG A N 1
ATOM 2334 C CA . ARG A 1 321 ? 0.218 18.995 -18.303 1.00 97.88 321 ARG A CA 1
ATOM 2335 C C . ARG A 1 321 ? 0.243 18.078 -19.520 1.00 97.88 321 ARG A C 1
ATOM 2337 O O . ARG A 1 321 ? -0.602 17.204 -19.668 1.00 97.88 321 ARG A O 1
ATOM 2344 N N . VAL A 1 322 ? 1.179 18.339 -20.424 1.00 98.06 322 VAL A N 1
ATOM 2345 C CA . VAL A 1 322 ? 1.404 17.596 -21.666 1.00 98.06 322 VAL A CA 1
ATOM 2346 C C . VAL A 1 322 ? 2.677 16.790 -21.489 1.00 98.06 322 VAL A C 1
ATOM 2348 O O . VAL A 1 322 ? 3.737 17.371 -21.271 1.00 98.06 322 VAL A O 1
ATOM 2351 N N . GLU A 1 323 ? 2.573 15.474 -21.613 1.00 97.88 323 GLU A N 1
ATOM 2352 C CA . GLU A 1 323 ? 3.681 14.530 -21.515 1.00 97.88 323 GLU A CA 1
ATOM 2353 C C . GLU A 1 323 ? 3.790 13.675 -22.776 1.00 97.88 323 GLU A C 1
ATOM 2355 O O . GLU A 1 323 ? 2.853 13.553 -23.570 1.00 97.88 323 GLU A O 1
ATOM 2360 N N . THR A 1 324 ? 4.955 13.068 -22.967 1.00 97.81 324 THR A N 1
ATOM 2361 C CA . THR A 1 324 ? 5.252 12.238 -24.136 1.00 97.81 324 THR A CA 1
ATOM 2362 C C . THR A 1 324 ? 5.972 10.963 -23.723 1.00 97.81 324 THR A C 1
ATOM 2364 O O . THR A 1 324 ? 6.720 10.951 -22.745 1.00 97.81 324 THR A O 1
ATOM 2367 N N . SER A 1 325 ? 5.829 9.897 -24.511 1.00 96.81 325 SER A N 1
ATOM 2368 C CA . SER A 1 325 ? 6.533 8.626 -24.278 1.00 96.81 325 SER A CA 1
ATOM 2369 C C . SER A 1 325 ? 8.066 8.719 -24.373 1.00 96.81 325 SER A C 1
ATOM 2371 O O . SER A 1 325 ? 8.748 7.756 -24.043 1.00 96.81 325 SER A O 1
ATOM 2373 N N . TRP A 1 326 ? 8.616 9.860 -24.806 1.00 95.00 326 TRP A N 1
ATOM 2374 C CA . TRP A 1 326 ? 10.055 10.145 -24.849 1.00 95.00 326 TRP A CA 1
ATOM 2375 C C . TRP A 1 326 ? 10.523 11.136 -23.765 1.00 95.00 326 TRP A C 1
ATOM 2377 O O . TRP A 1 326 ? 11.625 11.674 -23.853 1.00 95.00 326 TRP A O 1
ATOM 2387 N N . GLY A 1 327 ? 9.700 11.393 -22.742 1.00 93.44 327 GLY A N 1
ATOM 2388 C CA . GLY A 1 327 ? 10.095 12.148 -21.547 1.00 93.44 327 GLY A CA 1
ATOM 2389 C C . GLY A 1 327 ? 10.061 13.675 -21.672 1.00 93.44 327 GLY A C 1
ATOM 2390 O O . GLY A 1 327 ? 10.477 14.362 -20.742 1.00 93.44 327 GLY A O 1
ATOM 2391 N N . PHE A 1 328 ? 9.551 14.240 -22.773 1.00 93.81 328 PHE A N 1
ATOM 2392 C CA . PHE A 1 328 ? 9.203 15.666 -22.798 1.00 93.81 328 PHE A CA 1
ATOM 2393 C C . PHE A 1 328 ? 7.956 15.916 -21.939 1.00 93.81 328 PHE A C 1
ATOM 2395 O O . PHE A 1 328 ? 6.959 15.207 -22.101 1.00 93.81 328 PHE A O 1
ATOM 2402 N N . GLY A 1 329 ? 8.004 16.962 -21.106 1.00 93.25 329 GLY A N 1
ATOM 2403 C CA . GLY A 1 329 ? 6.889 17.463 -20.303 1.00 93.25 329 GLY A CA 1
ATOM 2404 C C . GLY A 1 329 ? 6.755 18.989 -20.395 1.00 93.25 329 GLY A C 1
ATOM 2405 O O . GLY A 1 329 ? 7.756 19.706 -20.383 1.00 93.25 329 GLY A O 1
ATOM 2406 N N . ALA A 1 330 ? 5.524 19.496 -20.474 1.00 96.56 330 ALA A N 1
ATOM 2407 C CA . ALA A 1 330 ? 5.200 20.926 -20.445 1.00 96.56 330 ALA A CA 1
ATOM 2408 C C . ALA A 1 330 ? 3.853 21.181 -19.751 1.00 96.56 330 ALA A C 1
ATOM 2410 O O . ALA A 1 330 ? 3.042 20.271 -19.608 1.00 96.56 330 ALA A O 1
ATOM 2411 N N . VAL A 1 331 ? 3.586 22.429 -19.356 1.00 96.81 331 VAL A N 1
ATOM 2412 C CA . VAL A 1 331 ? 2.317 22.843 -18.731 1.00 96.81 331 VAL A CA 1
ATOM 2413 C C . VAL A 1 331 ? 1.704 23.994 -19.531 1.00 96.81 331 VAL A C 1
ATOM 2415 O O . VAL A 1 331 ? 2.397 24.950 -19.877 1.00 96.81 331 VAL A O 1
ATOM 2418 N N . THR A 1 332 ? 0.414 23.902 -19.852 1.00 97.06 332 THR A N 1
ATOM 2419 C CA . THR A 1 332 ? -0.338 24.962 -20.540 1.00 97.06 332 THR A CA 1
ATOM 2420 C C . THR A 1 332 ? -0.800 26.035 -19.553 1.00 97.06 332 THR A C 1
ATOM 2422 O O . THR A 1 332 ? -1.013 25.729 -18.378 1.00 97.06 332 THR A O 1
ATOM 2425 N N . PRO A 1 333 ? -1.061 27.275 -20.003 1.00 96.25 333 PRO A N 1
ATOM 2426 C CA . PRO A 1 333 ? -1.788 28.229 -19.176 1.00 96.25 333 PRO A CA 1
ATOM 2427 C C . PRO A 1 333 ? -3.230 27.750 -18.881 1.00 96.25 333 PRO A C 1
ATOM 2429 O O . PRO A 1 333 ? -3.718 26.798 -19.511 1.00 96.25 333 PRO A O 1
ATOM 2432 N N . PRO A 1 334 ? -3.920 28.389 -17.915 1.00 95.50 334 PRO A N 1
ATOM 2433 C CA . PRO A 1 334 ? -5.313 28.100 -17.584 1.00 95.50 334 PRO A CA 1
ATOM 2434 C C . PRO A 1 334 ? -6.259 28.157 -18.791 1.00 95.50 334 PRO A C 1
ATOM 2436 O O . PRO A 1 334 ? -6.253 29.131 -19.539 1.00 95.50 334 PRO A O 1
ATOM 2439 N N . GLY A 1 335 ? -7.091 27.124 -18.961 1.00 94.38 335 GLY A N 1
ATOM 2440 C CA . GLY A 1 335 ? -8.021 26.982 -20.094 1.00 94.38 335 GLY A CA 1
ATOM 2441 C C . GLY A 1 335 ? -7.422 26.284 -21.327 1.00 94.38 335 GLY A C 1
ATOM 2442 O O . GLY A 1 335 ? -8.145 25.969 -22.276 1.00 94.38 335 GLY A O 1
ATOM 2443 N N . GLY A 1 336 ? -6.120 25.983 -21.311 1.00 95.88 336 GLY A N 1
ATOM 2444 C CA . GLY A 1 336 ? -5.407 25.305 -22.395 1.00 95.88 336 GLY A CA 1
ATOM 2445 C C . GLY A 1 336 ? -4.461 26.224 -23.170 1.00 95.88 336 GLY A C 1
ATOM 2446 O O . GLY A 1 336 ? -4.130 27.324 -22.739 1.00 95.88 336 GLY A O 1
ATOM 2447 N N . GLY A 1 337 ? -3.970 25.759 -24.316 1.00 96.88 337 GLY A N 1
ATOM 2448 C CA . GLY A 1 337 ? -2.976 26.476 -25.111 1.00 96.88 337 GLY A CA 1
ATOM 2449 C C . GLY A 1 337 ? -2.367 25.621 -26.219 1.00 96.88 337 GLY A C 1
ATOM 2450 O O . GLY A 1 337 ? -2.850 24.529 -26.523 1.00 96.88 337 GLY A O 1
ATOM 2451 N N . ARG A 1 338 ? -1.287 26.121 -26.829 1.00 98.06 338 ARG A N 1
ATOM 2452 C CA . ARG A 1 338 ? -0.516 25.397 -27.850 1.00 98.06 338 ARG A CA 1
ATOM 2453 C C . ARG A 1 338 ? 0.864 25.051 -27.301 1.00 98.06 338 ARG A C 1
ATOM 2455 O O . ARG A 1 338 ? 1.563 25.935 -26.816 1.00 98.06 338 ARG A O 1
ATOM 2462 N N . VAL A 1 339 ? 1.253 23.785 -27.404 1.00 97.88 339 VAL A N 1
ATOM 2463 C CA . VAL A 1 339 ? 2.577 23.277 -27.018 1.00 97.88 339 VAL A CA 1
ATOM 2464 C C . VAL A 1 339 ? 3.266 22.746 -28.268 1.00 97.88 339 VAL A C 1
ATOM 2466 O O . VAL A 1 339 ? 2.677 21.961 -29.010 1.00 97.88 339 VAL A O 1
ATOM 2469 N N . VAL A 1 340 ? 4.504 23.173 -28.515 1.00 97.81 340 VAL A N 1
ATOM 2470 C CA . VAL A 1 340 ? 5.318 22.671 -29.630 1.00 97.81 340 VAL A CA 1
ATOM 2471 C C . VAL A 1 340 ? 6.264 21.601 -29.098 1.00 97.81 340 VAL A C 1
ATOM 2473 O O . VAL A 1 340 ? 7.220 21.903 -28.387 1.00 97.81 340 VAL A O 1
ATOM 2476 N N . LEU A 1 341 ? 5.982 20.350 -29.443 1.00 96.81 341 LEU A N 1
ATOM 2477 C CA . LEU A 1 341 ? 6.833 19.201 -29.170 1.00 96.81 341 LEU A CA 1
ATOM 2478 C C . LEU A 1 341 ? 7.891 19.092 -30.269 1.00 96.81 341 LEU A C 1
ATOM 2480 O O . LEU A 1 341 ? 7.553 19.187 -31.447 1.00 96.81 341 LEU A O 1
ATOM 2484 N N . ARG A 1 342 ? 9.149 18.835 -29.906 1.00 97.44 342 ARG A N 1
ATOM 2485 C CA . ARG A 1 342 ? 10.180 18.406 -30.863 1.00 97.44 342 ARG A CA 1
ATOM 2486 C C . ARG A 1 342 ? 10.427 16.913 -30.694 1.00 97.44 342 ARG A C 1
ATOM 2488 O O . ARG A 1 342 ? 10.694 16.473 -29.576 1.00 97.44 342 ARG A O 1
ATOM 2495 N N . VAL A 1 343 ? 10.335 16.154 -31.781 1.00 97.31 343 VAL A N 1
ATOM 2496 C CA . VAL A 1 343 ? 10.597 14.708 -31.780 1.00 97.31 343 VAL A CA 1
ATOM 2497 C C . VAL A 1 343 ? 12.113 14.479 -31.659 1.00 97.31 343 VAL A C 1
ATOM 2499 O O . VAL A 1 343 ? 12.859 14.977 -32.501 1.00 97.31 343 VAL A O 1
ATOM 2502 N N . PRO A 1 344 ? 12.625 13.759 -30.645 1.00 96.88 344 PRO A N 1
ATOM 2503 C CA . PRO A 1 344 ? 14.055 13.476 -30.542 1.00 96.88 344 PRO A CA 1
ATOM 2504 C C . PRO A 1 344 ? 14.533 12.568 -31.679 1.00 96.88 344 PRO A C 1
ATOM 2506 O O . PRO A 1 344 ? 13.816 11.664 -32.100 1.00 96.88 344 PRO A O 1
ATOM 2509 N N . GLY A 1 345 ? 15.779 12.753 -32.124 1.00 94.31 345 GLY A N 1
ATOM 2510 C CA . GLY A 1 345 ? 16.343 12.008 -33.258 1.00 94.31 345 GLY A CA 1
ATOM 2511 C C . GLY A 1 345 ? 16.314 10.477 -33.109 1.00 94.31 345 GLY A C 1
ATOM 2512 O O . GLY A 1 345 ? 16.173 9.770 -34.100 1.00 94.31 345 GLY A O 1
ATOM 2513 N N . GLY A 1 346 ? 16.406 9.961 -31.879 1.00 92.25 346 GLY A N 1
ATOM 2514 C CA . GLY A 1 346 ? 16.387 8.520 -31.592 1.00 92.25 346 GLY A CA 1
ATOM 2515 C C . GLY A 1 346 ? 14.998 7.886 -31.434 1.00 92.25 346 GLY A C 1
ATOM 2516 O O . GLY A 1 346 ? 14.922 6.691 -31.168 1.00 92.25 346 GLY A O 1
ATOM 2517 N N . VAL A 1 347 ? 13.902 8.646 -31.548 1.00 94.88 347 VAL A N 1
ATOM 2518 C CA . VAL A 1 347 ? 12.539 8.094 -31.419 1.00 94.88 347 VAL A CA 1
ATOM 2519 C C . VAL A 1 347 ? 12.079 7.506 -32.756 1.00 94.88 347 VAL A C 1
ATOM 2521 O O . VAL A 1 347 ? 12.330 8.083 -33.814 1.00 94.88 347 VAL A O 1
ATOM 2524 N N . ARG A 1 348 ? 11.408 6.349 -32.703 1.00 94.44 348 ARG A N 1
ATOM 2525 C CA . ARG A 1 348 ? 10.822 5.627 -33.844 1.00 94.44 348 ARG A CA 1
ATOM 2526 C C . ARG A 1 348 ? 9.539 4.913 -33.430 1.00 94.44 348 ARG A C 1
ATOM 2528 O O . ARG A 1 348 ? 9.388 4.533 -32.270 1.00 94.44 348 ARG A O 1
ATOM 2535 N N . GLY A 1 349 ? 8.657 4.668 -34.395 1.00 95.38 349 GLY A N 1
ATOM 2536 C CA . GLY A 1 349 ? 7.451 3.867 -34.216 1.00 95.38 349 GLY A CA 1
ATOM 2537 C C . GLY A 1 349 ? 6.324 4.606 -33.480 1.00 95.38 349 GLY A C 1
ATOM 2538 O O . GLY A 1 349 ? 6.250 5.837 -33.531 1.00 95.38 349 GLY A O 1
ATOM 2539 N N . PRO A 1 350 ? 5.388 3.877 -32.845 1.00 96.94 350 PRO A N 1
ATOM 2540 C CA . PRO A 1 350 ? 4.241 4.478 -32.176 1.00 96.94 350 PRO A CA 1
ATOM 2541 C C . PRO A 1 350 ? 4.660 5.167 -30.872 1.00 96.94 350 PRO A C 1
ATOM 2543 O O . PRO A 1 350 ? 5.044 4.520 -29.899 1.00 96.94 350 PRO A O 1
ATOM 2546 N N . ALA A 1 351 ? 4.522 6.487 -30.837 1.00 96.88 351 ALA A N 1
ATOM 2547 C CA . ALA A 1 351 ? 4.687 7.307 -29.650 1.00 96.88 351 ALA A CA 1
ATOM 2548 C C . ALA A 1 351 ? 3.329 7.794 -29.117 1.00 96.88 351 ALA A C 1
ATOM 2550 O O . ALA A 1 351 ? 2.324 7.842 -29.835 1.00 96.88 351 ALA A O 1
ATOM 2551 N N . VAL A 1 352 ? 3.295 8.168 -27.838 1.00 97.88 352 VAL A N 1
ATOM 2552 C CA . VAL A 1 352 ? 2.082 8.647 -27.161 1.00 97.88 352 VAL A CA 1
ATOM 2553 C C . VAL A 1 352 ? 2.312 10.057 -26.643 1.00 97.88 352 VAL A C 1
ATOM 2555 O O . VAL A 1 352 ? 3.304 10.314 -25.966 1.00 97.88 352 VAL A O 1
ATOM 2558 N N . VAL A 1 353 ? 1.364 10.947 -26.930 1.00 98.06 353 VAL A N 1
ATOM 2559 C CA . VAL A 1 353 ? 1.200 12.237 -26.257 1.00 98.06 353 VAL A CA 1
ATOM 2560 C C . VAL A 1 353 ? 0.057 12.080 -25.260 1.00 98.06 353 VAL A C 1
ATOM 2562 O O . VAL A 1 353 ? -1.082 11.824 -25.657 1.00 98.06 353 VAL A O 1
ATOM 2565 N N . ALA A 1 354 ? 0.355 12.199 -23.971 1.00 98.31 354 ALA A N 1
ATOM 2566 C CA . ALA A 1 354 ? -0.633 12.209 -22.901 1.00 98.31 354 ALA A CA 1
ATOM 2567 C C . ALA A 1 354 ? -0.867 13.652 -22.451 1.00 98.31 354 ALA A C 1
ATOM 2569 O O . ALA A 1 354 ? 0.076 14.430 -22.330 1.00 98.31 354 ALA A O 1
ATOM 2570 N N . VAL A 1 355 ? -2.119 14.024 -22.211 1.00 98.06 355 VAL A N 1
ATOM 2571 C CA . VAL A 1 355 ? -2.463 15.317 -21.617 1.00 98.06 355 VAL A CA 1
ATOM 2572 C C . VAL A 1 355 ? -3.337 15.064 -20.403 1.00 98.06 355 VAL A C 1
ATOM 2574 O O . VAL A 1 355 ? -4.374 14.416 -20.526 1.00 98.06 355 VAL A O 1
ATOM 2577 N N . GLU A 1 356 ? -2.920 15.568 -19.249 1.00 97.75 356 GLU A N 1
ATOM 2578 C CA . GLU A 1 356 ? -3.629 15.455 -17.975 1.00 97.75 356 GLU A CA 1
ATOM 2579 C C . GLU A 1 356 ? -4.130 16.827 -17.500 1.00 97.75 356 GLU A C 1
ATOM 2581 O O . GLU A 1 356 ? -3.470 17.853 -17.692 1.00 97.75 356 GLU A O 1
ATOM 2586 N N . ALA A 1 357 ? -5.316 16.858 -16.893 1.00 96.75 357 ALA A N 1
ATOM 2587 C CA . ALA A 1 357 ? -5.900 18.050 -16.283 1.00 96.75 357 ALA A CA 1
ATOM 2588 C C . ALA A 1 357 ? -6.787 17.677 -15.082 1.00 96.75 357 ALA A C 1
ATOM 2590 O O . ALA A 1 357 ? -7.329 16.572 -15.005 1.00 96.75 357 ALA A O 1
ATOM 2591 N N . GLY A 1 358 ? -6.978 18.618 -14.154 1.00 92.88 358 GLY A N 1
ATOM 2592 C CA . GLY A 1 358 ? -7.748 18.388 -12.926 1.00 92.88 358 GLY A CA 1
ATOM 2593 C C . GLY A 1 358 ? -6.934 17.698 -11.829 1.00 92.88 358 GLY A C 1
ATOM 2594 O O . GLY A 1 358 ? -5.725 17.877 -11.746 1.00 92.88 358 GLY A O 1
ATOM 2595 N N . GLY A 1 359 ? -7.604 16.969 -10.930 1.00 87.06 359 GLY A N 1
ATOM 2596 C CA . GLY A 1 359 ? -6.973 16.365 -9.745 1.00 87.06 359 GLY A CA 1
ATOM 2597 C C . GLY A 1 359 ? -6.679 17.352 -8.603 1.00 87.06 359 GLY A C 1
ATOM 2598 O O . GLY A 1 359 ? -6.226 16.941 -7.538 1.00 87.06 359 GLY A O 1
ATOM 2599 N N . VAL A 1 360 ? -6.984 18.638 -8.798 1.00 85.75 360 VAL A N 1
ATOM 2600 C CA . VAL A 1 360 ? -6.810 19.732 -7.831 1.00 85.75 360 VAL A CA 1
ATOM 2601 C C . VAL A 1 360 ? -8.131 20.467 -7.599 1.00 85.75 360 VAL A C 1
ATOM 2603 O O . VAL A 1 360 ? -9.009 20.467 -8.462 1.00 85.75 360 VAL A O 1
ATOM 2606 N N . ASP A 1 361 ? -8.284 21.071 -6.418 1.00 86.56 361 ASP A N 1
ATOM 2607 C CA . ASP A 1 361 ? -9.377 21.989 -6.049 1.00 86.56 361 ASP A CA 1
ATOM 2608 C C . ASP A 1 361 ? -10.799 21.546 -6.428 1.00 86.56 361 ASP A C 1
ATOM 2610 O O . ASP A 1 361 ? -11.664 22.339 -6.805 1.00 86.56 361 ASP A O 1
ATOM 2614 N N . GLY A 1 362 ? -11.054 20.246 -6.280 1.00 89.25 362 GLY A N 1
ATOM 2615 C CA . GLY A 1 362 ? -12.372 19.661 -6.490 1.00 89.25 362 GLY A CA 1
ATOM 2616 C C . GLY A 1 362 ? -12.716 19.353 -7.936 1.00 89.25 362 GLY A C 1
ATOM 2617 O O . GLY A 1 362 ? -13.876 19.058 -8.209 1.00 89.25 362 GLY A O 1
ATOM 2618 N N . TYR A 1 363 ? -11.748 19.390 -8.849 1.00 94.06 363 TYR A N 1
ATOM 2619 C CA . TYR A 1 363 ? -11.917 18.942 -10.226 1.00 94.06 363 TYR A CA 1
ATOM 2620 C C . TYR A 1 363 ? -11.467 17.491 -10.405 1.00 94.06 363 TYR A C 1
ATOM 2622 O O . TYR A 1 363 ? -10.419 17.078 -9.906 1.00 94.06 363 TYR A O 1
ATOM 2630 N N . ALA A 1 364 ? -12.259 16.712 -11.140 1.00 93.69 364 ALA A N 1
ATOM 2631 C CA . ALA A 1 364 ? -11.934 15.336 -11.486 1.00 93.69 364 ALA A CA 1
ATOM 2632 C C . ALA A 1 364 ? -10.644 15.286 -12.317 1.00 93.69 364 ALA A C 1
ATOM 2634 O O . ALA A 1 364 ? -10.445 16.113 -13.204 1.00 93.69 364 ALA A O 1
ATOM 2635 N N . HIS A 1 365 ? -9.777 14.318 -12.028 1.00 95.44 365 HIS A N 1
ATOM 2636 C CA . HIS A 1 365 ? -8.588 14.067 -12.836 1.00 95.44 365 HIS A CA 1
ATOM 2637 C C . HIS A 1 365 ? -8.989 13.407 -14.161 1.00 95.44 365 HIS A C 1
ATOM 2639 O O . HIS A 1 365 ? -9.693 12.395 -14.158 1.00 95.44 365 HIS A O 1
ATOM 2645 N N . VAL A 1 366 ? -8.556 13.979 -15.283 1.00 96.88 366 VAL A N 1
ATOM 2646 C CA . VAL A 1 366 ? -8.866 13.506 -16.636 1.00 96.88 366 VAL A CA 1
ATOM 2647 C C . VAL A 1 366 ? -7.582 13.450 -17.450 1.00 96.88 366 VAL A C 1
ATOM 2649 O O . VAL A 1 366 ? -6.843 14.429 -17.512 1.00 96.88 366 VAL A O 1
ATOM 2652 N N . VAL A 1 367 ? -7.351 12.312 -18.107 1.00 97.81 367 VAL A N 1
ATOM 2653 C CA . VAL A 1 367 ? -6.218 12.094 -19.012 1.00 97.81 367 VAL A CA 1
ATOM 2654 C C . VAL A 1 367 ? -6.748 11.772 -20.405 1.00 97.81 367 VAL A C 1
ATOM 2656 O O . VAL A 1 367 ? -7.608 10.907 -20.563 1.00 97.81 367 VAL A O 1
ATOM 2659 N N . VAL A 1 368 ? -6.226 12.453 -21.422 1.00 98.06 368 VAL A N 1
ATOM 2660 C CA . VAL A 1 368 ? -6.515 12.198 -22.837 1.00 98.06 368 VAL A CA 1
ATOM 2661 C C . VAL A 1 368 ? -5.213 11.864 -23.550 1.00 98.06 368 VAL A C 1
ATOM 2663 O O . VAL A 1 368 ? -4.273 12.656 -23.547 1.00 98.06 368 VAL A O 1
ATOM 2666 N N . THR A 1 369 ? -5.166 10.704 -24.200 1.00 98.12 369 THR A N 1
ATOM 2667 C CA . THR A 1 369 ? -4.015 10.269 -24.997 1.00 98.12 369 THR A CA 1
ATOM 2668 C C . THR A 1 369 ? -4.255 10.457 -26.496 1.00 98.12 369 THR A C 1
ATOM 2670 O O . THR A 1 369 ? -5.384 10.391 -27.004 1.00 98.12 369 THR A O 1
ATOM 2673 N N . ARG A 1 370 ? -3.169 10.715 -27.226 1.00 98.06 370 ARG A N 1
ATOM 2674 C CA . ARG A 1 370 ? -3.112 10.764 -28.690 1.00 98.06 370 ARG A CA 1
ATOM 2675 C C . ARG A 1 370 ? -1.889 9.997 -29.174 1.00 98.06 370 ARG A C 1
ATOM 2677 O O . ARG A 1 370 ? -0.796 10.175 -28.642 1.00 98.06 370 ARG A O 1
ATOM 2684 N N . SER A 1 371 ? -2.080 9.159 -30.184 1.00 97.25 371 SER A N 1
ATOM 2685 C CA . SER A 1 371 ? -0.994 8.440 -30.847 1.00 97.25 371 SER A CA 1
ATOM 2686 C C . SER A 1 371 ? -0.336 9.326 -31.903 1.00 97.25 371 SER A C 1
ATOM 2688 O O . SER A 1 371 ? -1.026 10.005 -32.664 1.00 97.25 371 SER A O 1
ATOM 2690 N N . LEU A 1 372 ? 0.990 9.278 -31.958 1.00 97.81 372 LEU A N 1
ATOM 2691 C CA . LEU A 1 372 ? 1.829 9.909 -32.970 1.00 97.81 372 LEU A CA 1
ATOM 2692 C C . LEU A 1 372 ? 2.741 8.827 -33.549 1.00 97.81 372 LEU A C 1
ATOM 2694 O O . LEU A 1 372 ? 3.487 8.198 -32.804 1.00 97.81 372 LEU A O 1
ATOM 2698 N N . LEU A 1 373 ? 2.686 8.593 -34.855 1.00 97.94 373 LEU A N 1
ATOM 2699 C CA . LEU A 1 373 ? 3.573 7.640 -35.518 1.00 97.94 373 LEU A CA 1
ATOM 2700 C C . LEU A 1 373 ? 4.845 8.365 -35.979 1.00 97.94 373 LEU A C 1
ATOM 2702 O O . LEU A 1 373 ? 4.756 9.321 -36.749 1.00 97.94 373 LEU A O 1
ATOM 2706 N N . VAL A 1 374 ? 6.010 7.933 -35.493 1.00 97.25 374 VAL A N 1
ATOM 2707 C CA . VAL A 1 374 ? 7.311 8.500 -35.876 1.00 97.25 374 VAL A CA 1
ATOM 2708 C C . VAL A 1 374 ? 7.988 7.583 -36.890 1.00 97.25 374 VAL A C 1
ATOM 2710 O O . VAL A 1 374 ? 8.412 6.479 -36.545 1.00 97.25 374 VAL A O 1
ATOM 2713 N N . GLU A 1 375 ? 8.081 8.040 -38.135 1.00 96.19 375 GLU A N 1
ATOM 2714 C CA . GLU A 1 375 ? 8.640 7.290 -39.268 1.00 96.19 375 GLU A CA 1
ATOM 2715 C C . GLU A 1 375 ? 9.924 7.978 -39.737 1.00 96.19 375 GLU A C 1
ATOM 2717 O O . GLU A 1 375 ? 9.960 9.204 -39.857 1.00 96.19 375 GLU A O 1
ATOM 2722 N N . GLY A 1 376 ? 10.984 7.206 -39.975 1.00 93.19 376 GLY A N 1
ATOM 2723 C CA . GLY A 1 376 ? 12.161 7.711 -40.668 1.00 93.19 376 GLY A CA 1
ATOM 2724 C C . GLY A 1 376 ? 12.002 7.599 -42.184 1.00 93.19 376 GLY A C 1
ATOM 2725 O O . GLY A 1 376 ? 11.058 7.005 -42.709 1.00 93.19 376 GLY A O 1
ATOM 2726 N N . ARG A 1 377 ? 12.947 8.194 -42.910 1.00 93.81 377 ARG A N 1
ATOM 2727 C CA . ARG A 1 377 ? 13.076 8.034 -44.362 1.00 93.81 377 ARG A CA 1
ATOM 2728 C C . ARG A 1 377 ? 14.061 6.917 -44.676 1.00 93.81 377 ARG A C 1
ATOM 2730 O O . ARG A 1 377 ? 15.178 6.925 -44.167 1.00 93.81 377 ARG A O 1
ATOM 2737 N N . SER A 1 378 ? 13.715 5.997 -45.569 1.00 92.56 378 SER A N 1
ATOM 2738 C CA . SER A 1 378 ? 14.705 5.056 -46.101 1.00 92.56 378 SER A CA 1
ATOM 2739 C C . SER A 1 378 ? 15.743 5.821 -46.942 1.00 92.56 378 SER A C 1
ATOM 2741 O O . SER A 1 378 ? 15.343 6.537 -47.862 1.00 92.56 378 SER A O 1
ATOM 2743 N N . PRO A 1 379 ? 17.053 5.726 -46.654 1.00 94.44 379 PRO A N 1
ATOM 2744 C CA . PRO A 1 379 ? 18.073 6.376 -47.466 1.00 94.44 379 PRO A CA 1
ATOM 2745 C C . PRO A 1 379 ? 18.261 5.623 -48.788 1.00 94.44 379 PRO A C 1
ATOM 2747 O O . PRO A 1 379 ? 18.281 4.391 -48.822 1.00 94.44 379 PRO A O 1
ATOM 2750 N N . GLU A 1 380 ? 18.452 6.360 -49.881 1.00 93.88 380 GLU A N 1
ATOM 2751 C CA . GLU A 1 380 ? 18.860 5.774 -51.159 1.00 93.88 380 GLU A CA 1
ATOM 2752 C C . GLU A 1 380 ? 20.316 5.303 -51.047 1.00 93.88 380 GLU A C 1
ATOM 2754 O O . GLU A 1 380 ? 21.235 6.121 -50.960 1.00 93.88 380 GLU A O 1
ATOM 2759 N N . LEU A 1 381 ? 20.505 3.980 -51.002 1.00 94.19 381 LEU A N 1
ATOM 2760 C CA . LEU A 1 381 ? 21.797 3.305 -50.894 1.00 94.19 381 LEU A CA 1
ATOM 2761 C C . LEU A 1 381 ? 22.052 2.469 -52.153 1.00 94.19 381 LEU A C 1
ATOM 2763 O O . LEU A 1 381 ? 21.339 1.504 -52.434 1.00 94.19 381 LEU A O 1
ATOM 2767 N N . HIS A 1 382 ? 23.117 2.798 -52.875 1.00 94.44 382 HIS A N 1
ATOM 2768 C CA . HIS A 1 382 ? 23.631 2.014 -53.991 1.00 94.44 382 HIS A CA 1
ATOM 2769 C C . HIS A 1 382 ? 24.939 1.343 -53.579 1.00 94.44 382 HIS A C 1
ATOM 2771 O O . HIS A 1 382 ? 25.840 2.005 -53.072 1.00 94.44 382 HIS A O 1
ATOM 2777 N N . VAL A 1 383 ? 25.068 0.037 -53.821 1.00 93.56 383 VAL A N 1
ATOM 2778 C CA . VAL A 1 383 ? 26.312 -0.700 -53.563 1.00 93.56 383 VAL A CA 1
ATOM 2779 C C . VAL A 1 383 ? 26.715 -1.480 -54.805 1.00 93.56 383 VAL A C 1
ATOM 2781 O O . VAL A 1 383 ? 25.912 -2.219 -55.373 1.00 93.56 383 VAL A O 1
ATOM 2784 N N . SER A 1 384 ? 27.981 -1.340 -55.184 1.00 93.19 384 SER A N 1
ATOM 2785 C CA . SER A 1 384 ? 28.678 -2.182 -56.145 1.00 93.19 384 SER A CA 1
ATOM 2786 C C . SER A 1 384 ? 29.701 -3.058 -55.416 1.00 93.19 384 SER A C 1
ATOM 2788 O O . SER A 1 384 ? 30.471 -2.577 -54.584 1.00 93.19 384 SER A O 1
ATOM 2790 N N . ALA A 1 385 ? 29.726 -4.350 -55.737 1.00 93.38 385 ALA A N 1
ATOM 2791 C CA . ALA A 1 385 ? 30.741 -5.288 -55.267 1.00 93.38 385 ALA A CA 1
ATOM 2792 C C . ALA A 1 385 ? 31.159 -6.224 -56.416 1.00 93.38 385 ALA A C 1
ATOM 2794 O O . ALA A 1 385 ? 30.338 -6.532 -57.288 1.00 93.38 385 ALA A O 1
ATOM 2795 N N . PRO A 1 386 ? 32.414 -6.704 -56.445 1.00 94.12 386 PRO A N 1
ATOM 2796 C CA . PRO A 1 386 ? 32.864 -7.648 -57.460 1.00 94.12 386 PRO A CA 1
ATOM 2797 C C . PRO A 1 386 ? 32.145 -8.996 -57.320 1.00 94.12 386 PRO A C 1
ATOM 2799 O O . PRO A 1 386 ? 32.216 -9.648 -56.282 1.00 94.12 386 PRO A O 1
ATOM 2802 N N . ALA A 1 387 ? 31.512 -9.461 -58.401 1.00 92.75 387 ALA A N 1
ATOM 2803 C CA . ALA A 1 387 ? 30.782 -10.734 -58.417 1.00 92.75 387 ALA A CA 1
ATOM 2804 C C . ALA A 1 387 ? 31.669 -11.970 -58.148 1.00 92.75 387 ALA A C 1
ATOM 2806 O O . ALA A 1 387 ? 31.163 -13.015 -57.743 1.00 92.75 387 ALA A O 1
ATOM 2807 N N . ILE A 1 388 ? 32.983 -11.867 -58.385 1.00 93.62 388 ILE A N 1
ATOM 2808 C CA . ILE A 1 388 ? 33.965 -12.932 -58.146 1.00 93.62 388 ILE A CA 1
ATOM 2809 C C . ILE A 1 388 ? 35.166 -12.348 -57.398 1.00 93.62 388 ILE A C 1
ATOM 2811 O O . ILE A 1 388 ? 35.732 -11.340 -57.823 1.00 93.62 388 ILE A O 1
ATOM 2815 N N . VAL A 1 389 ? 35.587 -13.018 -56.325 1.00 95.50 389 VAL A N 1
ATOM 2816 C CA . VAL A 1 389 ? 36.755 -12.674 -55.499 1.00 95.50 389 VAL A CA 1
ATOM 2817 C C . VAL A 1 389 ? 37.646 -13.902 -55.284 1.00 95.50 389 VAL A C 1
ATOM 2819 O O . VAL A 1 389 ? 37.209 -15.039 -55.461 1.00 95.50 389 VAL A O 1
ATOM 2822 N N . VAL A 1 390 ? 38.912 -13.696 -54.915 1.00 93.75 390 VAL A N 1
ATOM 2823 C CA . VAL A 1 390 ? 39.897 -14.779 -54.726 1.00 93.75 390 VAL A CA 1
ATOM 2824 C C . VAL A 1 390 ? 40.246 -14.924 -53.245 1.00 93.75 390 VAL A C 1
ATOM 2826 O O . VAL A 1 390 ? 40.511 -13.930 -52.569 1.00 93.75 390 VAL A O 1
ATOM 2829 N N . ALA A 1 391 ? 40.267 -16.158 -52.739 1.00 93.25 391 ALA A N 1
ATOM 2830 C CA . ALA A 1 391 ? 40.641 -16.455 -51.357 1.00 93.25 391 ALA A CA 1
ATOM 2831 C C . ALA A 1 391 ? 42.100 -16.058 -51.067 1.00 93.25 391 ALA A C 1
ATOM 2833 O O . ALA A 1 391 ? 42.995 -16.318 -51.872 1.00 93.25 391 ALA A O 1
ATOM 2834 N N . GLY A 1 392 ? 42.340 -15.422 -49.918 1.00 90.06 392 GLY A N 1
ATOM 2835 C CA . GLY A 1 392 ? 43.606 -14.759 -49.583 1.00 90.06 392 GLY A CA 1
ATOM 2836 C C . GLY A 1 392 ? 43.771 -13.358 -50.185 1.00 90.06 392 GLY A C 1
ATOM 2837 O O . GLY A 1 392 ? 44.767 -12.696 -49.901 1.00 90.06 392 GLY A O 1
ATOM 2838 N N . GLY A 1 393 ? 42.830 -12.907 -51.019 1.00 91.19 393 GLY A N 1
ATOM 2839 C CA . GLY A 1 393 ? 42.803 -11.560 -51.579 1.00 91.19 393 GLY A CA 1
ATOM 2840 C C . GLY A 1 393 ? 42.082 -10.546 -50.689 1.00 91.19 393 GLY A C 1
ATOM 2841 O O . GLY A 1 393 ? 41.422 -10.887 -49.706 1.00 91.19 393 GLY A O 1
ATOM 2842 N N . VAL A 1 394 ? 42.183 -9.280 -51.087 1.00 93.00 394 VAL A N 1
ATOM 2843 C CA . VAL A 1 394 ? 41.443 -8.153 -50.510 1.00 93.00 394 VAL A CA 1
ATOM 2844 C C . VAL A 1 394 ? 40.676 -7.468 -51.639 1.00 93.00 394 VAL A C 1
ATOM 2846 O O . VAL A 1 394 ? 41.224 -7.305 -52.730 1.00 93.00 394 VAL A O 1
ATOM 2849 N N . PHE A 1 395 ? 39.426 -7.076 -51.398 1.00 92.88 395 PHE A N 1
ATOM 2850 C CA . PHE A 1 395 ? 38.603 -6.340 -52.361 1.00 92.88 395 PHE A CA 1
ATOM 2851 C C . PHE A 1 395 ? 37.894 -5.152 -51.703 1.00 92.88 395 PHE A C 1
ATOM 2853 O O . PHE A 1 395 ? 37.693 -5.139 -50.487 1.00 92.88 395 PHE A O 1
ATOM 2860 N N . SER A 1 396 ? 37.530 -4.153 -52.508 1.00 92.12 396 SER A N 1
ATOM 2861 C CA . SER A 1 396 ? 36.710 -3.019 -52.085 1.00 92.12 396 SER A CA 1
ATOM 2862 C C . SER A 1 396 ? 35.238 -3.222 -52.445 1.00 92.12 396 SER A C 1
ATOM 2864 O O . SER A 1 396 ? 34.900 -3.898 -53.420 1.00 92.12 396 SER A O 1
ATOM 2866 N N . ILE A 1 397 ? 34.371 -2.619 -51.640 1.00 91.94 397 ILE A N 1
ATOM 2867 C CA . ILE A 1 397 ? 32.934 -2.495 -51.861 1.00 91.94 397 ILE A CA 1
ATOM 2868 C C . ILE A 1 397 ? 32.645 -1.003 -51.983 1.00 91.94 397 ILE A C 1
ATOM 2870 O O . ILE A 1 397 ? 32.868 -0.250 -51.034 1.00 91.94 397 ILE A O 1
ATOM 2874 N N . ASP A 1 398 ? 32.139 -0.585 -53.138 1.00 90.25 398 ASP A N 1
ATOM 2875 C CA . ASP A 1 398 ? 31.801 0.811 -53.387 1.00 90.25 398 ASP A CA 1
ATOM 2876 C C . ASP A 1 398 ? 30.340 1.033 -52.995 1.00 90.25 398 ASP A C 1
ATOM 2878 O O . ASP A 1 398 ? 29.424 0.594 -53.693 1.00 90.25 398 ASP A O 1
ATOM 2882 N N . ALA A 1 399 ? 30.119 1.698 -51.863 1.00 91.06 399 ALA A N 1
ATOM 2883 C CA . ALA A 1 399 ? 28.796 2.102 -51.402 1.00 91.06 399 ALA A CA 1
ATOM 2884 C C . ALA A 1 399 ? 28.640 3.623 -51.518 1.00 91.06 399 ALA A C 1
ATOM 2886 O O . ALA A 1 399 ? 29.438 4.381 -50.966 1.00 91.06 399 ALA A O 1
ATOM 2887 N N . ALA A 1 400 ? 27.592 4.062 -52.209 1.00 91.56 400 ALA A N 1
ATOM 2888 C CA . ALA A 1 400 ? 27.204 5.458 -52.337 1.00 91.56 400 ALA A CA 1
ATOM 2889 C C . ALA A 1 400 ? 25.795 5.645 -51.766 1.00 91.56 400 ALA A C 1
ATOM 2891 O O . ALA A 1 400 ? 24.879 4.897 -52.105 1.00 91.56 400 ALA A O 1
ATOM 2892 N N . ALA A 1 401 ? 25.623 6.653 -50.915 1.00 92.94 401 ALA A N 1
ATOM 2893 C CA . ALA A 1 401 ? 24.334 7.022 -50.348 1.00 92.94 401 ALA A CA 1
ATOM 2894 C C . ALA A 1 401 ? 24.066 8.513 -50.568 1.00 92.94 401 ALA A C 1
ATOM 2896 O O . ALA A 1 401 ? 24.996 9.321 -50.560 1.00 92.94 401 ALA A O 1
ATOM 2897 N N . ALA A 1 402 ? 22.793 8.886 -50.715 1.00 92.56 402 ALA A N 1
ATOM 2898 C CA . ALA A 1 402 ? 22.380 10.288 -50.854 1.00 92.56 402 ALA A CA 1
ATOM 2899 C C . ALA A 1 402 ? 22.615 11.136 -49.581 1.00 92.56 402 ALA A C 1
ATOM 2901 O O . ALA A 1 402 ? 22.517 12.363 -49.619 1.00 92.56 402 ALA A O 1
ATOM 2902 N N . VAL A 1 403 ? 22.924 10.491 -48.452 1.00 94.94 403 VAL A N 1
ATOM 2903 C CA . VAL A 1 403 ? 23.165 11.112 -47.142 1.00 94.94 403 VAL A CA 1
ATOM 2904 C C . VAL A 1 403 ? 24.484 10.619 -46.540 1.00 94.94 403 VAL A C 1
ATOM 2906 O O . VAL A 1 403 ? 24.876 9.479 -46.793 1.00 94.94 403 VAL A O 1
ATOM 2909 N N . PRO A 1 404 ? 25.183 11.429 -45.724 1.00 94.44 404 PRO A N 1
ATOM 2910 C CA . PRO A 1 404 ? 26.354 10.959 -44.994 1.00 94.44 404 PRO A CA 1
ATOM 2911 C C . PRO A 1 404 ? 25.943 9.947 -43.915 1.00 94.44 404 PRO A C 1
ATOM 2913 O O . PRO A 1 404 ? 24.936 10.126 -43.228 1.00 94.44 404 PRO A O 1
ATOM 2916 N N . GLY A 1 405 ? 26.742 8.899 -43.738 1.00 93.12 405 GLY A N 1
ATOM 2917 C CA . GLY A 1 405 ? 26.485 7.811 -42.796 1.00 93.12 405 GLY A CA 1
ATOM 2918 C C . GLY A 1 405 ? 27.740 6.993 -42.514 1.00 93.12 405 GLY A C 1
ATOM 2919 O O . GLY A 1 405 ? 28.769 7.172 -43.169 1.00 93.12 405 GLY A O 1
ATOM 2920 N N . THR A 1 406 ? 27.658 6.087 -41.545 1.00 93.25 406 THR A N 1
ATOM 2921 C CA . THR A 1 406 ? 28.667 5.046 -41.334 1.00 93.25 406 THR A CA 1
ATOM 2922 C C . THR A 1 406 ? 28.250 3.768 -42.056 1.00 93.25 406 THR A C 1
ATOM 2924 O O . THR A 1 406 ? 27.080 3.387 -42.062 1.00 93.25 406 THR A O 1
ATOM 2927 N N . LEU A 1 407 ? 29.218 3.117 -42.701 1.00 92.81 407 LEU A N 1
ATOM 2928 C CA . LEU A 1 407 ? 29.027 1.860 -43.418 1.00 92.81 407 LEU A CA 1
ATOM 2929 C C . LEU A 1 407 ? 29.676 0.725 -42.628 1.00 92.81 407 LEU A C 1
ATOM 2931 O O . LEU A 1 407 ? 30.845 0.821 -42.245 1.00 92.81 407 LEU A O 1
ATOM 2935 N N . HIS A 1 408 ? 28.935 -0.355 -42.433 1.00 92.88 408 HIS A N 1
ATOM 2936 C CA . HIS A 1 408 ? 29.400 -1.575 -41.799 1.00 92.88 408 HIS A CA 1
ATOM 2937 C C . HIS A 1 408 ? 29.196 -2.751 -42.751 1.00 92.88 408 HIS A C 1
ATOM 2939 O O . HIS A 1 408 ? 28.145 -2.853 -43.385 1.00 92.88 408 HIS A O 1
ATOM 2945 N N . VAL A 1 409 ? 30.193 -3.627 -42.871 1.00 93.56 409 VAL A N 1
ATOM 2946 C CA . VAL A 1 409 ? 30.111 -4.808 -43.734 1.00 93.56 409 VAL A CA 1
ATOM 2947 C C . VAL A 1 409 ? 30.314 -6.056 -42.883 1.00 93.56 409 VAL A C 1
ATOM 2949 O O . VAL A 1 409 ? 31.427 -6.370 -42.457 1.00 93.56 409 VAL A O 1
ATOM 2952 N N . GLU A 1 410 ? 29.229 -6.786 -42.649 1.00 92.94 410 GLU A N 1
ATOM 2953 C CA . GLU A 1 410 ? 29.273 -8.131 -42.089 1.00 92.94 410 GLU A CA 1
ATOM 2954 C C . GLU A 1 410 ? 29.599 -9.132 -43.206 1.00 92.94 410 GLU A C 1
ATOM 2956 O O . GLU A 1 410 ? 28.992 -9.134 -44.283 1.00 92.94 410 GLU A O 1
ATOM 2961 N N . THR A 1 411 ? 30.560 -10.015 -42.949 1.00 91.81 411 THR A N 1
ATOM 2962 C CA . THR A 1 411 ? 30.960 -11.079 -43.875 1.00 91.81 411 THR A CA 1
ATOM 2963 C C . THR A 1 411 ? 30.986 -12.423 -43.144 1.00 91.81 411 THR A C 1
ATOM 2965 O O . THR A 1 411 ? 31.135 -12.444 -41.919 1.00 91.81 411 THR A O 1
ATOM 2968 N N . PRO A 1 412 ? 30.939 -13.568 -43.854 1.00 90.81 412 PRO A N 1
ATOM 2969 C CA . PRO A 1 412 ? 31.049 -14.889 -43.225 1.00 90.81 412 PRO A CA 1
ATOM 2970 C C . PRO A 1 412 ? 32.374 -15.132 -42.479 1.00 90.81 412 PRO A C 1
ATOM 2972 O O . PRO A 1 412 ? 32.526 -16.152 -41.811 1.00 90.81 412 PRO A O 1
ATOM 2975 N N . TRP A 1 413 ? 33.344 -14.225 -42.618 1.00 87.81 413 TRP A N 1
ATOM 2976 C CA . TRP A 1 413 ? 34.695 -14.328 -42.064 1.00 87.81 413 TRP A CA 1
ATOM 2977 C C . TRP A 1 413 ? 34.987 -13.282 -40.985 1.00 87.81 413 TRP A C 1
ATOM 2979 O O . TRP A 1 413 ? 36.107 -13.221 -40.482 1.00 87.81 413 TRP A O 1
ATOM 2989 N N . GLY A 1 414 ? 33.994 -12.460 -40.639 1.00 86.38 414 GLY A N 1
ATOM 2990 C CA . GLY A 1 414 ? 34.115 -11.385 -39.665 1.00 86.38 414 GLY A CA 1
ATOM 2991 C C . GLY A 1 414 ? 33.564 -10.056 -40.171 1.00 86.38 414 GLY A C 1
ATOM 2992 O O . GLY A 1 414 ? 32.932 -9.960 -41.224 1.00 86.38 414 GLY A O 1
ATOM 2993 N N . VAL A 1 415 ? 33.818 -9.022 -39.380 1.00 78.75 415 VAL A N 1
ATOM 2994 C CA . VAL A 1 415 ? 33.294 -7.668 -39.556 1.00 78.75 415 VAL A CA 1
ATOM 2995 C C . VAL A 1 415 ? 34.363 -6.764 -40.169 1.00 78.75 415 VAL A C 1
ATOM 2997 O O . VAL A 1 415 ? 35.501 -6.747 -39.699 1.00 78.75 415 VAL A O 1
ATOM 3000 N N . GLY A 1 416 ? 33.998 -6.001 -41.201 1.00 78.56 416 GLY A N 1
ATOM 3001 C CA . GLY A 1 416 ? 34.897 -5.107 -41.929 1.00 78.56 416 GLY A CA 1
ATOM 3002 C C . GLY A 1 416 ? 34.270 -3.759 -42.296 1.00 78.56 416 GLY A C 1
ATOM 3003 O O . GLY A 1 416 ? 33.082 -3.507 -42.085 1.00 78.56 416 GLY A O 1
ATOM 3004 N N . GLY A 1 417 ? 35.105 -2.875 -42.844 1.00 82.56 417 GLY A N 1
ATOM 3005 C CA . GLY A 1 417 ? 34.658 -1.654 -43.521 1.00 82.56 417 GLY A CA 1
ATOM 3006 C C . GLY A 1 417 ? 34.451 -1.894 -45.020 1.00 82.56 417 GLY A C 1
ATOM 3007 O O . GLY A 1 417 ? 34.273 -3.024 -45.462 1.00 82.56 417 GLY A O 1
ATOM 3008 N N . ALA A 1 418 ? 34.579 -0.837 -45.826 1.00 84.81 418 ALA A N 1
ATOM 3009 C CA . ALA A 1 418 ? 34.505 -0.918 -47.292 1.00 84.81 418 ALA A CA 1
ATOM 3010 C C . ALA A 1 418 ? 35.616 -1.772 -47.952 1.00 84.81 418 ALA A C 1
ATOM 3012 O O . ALA A 1 418 ? 35.581 -1.992 -49.158 1.00 84.81 418 ALA A O 1
ATOM 3013 N N . VAL A 1 419 ? 36.607 -2.242 -47.188 1.00 88.75 419 VAL A N 1
ATOM 3014 C CA . VAL A 1 419 ? 37.700 -3.106 -47.651 1.00 88.75 419 VAL A CA 1
ATOM 3015 C C . VAL A 1 419 ? 37.623 -4.433 -46.898 1.00 88.75 419 VAL A C 1
ATOM 3017 O O . VAL A 1 419 ? 37.738 -4.460 -45.672 1.00 88.75 419 VAL A O 1
ATOM 3020 N N . VAL A 1 420 ? 37.435 -5.529 -47.635 1.00 90.44 420 VAL A N 1
ATOM 3021 C CA . VAL A 1 420 ? 37.207 -6.878 -47.097 1.00 90.44 420 VAL A CA 1
ATOM 3022 C C . VAL A 1 420 ? 38.361 -7.800 -47.478 1.00 90.44 420 VAL A C 1
ATOM 3024 O O . VAL A 1 420 ? 38.686 -7.952 -48.656 1.00 90.44 420 VAL A O 1
ATOM 3027 N N . ALA A 1 421 ? 38.960 -8.450 -46.479 1.00 91.69 421 ALA A N 1
ATOM 3028 C CA . ALA A 1 421 ? 39.946 -9.510 -46.668 1.00 91.69 421 ALA A CA 1
ATOM 3029 C C . ALA A 1 421 ? 39.264 -10.886 -46.649 1.00 91.69 421 ALA A C 1
ATOM 3031 O O . ALA A 1 421 ? 38.477 -11.184 -45.752 1.00 91.69 421 ALA A O 1
ATOM 3032 N N . VAL A 1 422 ? 39.583 -11.737 -47.624 1.00 92.00 422 VAL A N 1
ATOM 3033 C CA . VAL A 1 422 ? 39.013 -13.085 -47.746 1.00 92.00 422 VAL A CA 1
ATOM 3034 C C . VAL A 1 422 ? 40.007 -14.109 -47.185 1.00 92.00 422 VAL A C 1
ATOM 3036 O O . VAL A 1 422 ? 41.134 -14.169 -47.680 1.00 92.00 422 VAL A O 1
ATOM 3039 N N . PRO A 1 423 ? 39.643 -14.963 -46.209 1.00 92.25 423 PRO A N 1
ATOM 3040 C CA . PRO A 1 423 ? 40.538 -16.005 -45.710 1.00 92.25 423 PRO A CA 1
ATOM 3041 C C . PRO A 1 423 ? 40.983 -16.970 -46.810 1.00 92.25 423 PRO A C 1
ATOM 3043 O O . PRO A 1 423 ? 40.197 -17.337 -47.681 1.00 92.25 423 PRO A O 1
ATOM 3046 N N . LEU A 1 424 ? 42.221 -17.463 -46.723 1.00 89.75 424 LEU A N 1
ATOM 3047 C CA . LEU A 1 424 ? 42.779 -18.466 -47.645 1.00 89.75 424 LEU A CA 1
ATOM 3048 C C . LEU A 1 424 ? 41.990 -19.789 -47.682 1.00 89.75 424 LEU A C 1
ATOM 3050 O O . LEU A 1 424 ? 42.129 -20.561 -48.627 1.00 89.75 424 LEU A O 1
ATOM 3054 N N . THR A 1 425 ? 41.169 -20.060 -46.668 1.00 89.25 425 THR A N 1
ATOM 3055 C CA . THR A 1 425 ? 40.312 -21.250 -46.556 1.00 89.25 425 THR A CA 1
ATOM 3056 C C . THR A 1 425 ? 38.927 -21.078 -47.186 1.00 89.25 425 THR A C 1
ATOM 3058 O O . THR A 1 425 ? 38.229 -22.070 -47.371 1.00 89.25 425 THR A O 1
ATOM 3061 N N . ALA A 1 426 ? 38.512 -19.856 -47.535 1.00 90.94 426 ALA A N 1
ATOM 3062 C CA . ALA A 1 426 ? 37.176 -19.594 -48.065 1.00 90.94 426 ALA A CA 1
ATOM 3063 C C . ALA A 1 426 ? 37.000 -20.124 -49.502 1.00 90.94 426 ALA A C 1
ATOM 3065 O O . ALA A 1 426 ? 37.943 -20.130 -50.296 1.00 90.94 426 ALA A O 1
ATOM 3066 N N . ALA A 1 427 ? 35.784 -20.560 -49.840 1.00 92.25 427 ALA A N 1
ATOM 3067 C CA . ALA A 1 427 ? 35.386 -21.008 -51.175 1.00 92.25 427 ALA A CA 1
ATOM 3068 C C . ALA A 1 427 ? 33.856 -20.943 -51.331 1.00 92.25 427 ALA A C 1
ATOM 3070 O O . ALA A 1 427 ? 33.135 -21.109 -50.349 1.00 92.25 427 ALA A O 1
ATOM 3071 N N . GLY A 1 428 ? 33.365 -20.779 -52.562 1.00 93.50 428 GLY A N 1
ATOM 3072 C CA . GLY A 1 428 ? 31.932 -20.820 -52.873 1.00 93.50 428 GLY A CA 1
ATOM 3073 C C . GLY A 1 428 ? 31.217 -19.483 -52.670 1.00 93.50 428 GLY A C 1
ATOM 3074 O O . GLY A 1 428 ? 31.838 -18.424 -52.692 1.00 93.50 428 GLY A O 1
ATOM 3075 N N . HIS A 1 429 ? 29.895 -19.523 -52.528 1.00 95.00 429 HIS A N 1
ATOM 3076 C CA . HIS A 1 429 ? 29.064 -18.325 -52.418 1.00 95.00 429 HIS A CA 1
ATOM 3077 C C . HIS A 1 429 ? 29.137 -17.722 -51.010 1.00 95.00 429 HIS A C 1
ATOM 3079 O O . HIS A 1 429 ? 28.912 -18.413 -50.017 1.00 95.00 429 HIS A O 1
ATOM 3085 N N . ALA A 1 430 ? 29.430 -16.426 -50.929 1.00 93.50 430 ALA A N 1
ATOM 3086 C CA . ALA A 1 430 ? 29.473 -15.662 -49.692 1.00 93.50 430 ALA A CA 1
ATOM 3087 C C . ALA A 1 430 ? 28.461 -14.514 -49.749 1.00 93.50 430 ALA A C 1
ATOM 3089 O O . ALA A 1 430 ? 28.498 -13.675 -50.650 1.00 93.50 430 ALA A O 1
ATOM 3090 N N . ARG A 1 431 ? 27.566 -14.460 -48.758 1.00 95.88 431 ARG A N 1
ATOM 3091 C CA . ARG A 1 431 ? 26.635 -13.346 -48.577 1.00 95.88 431 ARG A CA 1
ATOM 3092 C C . ARG A 1 431 ? 27.306 -12.269 -47.732 1.00 95.88 431 ARG A C 1
ATOM 3094 O O . ARG A 1 431 ? 27.624 -12.507 -46.571 1.00 95.88 431 ARG A O 1
ATOM 3101 N N . LEU A 1 432 ? 27.503 -11.101 -48.323 1.00 94.19 432 LEU A N 1
ATOM 3102 C CA . LEU A 1 432 ? 27.922 -9.882 -47.645 1.00 94.19 432 LEU A CA 1
ATOM 3103 C C . LEU A 1 432 ? 26.657 -9.155 -47.187 1.00 94.19 432 LEU A C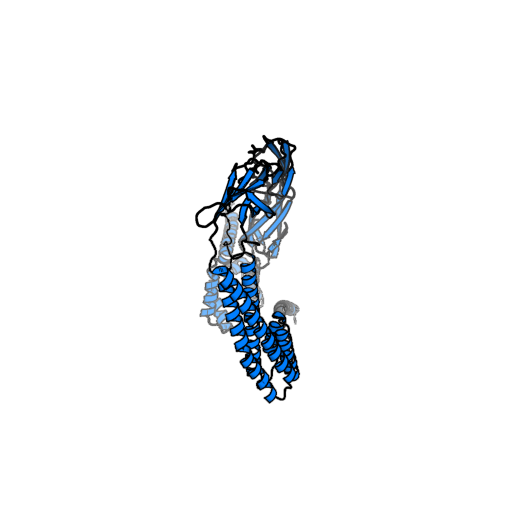 1
ATOM 3105 O O . LEU A 1 432 ? 25.723 -8.996 -47.978 1.00 94.19 432 LEU A O 1
ATOM 3109 N N . VAL A 1 433 ? 26.609 -8.723 -45.932 1.00 96.06 433 VAL A N 1
ATOM 3110 C CA . VAL A 1 433 ? 25.515 -7.896 -45.409 1.00 96.06 433 VAL A CA 1
ATOM 3111 C C . VAL A 1 433 ? 26.077 -6.521 -45.093 1.00 96.06 433 VAL A C 1
ATOM 3113 O O . VAL A 1 433 ? 27.140 -6.388 -44.496 1.00 96.06 433 VAL A O 1
ATOM 3116 N N . ILE A 1 434 ? 25.394 -5.499 -45.589 1.00 94.81 434 ILE A N 1
ATOM 3117 C CA . ILE A 1 434 ? 25.854 -4.120 -45.597 1.00 94.81 434 ILE A CA 1
ATOM 3118 C C . ILE A 1 434 ? 24.834 -3.319 -44.810 1.00 94.81 434 ILE A C 1
ATOM 3120 O O . ILE A 1 434 ? 23.704 -3.128 -45.264 1.00 94.81 434 ILE A O 1
ATOM 3124 N N . ASP A 1 435 ? 25.256 -2.883 -43.631 1.00 95.31 435 ASP A N 1
ATOM 3125 C CA . ASP A 1 435 ? 24.470 -2.081 -42.710 1.00 95.31 435 ASP A CA 1
ATOM 3126 C C . ASP A 1 435 ? 24.951 -0.633 -42.802 1.00 95.31 435 ASP A C 1
ATOM 3128 O O . ASP A 1 435 ? 26.090 -0.302 -42.462 1.00 95.31 435 ASP A O 1
ATOM 3132 N N . PHE A 1 436 ? 24.084 0.236 -43.307 1.00 95.19 436 PHE A N 1
ATOM 3133 C CA . PHE A 1 436 ? 24.333 1.659 -43.470 1.00 95.19 436 PHE A CA 1
ATOM 3134 C C . PHE A 1 436 ? 23.531 2.446 -42.436 1.00 95.19 436 PHE A C 1
ATOM 3136 O O . PHE A 1 436 ? 22.303 2.356 -42.396 1.00 95.19 436 PHE A O 1
ATOM 3143 N N . LYS A 1 437 ? 24.234 3.236 -41.620 1.00 94.50 437 LYS A N 1
ATOM 3144 C CA . LYS A 1 437 ? 23.652 4.057 -40.554 1.00 94.50 437 LYS A CA 1
ATOM 3145 C C . LYS A 1 437 ? 23.830 5.541 -40.874 1.00 94.50 437 LYS A C 1
ATOM 3147 O O . LYS A 1 437 ? 24.947 6.054 -40.743 1.00 94.50 437 LYS A O 1
ATOM 3152 N N . PRO A 1 438 ? 22.776 6.241 -41.322 1.00 95.38 438 PRO A N 1
ATOM 3153 C CA . PRO A 1 438 ? 22.819 7.676 -41.585 1.00 95.38 438 PRO A CA 1
ATOM 3154 C C . PRO A 1 438 ? 23.277 8.489 -40.364 1.00 95.38 438 PRO A C 1
ATOM 3156 O O . PRO A 1 438 ? 22.955 8.158 -39.225 1.00 95.38 438 PRO A O 1
ATOM 3159 N N . LEU A 1 439 ? 23.999 9.590 -40.596 1.00 93.81 439 LEU A N 1
ATOM 3160 C CA . LEU A 1 439 ? 24.313 10.570 -39.546 1.00 93.81 439 LEU A CA 1
ATOM 3161 C C . LEU A 1 439 ? 23.139 11.522 -39.267 1.00 93.81 439 LEU A C 1
ATOM 3163 O O . LEU A 1 439 ? 23.048 12.065 -38.167 1.00 93.81 439 LEU A O 1
ATOM 3167 N N . ASP A 1 440 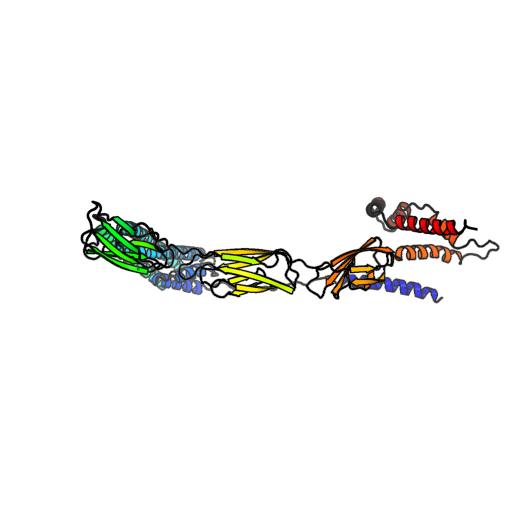? 22.258 11.743 -40.249 1.00 94.62 440 ASP A N 1
ATOM 3168 C CA . ASP A 1 440 ? 21.010 12.483 -40.047 1.00 94.62 440 ASP A CA 1
ATOM 3169 C C . ASP A 1 440 ? 19.958 11.539 -39.436 1.00 94.62 440 ASP A C 1
ATOM 3171 O O . ASP A 1 440 ? 19.519 10.600 -40.109 1.00 94.62 440 ASP A O 1
ATOM 3175 N N . PRO A 1 441 ? 19.513 11.780 -38.188 1.00 92.94 441 PRO A N 1
ATOM 3176 C CA . PRO A 1 441 ? 18.581 10.900 -37.500 1.00 92.94 441 PRO A CA 1
ATOM 3177 C C . PRO A 1 441 ? 17.169 10.903 -38.097 1.00 92.94 441 PRO A C 1
ATOM 3179 O O . PRO A 1 441 ? 16.326 10.181 -37.576 1.00 92.94 441 PRO A O 1
ATOM 3182 N N . ARG A 1 442 ? 16.878 11.683 -39.149 1.00 95.19 442 ARG A N 1
ATOM 3183 C CA . ARG A 1 442 ? 15.634 11.582 -39.937 1.00 95.19 442 ARG A CA 1
ATOM 3184 C C . ARG A 1 442 ? 15.537 10.329 -40.789 1.00 95.19 442 ARG A C 1
ATOM 3186 O O . ARG A 1 442 ? 14.434 9.944 -41.165 1.00 95.19 442 ARG A O 1
ATOM 3193 N N . TYR A 1 443 ? 16.667 9.717 -41.114 1.00 95.19 443 TYR A N 1
ATOM 3194 C CA . TYR A 1 443 ? 16.696 8.520 -41.939 1.00 95.19 443 TYR A CA 1
ATOM 3195 C C . TYR A 1 443 ? 16.712 7.261 -41.067 1.00 95.19 443 TYR A C 1
ATOM 3197 O O . TYR A 1 443 ? 17.133 7.291 -39.910 1.00 95.19 443 TYR A O 1
ATOM 3205 N N . ASP A 1 444 ? 16.210 6.160 -41.610 1.00 93.31 444 ASP A N 1
ATOM 3206 C CA . ASP A 1 444 ? 16.294 4.842 -40.985 1.00 93.31 444 ASP A CA 1
ATOM 3207 C C . ASP A 1 444 ? 17.585 4.120 -41.391 1.00 93.31 444 ASP A C 1
ATOM 3209 O O . ASP A 1 444 ? 18.150 4.378 -42.457 1.00 93.31 444 ASP A O 1
ATOM 3213 N N . ASP A 1 445 ? 18.045 3.197 -40.542 1.00 93.69 445 ASP A N 1
ATOM 3214 C CA . ASP A 1 445 ? 19.145 2.287 -40.874 1.00 93.69 445 ASP A CA 1
ATOM 3215 C C . ASP A 1 445 ? 18.756 1.459 -42.116 1.00 93.69 445 ASP A C 1
ATOM 3217 O O . ASP A 1 445 ? 17.692 0.832 -42.156 1.00 93.69 445 ASP A O 1
ATOM 3221 N N . ALA A 1 446 ? 19.623 1.427 -43.130 1.00 94.62 446 ALA A N 1
ATOM 3222 C CA . ALA A 1 446 ? 19.419 0.627 -44.334 1.00 94.62 446 ALA A CA 1
ATOM 3223 C C . ALA A 1 446 ? 20.294 -0.627 -44.303 1.00 94.62 446 ALA A C 1
ATOM 3225 O O . ALA A 1 446 ? 21.513 -0.542 -44.167 1.00 94.62 446 ALA A O 1
ATOM 3226 N N . ARG A 1 447 ? 19.670 -1.793 -44.487 1.00 94.94 447 ARG A N 1
ATOM 3227 C CA . ARG A 1 447 ? 20.345 -3.093 -44.574 1.00 94.94 447 ARG A CA 1
ATOM 3228 C C . ARG A 1 447 ? 20.148 -3.683 -45.964 1.00 94.94 447 ARG A C 1
ATOM 3230 O O . ARG A 1 447 ? 19.020 -3.959 -46.366 1.00 94.94 447 ARG A O 1
ATOM 3237 N N . MET A 1 448 ? 21.242 -3.927 -46.678 1.00 94.94 448 MET A N 1
ATOM 3238 C CA . MET A 1 448 ? 21.234 -4.620 -47.969 1.00 94.94 448 MET A CA 1
ATOM 3239 C C . MET A 1 448 ? 22.154 -5.841 -47.921 1.00 94.94 448 MET A C 1
ATOM 3241 O O . MET A 1 448 ? 23.074 -5.902 -47.111 1.00 94.94 448 MET A O 1
ATOM 3245 N N . SER A 1 449 ? 21.925 -6.834 -48.781 1.00 95.06 449 SER A N 1
ATOM 3246 C CA . SER A 1 449 ? 22.847 -7.964 -48.916 1.00 95.06 449 SER A CA 1
ATOM 3247 C C . SER A 1 449 ? 23.248 -8.197 -50.360 1.00 95.06 449 SER A C 1
ATOM 3249 O O . SER A 1 449 ? 22.376 -8.263 -51.225 1.00 95.06 449 SER A O 1
ATOM 3251 N N . VAL A 1 450 ? 24.544 -8.383 -50.586 1.00 95.19 450 VAL A N 1
ATOM 3252 C CA . VAL A 1 450 ? 25.146 -8.662 -51.894 1.00 95.19 450 VAL A CA 1
ATOM 3253 C C . VAL A 1 450 ? 25.826 -10.026 -51.833 1.00 95.19 450 VAL A C 1
ATOM 3255 O O . VAL A 1 450 ? 26.386 -10.404 -50.806 1.00 95.19 450 VAL A O 1
ATOM 3258 N N . GLU A 1 451 ? 25.762 -10.788 -52.916 1.00 96.19 451 GLU A N 1
ATOM 3259 C CA . GLU A 1 451 ? 26.355 -12.120 -53.002 1.00 96.19 451 GLU A CA 1
ATOM 3260 C C . GLU A 1 451 ? 27.615 -12.084 -53.872 1.00 96.19 451 GLU A C 1
ATOM 3262 O O . GLU A 1 451 ? 27.601 -11.517 -54.965 1.00 96.19 451 GLU A O 1
ATOM 3267 N N . VAL A 1 452 ? 28.708 -12.678 -53.387 1.00 95.62 452 VAL A N 1
ATOM 3268 C CA . VAL A 1 452 ? 29.988 -12.759 -54.106 1.00 95.62 452 VAL A CA 1
ATOM 3269 C C . VAL A 1 452 ? 30.486 -14.199 -54.161 1.00 95.62 452 VAL A C 1
ATOM 3271 O O . VAL A 1 452 ? 30.349 -14.959 -53.201 1.00 95.62 452 VAL A O 1
ATOM 3274 N N . PHE A 1 453 ? 31.083 -14.590 -55.285 1.00 96.12 453 PHE A N 1
ATOM 3275 C CA . PHE A 1 453 ? 31.617 -15.935 -55.478 1.00 96.12 453 PHE A CA 1
ATOM 3276 C C . PHE A 1 453 ? 33.120 -15.992 -55.180 1.00 96.12 453 PHE A C 1
ATOM 3278 O O . PHE A 1 453 ? 33.922 -15.308 -55.816 1.00 96.12 453 PHE A O 1
ATOM 3285 N N . VAL A 1 454 ? 33.518 -16.833 -54.227 1.00 95.94 454 VAL A N 1
ATOM 3286 C CA . VAL A 1 454 ? 34.899 -16.971 -53.757 1.00 95.94 454 VAL A CA 1
ATOM 3287 C C . VAL A 1 454 ? 35.600 -18.138 -54.443 1.00 95.94 454 VAL A C 1
ATOM 3289 O O . VAL A 1 454 ? 35.270 -19.308 -54.231 1.00 95.94 454 VAL A O 1
ATOM 3292 N N . VAL A 1 455 ? 36.639 -17.826 -55.213 1.00 94.44 455 VAL A N 1
ATOM 3293 C CA . VAL A 1 455 ? 37.533 -18.812 -55.825 1.00 94.44 455 VAL A CA 1
ATOM 3294 C C . VAL A 1 455 ? 38.706 -19.085 -54.889 1.00 94.44 455 VAL A C 1
ATOM 3296 O O . VAL A 1 455 ? 39.543 -18.211 -54.662 1.00 94.44 455 VAL A O 1
ATOM 3299 N N . ASN A 1 456 ? 38.813 -20.313 -54.383 1.00 93.88 456 ASN A N 1
ATOM 3300 C CA . ASN A 1 456 ? 40.008 -20.747 -53.666 1.00 93.88 456 ASN A CA 1
ATOM 3301 C C . ASN A 1 456 ? 41.101 -21.177 -54.664 1.00 93.88 456 ASN A C 1
ATOM 3303 O O . ASN A 1 456 ? 40.855 -22.106 -55.437 1.00 93.88 456 ASN A O 1
ATOM 3307 N N . PRO A 1 457 ? 42.299 -20.560 -54.676 1.00 89.56 457 PRO A N 1
ATOM 3308 C CA . PRO A 1 457 ? 43.364 -20.936 -55.603 1.00 89.56 457 PRO A CA 1
ATOM 3309 C C . PRO A 1 457 ? 44.137 -22.194 -55.167 1.00 89.56 457 PRO A C 1
ATOM 3311 O O . PRO A 1 457 ? 44.812 -22.799 -55.999 1.00 89.56 457 PRO A O 1
ATOM 3314 N N . ILE A 1 458 ? 44.050 -22.620 -53.899 1.00 88.12 458 ILE A N 1
ATOM 3315 C CA . ILE A 1 458 ? 44.860 -23.722 -53.352 1.00 88.12 458 ILE A CA 1
ATOM 3316 C C . ILE A 1 458 ? 44.623 -25.047 -54.102 1.00 88.12 458 ILE A C 1
ATOM 3318 O O . ILE A 1 458 ? 45.618 -25.644 -54.516 1.00 88.12 458 ILE A O 1
ATOM 3322 N N . PRO A 1 459 ? 43.381 -25.500 -54.386 1.00 86.44 459 PRO A N 1
ATOM 3323 C CA . PRO A 1 459 ? 43.156 -26.722 -55.165 1.00 86.44 459 PRO A CA 1
ATOM 3324 C C . PRO A 1 459 ? 43.799 -26.683 -56.559 1.00 86.44 459 PRO A C 1
ATOM 3326 O O . PRO A 1 459 ? 44.371 -27.676 -57.005 1.00 86.44 459 PRO A O 1
ATOM 3329 N N . PHE A 1 460 ? 43.773 -25.524 -57.228 1.00 82.50 460 PHE A N 1
ATOM 3330 C CA . PHE A 1 460 ? 44.392 -25.334 -58.544 1.00 82.50 460 PHE A CA 1
ATOM 3331 C C . PHE A 1 460 ? 45.923 -25.386 -58.463 1.00 82.50 460 PHE A C 1
ATOM 3333 O O . PHE A 1 460 ? 46.562 -26.021 -59.300 1.00 82.50 460 PHE A O 1
ATOM 3340 N N . LEU A 1 461 ? 46.515 -24.756 -57.443 1.00 81.69 461 LEU A N 1
ATOM 3341 C CA . LEU A 1 461 ? 47.962 -24.764 -57.210 1.00 81.69 461 LEU A CA 1
ATOM 3342 C C . LEU A 1 461 ? 48.473 -26.160 -56.829 1.00 81.69 461 LEU A C 1
ATOM 3344 O O . LEU A 1 461 ? 49.510 -26.583 -57.338 1.00 81.69 461 LEU A O 1
ATOM 3348 N N . VAL A 1 462 ? 47.732 -26.903 -56.000 1.00 83.88 462 VAL A N 1
ATOM 3349 C CA . VAL A 1 462 ? 48.044 -28.299 -55.653 1.00 83.88 462 VAL A CA 1
ATOM 3350 C C . VAL A 1 462 ? 47.953 -29.193 -56.891 1.00 83.88 462 VAL A C 1
ATOM 3352 O O . VAL A 1 462 ? 48.898 -29.929 -57.170 1.00 83.88 462 VAL A O 1
ATOM 3355 N N . ALA A 1 463 ? 46.885 -29.087 -57.688 1.00 79.56 463 ALA A N 1
ATOM 3356 C CA . ALA A 1 463 ? 46.751 -29.844 -58.935 1.00 79.56 463 ALA A CA 1
ATOM 3357 C C . ALA A 1 463 ? 47.885 -29.533 -59.934 1.00 79.56 463 ALA A C 1
ATOM 3359 O O . ALA A 1 463 ? 48.474 -30.450 -60.509 1.00 79.56 463 ALA A O 1
ATOM 3360 N N . ALA A 1 464 ? 48.251 -28.256 -60.096 1.00 76.56 464 ALA A N 1
ATOM 3361 C CA . ALA A 1 464 ? 49.361 -27.841 -60.953 1.00 76.56 464 ALA A CA 1
ATOM 3362 C C . ALA A 1 464 ? 50.724 -28.354 -60.448 1.00 76.56 464 ALA A C 1
ATOM 3364 O O . ALA A 1 464 ? 51.544 -28.817 -61.244 1.00 76.56 464 ALA A O 1
ATOM 3365 N N . ALA A 1 465 ? 50.962 -28.326 -59.132 1.00 76.50 465 ALA A N 1
ATOM 3366 C CA . ALA A 1 465 ? 52.179 -28.859 -58.526 1.00 76.50 465 ALA A CA 1
ATOM 3367 C C . ALA A 1 465 ? 52.284 -30.383 -58.704 1.00 76.50 465 ALA A C 1
ATOM 3369 O O . ALA A 1 465 ? 53.329 -30.877 -59.128 1.00 76.50 465 ALA A O 1
ATOM 3370 N N . LEU A 1 466 ? 51.196 -31.123 -58.461 1.00 78.19 466 LEU A N 1
ATOM 3371 C CA . LEU A 1 466 ? 51.135 -32.573 -58.670 1.00 78.19 466 LEU A CA 1
ATOM 3372 C C . LEU A 1 466 ? 51.366 -32.947 -60.143 1.00 78.19 466 LEU A C 1
ATOM 3374 O O . LEU A 1 466 ? 52.138 -33.865 -60.419 1.00 78.19 466 LEU A O 1
ATOM 3378 N N . ALA A 1 467 ? 50.804 -32.191 -61.093 1.00 75.31 467 ALA A N 1
ATOM 3379 C CA . ALA A 1 467 ? 51.053 -32.374 -62.526 1.00 75.31 467 ALA A CA 1
ATOM 3380 C C . ALA A 1 467 ? 52.516 -32.085 -62.939 1.00 75.31 467 ALA A C 1
ATOM 3382 O O . ALA A 1 467 ? 53.029 -32.687 -63.886 1.00 75.31 467 ALA A O 1
ATOM 3383 N N . ALA A 1 468 ? 53.229 -31.211 -62.220 1.00 71.12 468 ALA A N 1
ATOM 3384 C CA . ALA A 1 468 ? 54.636 -30.898 -62.488 1.00 71.12 468 ALA A CA 1
ATOM 3385 C C . ALA A 1 468 ? 55.624 -31.983 -61.999 1.00 71.12 468 ALA A C 1
ATOM 3387 O O . ALA A 1 468 ? 56.724 -32.114 -62.550 1.00 71.12 468 ALA A O 1
ATOM 3388 N N . ILE A 1 469 ? 55.251 -32.801 -61.006 1.00 71.69 469 ILE A N 1
ATOM 3389 C CA . ILE A 1 469 ? 56.099 -33.884 -60.472 1.00 71.69 469 ILE A CA 1
ATOM 3390 C C . ILE A 1 469 ? 56.520 -34.902 -61.557 1.00 71.69 469 ILE A C 1
ATOM 3392 O O . ILE A 1 469 ? 57.732 -35.109 -61.710 1.00 71.69 469 ILE A O 1
ATOM 3396 N N . PRO A 1 470 ? 55.620 -35.518 -62.355 1.00 62.78 470 PRO A N 1
ATOM 3397 C CA . PRO A 1 470 ? 56.020 -36.466 -63.400 1.00 62.78 470 PRO A CA 1
ATOM 3398 C C . PRO A 1 470 ? 56.864 -35.816 -64.511 1.00 62.78 470 PRO A C 1
ATOM 3400 O O . PRO A 1 470 ? 57.826 -36.430 -64.981 1.00 62.78 470 PRO A O 1
ATOM 3403 N N . LEU A 1 471 ? 56.594 -34.552 -64.865 1.00 56.81 471 LEU A N 1
ATOM 3404 C CA . LEU A 1 471 ? 57.412 -33.774 -65.809 1.00 56.81 471 LEU A CA 1
ATOM 3405 C C . LEU A 1 471 ? 58.864 -33.606 -65.325 1.00 56.81 471 LEU A C 1
ATOM 3407 O O . LEU A 1 471 ? 59.794 -33.659 -66.131 1.00 56.81 471 LEU A O 1
ATOM 3411 N N . SER A 1 472 ? 59.081 -33.468 -64.013 1.00 54.28 472 SER A N 1
ATOM 3412 C CA . SER A 1 472 ? 60.428 -33.375 -63.430 1.00 54.28 472 SER A CA 1
ATOM 3413 C C . SER A 1 472 ? 61.194 -34.708 -63.444 1.00 54.28 472 SER A C 1
ATOM 3415 O O . SER A 1 472 ? 62.409 -34.718 -63.661 1.00 54.28 472 SER A O 1
ATOM 3417 N N . ARG A 1 473 ? 60.498 -35.844 -63.272 1.00 54.31 473 ARG A N 1
ATOM 3418 C CA . ARG A 1 473 ? 61.108 -37.188 -63.292 1.00 54.31 473 ARG A CA 1
ATOM 3419 C C . ARG A 1 473 ? 61.515 -37.625 -64.701 1.00 54.31 473 ARG A C 1
ATOM 3421 O O . ARG A 1 473 ? 62.571 -38.234 -64.856 1.00 54.31 473 ARG A O 1
ATOM 3428 N N . ARG A 1 474 ? 60.752 -37.255 -65.739 1.00 52.41 474 ARG A N 1
ATOM 3429 C CA . ARG A 1 474 ? 61.021 -37.663 -67.135 1.00 52.41 474 ARG A CA 1
ATOM 3430 C C . ARG A 1 474 ? 62.294 -37.053 -67.748 1.00 52.41 474 ARG A C 1
ATOM 3432 O O . ARG A 1 474 ? 62.691 -37.457 -68.831 1.00 52.41 474 ARG A O 1
ATOM 3439 N N . ARG A 1 475 ? 62.957 -36.106 -67.067 1.00 50.44 475 ARG A N 1
ATOM 3440 C CA . ARG A 1 475 ? 64.154 -35.393 -67.563 1.00 50.44 475 ARG A CA 1
ATOM 3441 C C . ARG A 1 475 ? 65.493 -35.894 -66.995 1.00 50.44 475 ARG A C 1
ATOM 3443 O O . ARG A 1 475 ? 66.502 -35.208 -67.143 1.00 50.44 475 ARG A O 1
ATOM 3450 N N . ARG A 1 476 ? 65.509 -37.051 -66.317 1.00 49.53 476 ARG A N 1
ATOM 3451 C CA . ARG A 1 476 ? 66.718 -37.636 -65.694 1.00 49.53 476 ARG A CA 1
ATOM 3452 C C . ARG A 1 476 ? 67.083 -39.055 -66.145 1.00 49.53 476 ARG A C 1
ATOM 3454 O O . ARG A 1 476 ? 68.061 -39.590 -65.636 1.00 49.53 476 ARG A O 1
ATOM 3461 N N . GLY A 1 477 ? 66.345 -39.643 -67.086 1.00 48.81 477 GLY A N 1
ATOM 3462 C CA . GLY A 1 477 ? 66.646 -40.962 -67.643 1.00 48.81 477 GLY A CA 1
ATOM 3463 C C . GLY A 1 477 ? 66.798 -40.920 -69.161 1.00 48.81 477 GLY A C 1
ATOM 3464 O O . GLY A 1 477 ? 65.830 -40.605 -69.842 1.00 48.81 477 GLY A O 1
ATOM 3465 N N . GLY A 1 478 ? 67.986 -41.289 -69.649 1.00 41.81 478 GLY A N 1
ATOM 3466 C CA . GLY A 1 478 ? 68.229 -41.723 -71.031 1.00 41.81 478 GLY A CA 1
ATOM 3467 C C . GLY A 1 478 ? 68.335 -40.625 -72.095 1.00 41.81 478 GLY A C 1
ATOM 3468 O O . GLY A 1 478 ? 67.393 -39.880 -72.342 1.00 41.81 478 GLY A O 1
ATOM 3469 N N . GLY A 1 479 ? 69.476 -40.583 -72.788 1.00 50.16 479 GLY A N 1
ATOM 3470 C CA . GLY A 1 479 ? 69.525 -40.042 -74.146 1.00 50.16 479 GLY A CA 1
ATOM 3471 C C . GLY A 1 479 ? 68.923 -41.050 -75.132 1.00 50.16 479 GLY A C 1
ATOM 3472 O O . GLY A 1 479 ? 69.043 -42.256 -74.927 1.00 50.16 479 GLY A O 1
ATOM 3473 N N . GLY A 1 480 ? 68.273 -40.552 -76.180 1.00 43.72 480 GLY A N 1
ATOM 3474 C CA . GLY A 1 480 ? 67.628 -41.345 -77.228 1.00 43.72 480 GLY A CA 1
ATOM 3475 C C . GLY A 1 480 ? 66.893 -40.415 -78.192 1.00 43.72 480 GLY A C 1
ATOM 3476 O O . GLY A 1 480 ? 66.256 -39.455 -77.758 1.00 43.72 480 GLY A O 1
ATOM 3477 N N . GLU A 1 481 ? 67.061 -40.634 -79.491 1.00 46.22 481 GLU A N 1
ATOM 3478 C CA . GLU A 1 481 ? 66.673 -39.694 -80.548 1.00 46.22 481 GLU A CA 1
ATOM 3479 C C . GLU A 1 481 ? 65.155 -39.557 -80.773 1.00 46.22 481 GLU A C 1
ATOM 3481 O O . GLU A 1 481 ? 64.373 -40.468 -80.524 1.00 46.22 481 GLU A O 1
ATOM 3486 N N . GLY A 1 482 ? 64.765 -38.419 -81.363 1.00 48.16 482 GLY A N 1
ATOM 3487 C CA . GLY A 1 482 ? 63.701 -38.374 -82.375 1.00 48.16 482 GLY A CA 1
ATOM 3488 C C . GLY A 1 482 ? 62.254 -38.634 -81.936 1.00 48.16 482 GLY A C 1
ATOM 3489 O O . GLY A 1 482 ? 61.667 -39.646 -82.306 1.00 48.16 482 GLY A O 1
ATOM 3490 N N . GLY A 1 483 ? 61.603 -37.661 -81.285 1.00 45.47 483 GLY A N 1
ATOM 3491 C CA . GLY A 1 483 ? 60.157 -37.719 -81.018 1.00 45.47 483 GLY A CA 1
ATOM 3492 C C . GLY A 1 483 ? 59.493 -36.342 -80.949 1.00 45.47 483 GLY A C 1
ATOM 3493 O O . GLY A 1 483 ? 59.853 -35.519 -80.111 1.00 45.47 483 GLY A O 1
ATOM 3494 N N . ARG A 1 484 ? 58.521 -36.086 -81.838 1.00 47.94 484 ARG A N 1
ATOM 3495 C CA . ARG A 1 484 ? 57.775 -34.815 -81.966 1.00 47.94 484 ARG A CA 1
ATOM 3496 C C . ARG A 1 484 ? 57.200 -34.320 -80.631 1.00 47.94 484 ARG A C 1
ATOM 3498 O O . ARG A 1 484 ? 56.621 -35.087 -79.868 1.00 47.94 484 ARG A O 1
ATOM 3505 N N . GLY A 1 485 ? 57.287 -33.009 -80.399 1.00 51.81 485 GLY A N 1
ATOM 3506 C CA . GLY A 1 485 ? 56.767 -32.370 -79.192 1.00 51.81 485 GLY A CA 1
ATOM 3507 C C . GLY A 1 485 ? 55.240 -32.408 -79.097 1.00 51.81 485 GLY A C 1
ATOM 3508 O O . GLY A 1 485 ? 54.556 -31.628 -79.756 1.00 51.81 485 GLY A O 1
ATOM 3509 N N . ALA A 1 486 ? 54.717 -33.257 -78.213 1.00 44.72 486 ALA A N 1
ATOM 3510 C CA . ALA A 1 486 ? 53.365 -33.129 -77.683 1.00 44.72 486 ALA A CA 1
ATOM 3511 C C . ALA A 1 486 ? 53.386 -32.117 -76.522 1.00 44.72 486 ALA A C 1
ATOM 3513 O O . ALA A 1 486 ? 54.104 -32.291 -75.536 1.00 44.72 486 ALA A O 1
ATOM 3514 N N . GLY A 1 487 ? 52.652 -31.012 -76.667 1.00 51.31 487 GLY A N 1
ATOM 3515 C CA . GLY A 1 487 ? 52.672 -29.912 -75.702 1.00 51.31 487 GLY A CA 1
ATOM 3516 C C . GLY A 1 487 ? 52.058 -30.276 -74.346 1.00 51.31 487 GLY A C 1
ATOM 3517 O O . GLY A 1 487 ? 51.238 -31.189 -74.244 1.00 51.31 487 GLY A O 1
ATOM 3518 N N . MET A 1 488 ? 52.404 -29.485 -73.325 1.00 40.34 488 MET A N 1
ATOM 3519 C CA . MET A 1 488 ? 51.981 -29.589 -71.916 1.00 40.34 488 MET A CA 1
ATOM 3520 C C . MET A 1 488 ? 50.477 -29.863 -71.695 1.00 40.34 488 MET A C 1
ATOM 3522 O O . MET A 1 488 ? 50.118 -30.516 -70.722 1.00 40.34 488 MET A O 1
ATOM 3526 N N . PHE A 1 489 ? 49.609 -29.422 -72.612 1.00 45.47 489 PHE A N 1
ATOM 3527 C CA . PHE A 1 489 ? 48.168 -29.701 -72.589 1.00 45.47 489 PHE A CA 1
ATOM 3528 C C . PHE A 1 489 ? 47.805 -31.181 -72.791 1.00 45.47 489 PHE A C 1
ATOM 3530 O O . PHE A 1 489 ? 46.908 -31.668 -72.114 1.00 45.47 489 PHE A O 1
ATOM 3537 N N . SER A 1 490 ? 48.511 -31.911 -73.662 1.00 49.16 490 SER A N 1
ATOM 3538 C CA . SER A 1 490 ? 48.229 -33.337 -73.919 1.00 49.16 490 SER A CA 1
ATOM 3539 C C . SER A 1 490 ? 48.500 -34.214 -72.693 1.00 49.16 490 SER A C 1
ATOM 3541 O O . SER A 1 490 ? 47.718 -35.102 -72.380 1.00 49.16 490 SER A O 1
ATOM 3543 N N . LEU A 1 491 ? 49.560 -33.904 -71.940 1.00 47.28 491 LEU A N 1
ATOM 3544 C CA . LEU A 1 491 ? 49.883 -34.576 -70.679 1.00 47.28 491 LEU A CA 1
ATOM 3545 C C . LEU A 1 491 ? 48.914 -34.196 -69.550 1.00 47.28 491 LEU A C 1
ATOM 3547 O O . LEU A 1 491 ? 48.716 -34.993 -68.638 1.00 47.28 491 LEU A O 1
ATOM 3551 N N . LEU A 1 492 ? 48.293 -33.010 -69.610 1.00 40.38 492 LEU A N 1
ATOM 3552 C CA . LEU A 1 492 ? 47.225 -32.634 -68.682 1.00 40.38 492 LEU A CA 1
ATOM 3553 C C . LEU A 1 492 ? 45.919 -33.381 -69.003 1.00 40.38 492 LEU A C 1
ATOM 3555 O O . LEU A 1 492 ? 45.269 -33.865 -68.082 1.00 40.38 492 LEU A O 1
ATOM 3559 N N . GLU A 1 493 ? 45.561 -33.533 -70.285 1.00 49.91 493 GLU A N 1
ATOM 3560 C CA . GLU A 1 493 ? 44.442 -34.394 -70.704 1.00 49.91 493 GLU A CA 1
ATOM 3561 C C . GLU A 1 493 ? 44.703 -35.875 -70.380 1.00 49.91 493 GLU A C 1
ATOM 3563 O O . GLU A 1 493 ? 43.784 -36.554 -69.939 1.00 49.91 493 GLU A O 1
ATOM 3568 N N . GLU A 1 494 ? 45.934 -36.382 -70.508 1.00 46.19 494 GLU A N 1
ATOM 3569 C CA . GLU A 1 494 ? 46.260 -37.773 -70.150 1.00 46.19 494 GLU A CA 1
ATOM 3570 C C . GLU A 1 494 ? 46.227 -38.005 -68.625 1.00 46.19 494 GLU A C 1
ATOM 3572 O O . GLU A 1 494 ? 45.722 -39.029 -68.164 1.00 46.19 494 GLU A O 1
ATOM 3577 N N . ALA A 1 495 ? 46.702 -37.042 -67.824 1.00 43.41 495 ALA A N 1
ATOM 3578 C CA . ALA A 1 495 ? 46.652 -37.116 -66.361 1.00 43.41 495 ALA A CA 1
ATOM 3579 C C . ALA A 1 495 ? 45.225 -36.978 -65.797 1.00 43.41 495 ALA A C 1
ATOM 3581 O O . ALA A 1 495 ? 44.899 -37.639 -64.816 1.00 43.41 495 ALA A O 1
ATOM 3582 N N . LEU A 1 496 ? 44.370 -36.160 -66.424 1.00 43.59 496 LEU A N 1
ATOM 3583 C CA . LEU A 1 496 ? 42.948 -36.024 -66.070 1.00 43.59 496 LEU A CA 1
ATOM 3584 C C . LEU A 1 496 ? 42.059 -37.104 -66.719 1.00 43.59 496 LEU A C 1
ATOM 3586 O O . LEU A 1 496 ? 40.925 -37.305 -66.291 1.00 43.59 496 LEU A O 1
ATOM 3590 N N . GLY A 1 497 ? 42.556 -37.786 -67.755 1.00 43.72 497 GLY A N 1
ATOM 3591 C CA . GLY A 1 497 ? 41.855 -38.837 -68.497 1.00 43.72 497 GLY A CA 1
ATOM 3592 C C . GLY A 1 497 ? 42.018 -40.242 -67.912 1.00 43.72 497 GLY A C 1
ATOM 3593 O O . GLY A 1 497 ? 41.217 -41.127 -68.221 1.00 43.72 497 GLY A O 1
ATOM 3594 N N . ARG A 1 498 ? 43.007 -40.468 -67.037 1.00 43.59 498 ARG A N 1
ATOM 3595 C CA . ARG A 1 498 ? 43.082 -41.704 -66.248 1.00 43.59 498 ARG A CA 1
ATOM 3596 C C . ARG A 1 498 ? 41.987 -41.699 -65.185 1.00 43.59 498 ARG A C 1
ATOM 3598 O O . ARG A 1 498 ? 42.094 -41.006 -64.178 1.00 43.59 498 ARG A O 1
ATOM 3605 N N . ARG A 1 499 ? 40.962 -42.529 -65.396 1.00 44.31 499 ARG A N 1
ATOM 3606 C CA . ARG A 1 499 ? 40.014 -42.943 -64.354 1.00 44.31 499 ARG A CA 1
ATOM 3607 C C . ARG A 1 499 ? 40.741 -43.795 -63.307 1.00 44.31 499 ARG A C 1
ATOM 3609 O O . ARG A 1 499 ? 40.688 -45.016 -63.376 1.00 44.31 499 ARG A O 1
ATOM 3616 N N . ALA A 1 500 ? 41.432 -43.147 -62.376 1.00 43.03 500 ALA A N 1
ATOM 3617 C CA . ALA A 1 500 ? 41.605 -43.702 -61.042 1.00 43.03 500 ALA A CA 1
ATOM 3618 C C . ALA A 1 500 ? 40.334 -43.343 -60.268 1.00 43.03 500 ALA A C 1
ATOM 3620 O O . ALA A 1 500 ? 40.009 -42.160 -60.124 1.00 43.03 500 ALA A O 1
ATOM 3621 N N . GLU A 1 501 ? 39.573 -44.345 -59.845 1.00 49.12 501 GLU A N 1
ATOM 3622 C CA . GLU A 1 501 ? 38.400 -44.098 -59.009 1.00 49.12 501 GLU A CA 1
ATOM 3623 C C . GLU A 1 501 ? 38.880 -43.634 -57.617 1.00 49.12 501 GLU A C 1
ATOM 3625 O O . GLU A 1 501 ? 39.815 -44.234 -57.080 1.00 49.12 501 GLU A O 1
ATOM 3630 N N . PRO A 1 502 ? 38.287 -42.596 -56.990 1.00 47.25 502 PRO A N 1
ATOM 3631 C CA . PRO A 1 502 ? 38.844 -41.998 -55.766 1.00 47.25 502 PRO A CA 1
ATOM 3632 C C . PRO A 1 502 ? 39.072 -42.969 -54.593 1.00 47.25 502 PRO A C 1
ATOM 3634 O O . PRO A 1 502 ? 39.943 -42.733 -53.753 1.00 47.25 502 PRO A O 1
ATOM 3637 N N . TRP A 1 503 ? 38.325 -44.077 -54.546 1.00 50.44 503 TRP A N 1
ATOM 3638 C CA . TRP A 1 503 ? 38.467 -45.114 -53.525 1.00 50.44 503 TRP A CA 1
ATOM 3639 C C . TRP A 1 503 ? 39.761 -45.939 -53.658 1.00 50.44 503 TRP A C 1
ATOM 3641 O O . TRP A 1 503 ? 40.221 -46.492 -52.660 1.00 50.44 503 TRP A O 1
ATOM 3651 N N . GLU A 1 504 ? 40.395 -46.000 -54.835 1.00 49.81 504 GLU A N 1
ATOM 3652 C CA . GLU A 1 504 ? 41.691 -46.677 -55.007 1.00 49.81 504 GLU A CA 1
ATOM 3653 C C . GLU A 1 504 ? 42.810 -45.902 -54.297 1.00 49.81 504 GLU A C 1
ATOM 3655 O O . GLU A 1 504 ? 43.588 -46.485 -53.543 1.00 49.81 504 GLU A O 1
ATOM 3660 N N . THR A 1 505 ? 42.829 -44.571 -54.428 1.00 50.97 505 THR A N 1
ATOM 3661 C CA . THR A 1 505 ? 43.797 -43.712 -53.722 1.00 50.97 505 THR A CA 1
ATOM 3662 C C . THR A 1 505 ? 43.560 -43.709 -52.207 1.00 50.97 505 THR A C 1
ATOM 3664 O O . THR A 1 505 ? 44.518 -43.700 -51.433 1.00 50.97 505 THR A O 1
ATOM 3667 N N . ALA A 1 506 ? 42.298 -43.781 -51.764 1.00 46.81 506 ALA A N 1
ATOM 3668 C CA . ALA A 1 506 ? 41.966 -43.946 -50.347 1.00 46.81 506 ALA A CA 1
ATOM 3669 C C . ALA A 1 506 ? 42.453 -45.300 -49.790 1.00 46.81 506 ALA A C 1
ATOM 3671 O O . ALA A 1 506 ? 42.997 -45.346 -48.686 1.00 46.81 506 ALA A O 1
ATOM 3672 N N . ARG A 1 507 ? 42.334 -46.391 -50.565 1.00 48.12 507 ARG A N 1
ATOM 3673 C CA . ARG A 1 507 ? 42.866 -47.715 -50.196 1.00 48.12 507 ARG A CA 1
ATOM 3674 C C . ARG A 1 507 ? 44.388 -47.741 -50.099 1.00 48.12 507 ARG A C 1
ATOM 3676 O O . ARG A 1 507 ? 44.902 -48.298 -49.133 1.00 48.12 507 ARG A O 1
ATOM 3683 N N . GLU A 1 508 ? 45.106 -47.140 -51.048 1.00 51.94 508 GLU A N 1
ATOM 3684 C CA . GLU A 1 508 ? 46.573 -47.050 -50.981 1.00 51.94 508 GLU A CA 1
ATOM 3685 C C . GLU A 1 508 ? 47.035 -46.271 -49.741 1.00 51.94 508 GLU A C 1
ATOM 3687 O O . GLU A 1 508 ? 47.977 -46.687 -49.063 1.00 51.94 508 GLU A O 1
ATOM 3692 N N . TYR A 1 509 ? 46.338 -45.185 -49.388 1.00 44.06 509 TYR A N 1
ATOM 3693 C CA . TYR A 1 509 ? 46.649 -44.410 -48.187 1.00 44.06 509 TYR A CA 1
ATOM 3694 C C . TYR A 1 509 ? 46.324 -45.180 -46.893 1.00 44.06 509 TYR A C 1
ATOM 3696 O O . TYR A 1 509 ? 47.138 -45.194 -45.968 1.00 44.06 509 TYR A O 1
ATOM 3704 N N . ALA A 1 510 ? 45.182 -45.875 -46.832 1.00 46.44 510 ALA A N 1
ATOM 3705 C CA . ALA A 1 510 ? 44.800 -46.711 -45.689 1.00 46.44 510 ALA A CA 1
ATOM 3706 C C . ALA A 1 510 ? 45.810 -47.853 -45.458 1.00 46.44 510 ALA A C 1
ATOM 3708 O O . ALA A 1 510 ? 46.307 -48.025 -44.342 1.00 46.44 510 ALA A O 1
ATOM 3709 N N . ALA A 1 511 ? 46.212 -48.546 -46.531 1.00 45.38 511 ALA A N 1
ATOM 3710 C CA . ALA A 1 511 ? 47.218 -49.608 -46.500 1.00 45.38 511 ALA A CA 1
ATOM 3711 C C . ALA A 1 511 ? 48.605 -49.117 -46.041 1.00 45.38 511 ALA A C 1
ATOM 3713 O O . ALA A 1 511 ? 49.305 -49.836 -45.331 1.00 45.38 511 ALA A O 1
ATOM 3714 N N . ALA A 1 512 ? 48.993 -47.887 -46.395 1.00 43.62 512 ALA A N 1
ATOM 3715 C CA . ALA A 1 512 ? 50.225 -47.262 -45.911 1.00 43.62 512 ALA A CA 1
ATOM 3716 C C . ALA A 1 512 ? 50.148 -46.772 -44.447 1.00 43.62 512 ALA A C 1
ATOM 3718 O O . ALA A 1 512 ? 51.190 -46.577 -43.822 1.00 43.62 512 ALA A O 1
ATOM 3719 N N . SER A 1 513 ? 48.941 -46.566 -43.905 1.00 40.56 513 SER A N 1
ATOM 3720 C CA . SER A 1 513 ? 48.718 -45.935 -42.589 1.00 40.56 513 SER A CA 1
ATOM 3721 C C . SER A 1 513 ? 48.283 -46.903 -41.484 1.00 40.56 513 SER A C 1
ATOM 3723 O O . SER A 1 513 ? 48.203 -46.498 -40.327 1.00 40.56 513 SER A O 1
ATOM 3725 N N . GLY A 1 514 ? 47.969 -48.161 -41.816 1.00 43.72 514 GLY A N 1
ATOM 3726 C CA . GLY A 1 514 ? 47.435 -49.140 -40.859 1.00 43.72 514 GLY A CA 1
ATOM 3727 C C . GLY A 1 514 ? 45.986 -48.881 -40.421 1.00 43.72 514 GLY A C 1
ATOM 3728 O O . GLY A 1 514 ? 45.549 -49.443 -39.420 1.00 43.72 514 GLY A O 1
ATOM 3729 N N . VAL A 1 515 ? 45.252 -48.033 -41.148 1.00 49.56 515 VAL A N 1
ATOM 3730 C CA . VAL A 1 515 ? 43.835 -47.711 -40.897 1.00 49.56 515 VAL A CA 1
ATOM 3731 C C . VAL A 1 515 ? 42.954 -48.663 -41.707 1.00 49.56 515 VAL A C 1
ATOM 3733 O O . VAL A 1 515 ? 43.319 -49.030 -42.825 1.00 49.56 515 VAL A O 1
ATOM 3736 N N . ASP A 1 516 ? 41.793 -49.058 -41.174 1.00 64.38 516 ASP A N 1
ATOM 3737 C CA . ASP A 1 516 ? 40.867 -49.912 -41.920 1.00 64.38 516 ASP A CA 1
ATOM 3738 C C . ASP A 1 516 ? 40.350 -49.213 -43.189 1.00 64.38 516 ASP A C 1
ATOM 3740 O O . ASP A 1 516 ? 39.887 -48.067 -43.175 1.00 64.38 516 ASP A O 1
ATOM 3744 N N . ALA A 1 517 ? 40.415 -49.927 -44.312 1.00 49.28 517 ALA A N 1
ATOM 3745 C CA . ALA A 1 517 ? 40.053 -49.380 -45.612 1.00 49.28 517 ALA A CA 1
ATOM 3746 C C . ALA A 1 517 ? 38.543 -49.117 -45.758 1.00 49.28 517 ALA A C 1
ATOM 3748 O O . ALA A 1 517 ? 38.156 -48.297 -46.588 1.00 49.28 517 ALA A O 1
ATOM 3749 N N . GLY A 1 518 ? 37.686 -49.786 -44.979 1.00 59.81 518 GLY A N 1
ATOM 3750 C CA . GLY A 1 518 ? 36.252 -49.507 -44.936 1.00 59.81 518 GLY A CA 1
ATOM 3751 C C . GLY A 1 518 ? 35.934 -48.216 -44.180 1.00 59.81 518 GLY A C 1
ATOM 3752 O O . GLY A 1 518 ? 35.068 -47.452 -44.603 1.00 59.81 518 GLY A O 1
ATOM 3753 N N . GLU A 1 519 ? 36.662 -47.936 -43.101 1.00 53.50 519 GLU A N 1
ATOM 3754 C CA . GLU A 1 519 ? 36.493 -46.717 -42.301 1.00 53.50 519 GLU A CA 1
ATOM 3755 C C . GLU A 1 519 ? 36.995 -45.466 -43.047 1.00 53.50 519 GLU A C 1
ATOM 3757 O O . GLU A 1 519 ? 36.293 -44.454 -43.109 1.00 53.50 519 GLU A O 1
ATOM 3762 N N . ALA A 1 520 ? 38.144 -45.567 -43.728 1.00 50.66 520 ALA A N 1
ATOM 3763 C CA . ALA A 1 520 ? 38.674 -44.496 -44.577 1.00 50.66 520 ALA A CA 1
ATOM 3764 C C . ALA A 1 520 ? 37.763 -44.162 -45.778 1.00 50.66 520 ALA A C 1
ATOM 3766 O O . ALA A 1 520 ? 37.644 -42.995 -46.158 1.00 50.66 520 ALA A O 1
ATOM 3767 N N . VAL A 1 521 ? 37.100 -45.166 -46.370 1.00 51.62 521 VAL A N 1
ATOM 3768 C CA . VAL A 1 521 ? 36.142 -44.957 -47.470 1.00 51.62 521 VAL A CA 1
ATOM 3769 C C . VAL A 1 521 ? 34.845 -44.317 -46.967 1.00 51.62 521 VAL A C 1
ATOM 3771 O O . VAL A 1 521 ? 34.397 -43.353 -47.580 1.00 51.62 521 VAL A O 1
ATOM 3774 N N . ARG A 1 522 ? 34.293 -44.744 -45.822 1.00 51.38 522 ARG A N 1
ATOM 3775 C CA . ARG A 1 522 ? 33.095 -44.104 -45.239 1.00 51.38 522 ARG A CA 1
ATOM 3776 C C . ARG A 1 522 ? 33.328 -42.637 -44.885 1.00 51.38 522 ARG A C 1
ATOM 3778 O O . ARG A 1 522 ? 32.530 -41.792 -45.270 1.00 51.38 522 ARG A O 1
ATOM 3785 N N . ALA A 1 523 ? 34.456 -42.312 -44.248 1.00 51.25 523 ALA A N 1
ATOM 3786 C CA . ALA A 1 523 ? 34.808 -40.924 -43.939 1.00 51.25 523 ALA A CA 1
ATOM 3787 C C . ALA A 1 523 ? 34.937 -40.043 -45.202 1.00 51.25 523 ALA A C 1
ATOM 3789 O O . ALA A 1 523 ? 34.651 -38.845 -45.163 1.00 51.25 523 ALA A O 1
ATOM 3790 N N . TYR A 1 524 ? 35.339 -40.631 -46.335 1.00 46.94 524 TYR A N 1
ATOM 3791 C CA . TYR A 1 524 ? 35.360 -39.950 -47.629 1.00 46.94 524 TYR A CA 1
ATOM 3792 C C . TYR A 1 524 ? 33.946 -39.774 -48.210 1.00 46.94 524 TYR A C 1
ATOM 3794 O O . TYR A 1 524 ? 33.595 -38.668 -48.625 1.00 46.94 524 TYR A O 1
ATOM 3802 N N . GLU A 1 525 ? 33.119 -40.821 -48.200 1.00 46.06 525 GLU A N 1
ATOM 3803 C CA . GLU A 1 525 ? 31.733 -40.797 -48.693 1.00 46.06 525 GLU A CA 1
ATOM 3804 C C . GLU A 1 525 ? 30.845 -39.811 -47.911 1.00 46.06 525 GLU A C 1
ATOM 3806 O O . GLU A 1 525 ? 30.142 -39.005 -48.529 1.00 46.06 525 GLU A O 1
ATOM 3811 N N . ASP A 1 526 ? 30.957 -39.776 -46.579 1.00 47.44 526 ASP A N 1
ATOM 3812 C CA . ASP A 1 526 ? 30.235 -38.832 -45.712 1.00 47.44 526 ASP A CA 1
ATOM 3813 C C . ASP A 1 526 ? 30.644 -37.368 -45.977 1.00 47.44 526 ASP A C 1
ATOM 3815 O O . ASP A 1 526 ? 29.823 -36.454 -45.882 1.00 47.44 526 ASP A O 1
ATOM 3819 N N . SER A 1 527 ? 31.895 -37.126 -46.392 1.00 47.66 527 SER A N 1
ATOM 3820 C CA . SER A 1 527 ? 32.366 -35.791 -46.799 1.00 47.66 527 SER A CA 1
ATOM 3821 C C . SER A 1 527 ? 31.867 -35.360 -48.190 1.00 47.66 527 SER A C 1
ATOM 3823 O O . SER A 1 527 ? 31.821 -34.167 -48.501 1.00 47.66 527 SER A O 1
ATOM 3825 N N . ALA A 1 528 ? 31.492 -36.318 -49.045 1.00 43.12 528 ALA A N 1
ATOM 3826 C CA . ALA A 1 528 ? 31.240 -36.089 -50.467 1.00 43.12 528 ALA A CA 1
ATOM 3827 C C . ALA A 1 528 ? 29.793 -35.673 -50.791 1.00 43.12 528 ALA A C 1
ATOM 3829 O O . ALA A 1 528 ? 29.556 -35.058 -51.836 1.00 43.12 528 ALA A O 1
ATOM 3830 N N . TYR A 1 529 ? 28.827 -35.939 -49.902 1.00 41.28 529 TYR A N 1
ATOM 3831 C CA . TYR A 1 529 ? 27.413 -35.601 -50.135 1.00 41.28 529 TYR A CA 1
ATOM 3832 C C . TYR A 1 529 ? 27.099 -34.090 -50.113 1.00 41.28 529 TYR A C 1
ATOM 3834 O O . TYR A 1 529 ? 26.011 -33.677 -50.511 1.00 41.28 529 TYR A O 1
ATOM 3842 N N . GLY A 1 530 ? 28.068 -33.244 -49.747 1.00 42.69 530 GLY A N 1
ATOM 3843 C CA . GLY A 1 530 ? 27.978 -31.779 -49.762 1.00 42.69 530 GLY A CA 1
ATOM 3844 C C . GLY A 1 530 ? 28.309 -31.093 -51.099 1.00 42.69 530 GLY A C 1
ATOM 3845 O O . GLY A 1 530 ? 28.845 -29.990 -51.082 1.00 42.69 530 GLY A O 1
ATOM 3846 N N . GLY A 1 531 ? 28.056 -31.721 -52.256 1.00 42.06 531 GLY A N 1
ATOM 3847 C CA . GLY A 1 531 ? 28.132 -31.053 -53.573 1.00 42.06 531 GLY A CA 1
ATOM 3848 C C . GLY A 1 531 ? 29.490 -30.415 -53.918 1.00 42.06 531 GLY A C 1
ATOM 3849 O O . GLY A 1 531 ? 29.533 -29.336 -54.509 1.00 42.06 531 GLY A O 1
ATOM 3850 N N . GLY A 1 532 ? 30.589 -31.058 -53.512 1.00 45.00 532 GLY A N 1
ATOM 3851 C CA . GLY A 1 532 ? 31.898 -30.418 -53.349 1.00 45.00 532 GLY A CA 1
ATOM 3852 C C . GLY A 1 532 ? 32.592 -29.838 -54.604 1.00 45.00 532 GLY A C 1
ATOM 3853 O O . GLY A 1 532 ? 32.181 -30.079 -55.746 1.00 45.00 532 GLY A O 1
ATOM 3854 N N . PRO A 1 533 ? 33.718 -29.111 -54.401 1.00 40.84 533 PRO A N 1
ATOM 3855 C CA . PRO A 1 533 ? 34.364 -28.229 -55.389 1.00 40.84 533 PRO A CA 1
ATOM 3856 C C . PRO A 1 533 ? 34.661 -28.817 -56.774 1.00 40.84 533 PRO A C 1
ATOM 3858 O O . PRO A 1 533 ? 34.769 -28.071 -57.745 1.00 40.84 533 PRO A O 1
ATOM 3861 N N . TRP A 1 534 ? 34.779 -30.141 -56.897 1.00 42.47 534 TRP A N 1
ATOM 3862 C CA . TRP A 1 534 ? 35.039 -30.823 -58.165 1.00 42.47 534 TRP A CA 1
ATOM 3863 C C . TRP A 1 534 ? 33.927 -30.677 -59.204 1.00 42.47 534 TRP A C 1
ATOM 3865 O O . TRP A 1 534 ? 34.230 -30.650 -60.399 1.00 42.47 534 TRP A O 1
ATOM 3875 N N . ARG A 1 535 ? 32.660 -30.543 -58.788 1.00 49.03 535 ARG A N 1
ATOM 3876 C CA . ARG A 1 535 ? 31.559 -30.281 -59.728 1.00 49.03 535 ARG A CA 1
ATOM 3877 C C . ARG A 1 535 ? 31.685 -28.884 -60.331 1.00 49.03 535 ARG A C 1
ATOM 3879 O O . ARG A 1 535 ? 31.702 -28.746 -61.549 1.00 49.03 535 ARG A O 1
ATOM 3886 N N . VAL A 1 536 ? 31.883 -27.882 -59.477 1.00 47.47 536 VAL A N 1
ATOM 3887 C CA . VAL A 1 536 ? 32.078 -26.480 -59.874 1.00 47.47 536 VAL A CA 1
ATOM 3888 C C . VAL A 1 536 ? 33.349 -26.313 -60.712 1.00 47.47 536 VAL A C 1
ATOM 3890 O O . VAL A 1 536 ? 33.333 -25.609 -61.716 1.00 47.47 536 VAL A O 1
ATOM 3893 N N . PHE A 1 537 ? 34.436 -27.019 -60.377 1.00 43.44 537 PHE A N 1
ATOM 3894 C CA . PHE A 1 537 ? 35.645 -27.073 -61.203 1.00 43.44 537 PHE A CA 1
ATOM 3895 C C . PHE A 1 537 ? 35.366 -27.678 -62.586 1.00 43.44 537 PHE A C 1
ATOM 3897 O O . PHE A 1 537 ? 35.786 -27.108 -63.590 1.00 43.44 537 PHE A O 1
ATOM 3904 N N . ARG A 1 538 ? 34.632 -28.799 -62.667 1.00 49.22 538 ARG A N 1
ATOM 3905 C CA . ARG A 1 538 ? 34.265 -29.433 -63.945 1.00 49.22 538 ARG A CA 1
ATOM 3906 C C . ARG A 1 538 ? 33.401 -28.500 -64.797 1.00 49.22 538 ARG A C 1
ATOM 3908 O O . ARG A 1 538 ? 33.710 -28.301 -65.967 1.00 49.22 538 ARG A O 1
ATOM 3915 N N . GLU A 1 539 ? 32.388 -27.874 -64.205 1.00 53.31 539 GLU A N 1
ATOM 3916 C CA . GLU A 1 539 ? 31.498 -26.922 -64.881 1.00 53.31 539 GLU A CA 1
ATOM 3917 C C . GLU A 1 539 ? 32.253 -25.649 -65.328 1.00 53.31 539 GLU A C 1
ATOM 3919 O O . GLU A 1 539 ? 32.073 -25.195 -66.460 1.00 53.31 539 GLU A O 1
ATOM 3924 N N . ALA A 1 540 ? 33.185 -25.126 -64.520 1.00 47.12 540 ALA A N 1
ATOM 3925 C CA . ALA A 1 540 ? 34.045 -23.997 -64.887 1.00 47.12 540 ALA A CA 1
ATOM 3926 C C . ALA A 1 540 ? 35.042 -24.344 -66.009 1.00 47.12 540 ALA A C 1
ATOM 3928 O O . ALA A 1 540 ? 35.220 -23.560 -66.946 1.00 47.12 540 ALA A O 1
ATOM 3929 N N . VAL A 1 541 ? 35.662 -25.529 -65.963 1.00 48.97 541 VAL A N 1
ATOM 3930 C CA . VAL A 1 541 ? 36.553 -26.030 -67.023 1.00 48.97 541 VAL A CA 1
ATOM 3931 C C . VAL A 1 541 ? 35.774 -26.288 -68.313 1.00 48.97 541 VAL A C 1
ATOM 3933 O O . VAL A 1 541 ? 36.257 -25.941 -69.389 1.00 48.97 541 VAL A O 1
ATOM 3936 N N . GLU A 1 542 ? 34.549 -26.809 -68.245 1.00 53.94 542 GLU A N 1
ATOM 3937 C CA . GLU A 1 542 ? 33.677 -26.961 -69.413 1.00 53.94 542 GLU A CA 1
ATOM 3938 C C . GLU A 1 542 ? 33.180 -25.628 -69.979 1.00 53.94 542 GLU A C 1
ATOM 3940 O O . GLU A 1 542 ? 33.068 -25.496 -71.199 1.00 53.94 542 GLU A O 1
ATOM 3945 N N . ALA A 1 543 ? 32.889 -24.632 -69.140 1.00 54.22 543 ALA A N 1
ATOM 3946 C CA . ALA A 1 543 ? 32.530 -23.288 -69.586 1.00 54.22 543 ALA A CA 1
ATOM 3947 C C . ALA A 1 543 ? 33.718 -22.595 -70.278 1.00 54.22 543 ALA A C 1
ATOM 3949 O O . ALA A 1 543 ? 33.558 -21.984 -71.340 1.00 54.22 543 ALA A O 1
ATOM 3950 N N . LEU A 1 544 ? 34.927 -22.755 -69.729 1.00 44.44 544 LEU A N 1
ATOM 3951 C CA . LEU A 1 544 ? 36.167 -22.279 -70.341 1.00 44.44 544 LEU A CA 1
ATOM 3952 C C . LEU A 1 544 ? 36.451 -23.014 -71.662 1.00 44.44 544 LEU A C 1
ATOM 3954 O O . LEU A 1 544 ? 36.744 -22.366 -72.667 1.00 44.44 544 LEU A O 1
ATOM 3958 N N . ARG A 1 545 ? 36.278 -24.344 -71.700 1.00 48.41 545 ARG A N 1
ATOM 3959 C CA . ARG A 1 545 ? 36.401 -25.169 -72.914 1.00 48.41 545 ARG A CA 1
ATOM 3960 C C . ARG A 1 545 ? 35.419 -24.705 -73.989 1.00 48.41 545 ARG A C 1
ATOM 3962 O O . ARG A 1 545 ? 35.856 -24.450 -75.105 1.00 48.41 545 ARG A O 1
ATOM 3969 N N . ARG A 1 546 ? 34.141 -24.499 -73.641 1.00 59.59 546 ARG A N 1
ATOM 3970 C CA . ARG A 1 546 ? 33.094 -23.990 -74.548 1.00 59.59 546 ARG A CA 1
ATOM 3971 C C . ARG A 1 546 ? 33.436 -22.613 -75.127 1.00 59.59 546 ARG A C 1
ATOM 3973 O O . ARG A 1 546 ? 33.287 -22.422 -76.332 1.00 59.59 546 ARG A O 1
ATOM 3980 N N . ARG A 1 547 ? 33.950 -21.678 -74.314 1.00 49.34 547 ARG A N 1
ATOM 3981 C CA . ARG A 1 547 ? 34.432 -20.364 -74.794 1.00 49.34 547 ARG A CA 1
ATOM 3982 C C . ARG A 1 547 ? 35.656 -20.472 -75.709 1.00 49.34 547 ARG A C 1
ATOM 3984 O O . ARG A 1 547 ? 35.762 -19.723 -76.675 1.00 49.34 547 ARG A O 1
ATOM 3991 N N . LEU A 1 548 ? 36.583 -21.389 -75.429 1.00 45.28 548 LEU A N 1
ATOM 3992 C CA . LEU A 1 548 ? 37.781 -21.590 -76.252 1.00 45.28 548 LEU A CA 1
ATOM 3993 C C . LEU A 1 548 ? 37.480 -22.320 -77.572 1.00 45.28 548 LEU A C 1
ATOM 3995 O O . LEU A 1 548 ? 38.124 -22.029 -78.578 1.00 45.28 548 LEU A O 1
ATOM 3999 N N . THR A 1 549 ? 36.487 -23.215 -77.605 1.00 55.34 549 THR A N 1
ATOM 4000 C CA . THR A 1 549 ? 36.029 -23.856 -78.848 1.00 55.34 549 THR A CA 1
ATOM 4001 C C . THR A 1 549 ? 35.165 -22.930 -79.698 1.00 55.34 549 THR A C 1
ATOM 4003 O O . THR A 1 549 ? 35.351 -22.905 -80.912 1.00 55.34 549 THR A O 1
ATOM 4006 N N . SER A 1 550 ? 34.280 -22.113 -79.106 1.00 51.94 550 SER A N 1
ATOM 4007 C CA . SER A 1 550 ? 33.460 -21.166 -79.883 1.00 51.94 550 SER A CA 1
ATOM 4008 C C . SER A 1 550 ? 34.312 -20.128 -80.621 1.00 51.94 550 SER A C 1
ATOM 4010 O O . SER A 1 550 ? 34.007 -19.771 -81.754 1.00 51.94 550 SER A O 1
ATOM 4012 N N . ARG A 1 551 ? 35.451 -19.724 -80.041 1.00 45.09 551 ARG A N 1
ATOM 4013 C CA . ARG A 1 551 ? 36.423 -18.811 -80.669 1.00 45.09 551 ARG A CA 1
ATOM 4014 C C . ARG A 1 551 ? 37.256 -19.424 -81.807 1.00 45.09 551 ARG A C 1
ATOM 4016 O O . ARG A 1 551 ? 38.046 -18.708 -82.411 1.00 45.09 551 ARG A O 1
ATOM 4023 N N . ARG A 1 552 ? 37.109 -20.726 -82.088 1.00 45.91 552 ARG A N 1
ATOM 4024 C CA . ARG A 1 552 ? 37.756 -21.437 -83.211 1.00 45.91 552 ARG A CA 1
ATOM 4025 C C . ARG A 1 552 ? 36.801 -21.800 -84.354 1.00 45.91 552 ARG A C 1
ATOM 4027 O O . ARG A 1 552 ? 37.274 -22.282 -85.374 1.00 45.91 552 ARG A O 1
ATOM 4034 N N . GLY A 1 553 ? 35.495 -21.576 -84.188 1.00 45.09 553 GLY A N 1
ATOM 4035 C CA . GLY A 1 553 ? 34.465 -21.834 -85.204 1.00 45.09 553 GLY A CA 1
ATOM 4036 C C . GLY A 1 553 ? 33.920 -20.577 -85.892 1.00 45.09 553 GLY A C 1
ATOM 4037 O O . GLY A 1 553 ? 32.888 -20.662 -86.544 1.00 45.09 553 GLY A O 1
ATOM 4038 N N . GLY A 1 554 ? 34.565 -19.423 -85.696 1.00 40.75 554 GLY A N 1
ATOM 4039 C CA . GLY A 1 554 ? 34.201 -18.140 -86.301 1.00 40.75 554 GLY A CA 1
ATOM 4040 C C . GLY A 1 554 ? 35.360 -17.567 -87.108 1.00 40.75 554 GLY A C 1
ATOM 4041 O O . GLY A 1 554 ? 36.023 -16.635 -86.652 1.00 40.75 554 GLY A O 1
ATOM 4042 N N . GLY A 1 555 ? 35.607 -18.179 -88.264 1.00 40.62 555 GLY A N 1
ATOM 4043 C CA . GLY A 1 555 ? 36.259 -17.571 -89.424 1.00 40.62 555 GLY A CA 1
ATOM 4044 C C . GLY A 1 555 ? 35.250 -17.546 -90.563 1.00 40.62 555 GLY A C 1
ATOM 4045 O O . GLY A 1 555 ? 34.444 -18.504 -90.603 1.00 40.62 555 GLY A O 1
#

=== Feature glossary ===
Legend for the data blocks above and below:

— What the protein is —

Sequence gives the chain of amino acids in standard one-letter code (A=alanine, C=cysteine, …, Y=tyrosine), read N→C. It is the only feature that is directly encoded by the gene; all structural features are derived from the folded form of this sequence.

The annotation block draws on four external resources. InterPro: which protein families and domains the sequence belongs to. GO: standardized terms for what the protein does, what process it participates in, and where in the cell it acts. CATH: which structural fold it has in the CATH hierarchy. Organism: the species of origin.

— Where its atoms are —

Atomic coordinates in PDBx/mmCIF format — the same representation the Protein Data Bank distributes. Each line of the _atom_site loop places one backbone atom in Cartesian space (units: ångströms, origin: arbitrary).

Six rendered views show the 3D structure from the faces of a cube — i.e. along ±x, ±y, ±z. Rendering representation is drawn randomly per protein from cartoon (secondary-structure ribbons), sticks (backbone bonds), or molecular surface; coloring is either N→C rainbow (blue at the N-terminus through red at the C-terminus) or one color per chain.

— Local backbone conformation —

DSSP 8-state secondary structure assigns each residue one of H (α-helix), G (3₁₀-helix), I (π-helix), E (extended β-strand), B (isolated β-bridge), T (hydrogen-bonded turn), S (bend), or '-' (coil). The assignment is computed from backbone hydrogen-bond geometry via the Kabsch–Sander algorithm.

P-SEA three-state annotation labels each residue as helix, strand, or coil based purely on the geometry of the Cα trace. It serves as a fallback when the full backbone (and thus DSSP) is unavailable.

φ (phi) and ψ (psi) are the two rotatable backbone dihedrals per residue: φ is the C(i-1)–N–Cα–C torsion, ψ is the N–Cα–C–N(i+1) torsion, both in degrees on (−180°, 180°]. α-helical residues cluster near (−60°, −45°); β-strand residues near (−120°, +130°). A Ramachandran plot is simply a scatter of (φ, ψ) for every residue.

— Global shape and packing —

Radius of gyration (Rg) is the root-mean-square distance of Cα atoms from their centroid — a single number for overall size and compactness. A globular domain of N residues has Rg ≈ 2.2·N^0.38 Å; an extended or disordered chain has a much larger Rg. The Cα contact count is the number of residue pairs whose Cα atoms are within 8 Å and are more than four positions apart in sequence — a standard proxy for tertiary packing density. The bounding box is the smallest axis-aligned box enclosing all Cα atoms.

Accessible surface area quantifies burial. A residue with SASA near zero is packed into the hydrophobic core; one with SASA >100 Å² sits on the surface. Computed here via the Shrake–Rupley numerical algorithm with a 1.4 Å probe.

The contact map is a binary N×N matrix image: pixel (i, j) is dark where Cα_i and Cα_j are within 8 Å and |i−j|>4. Because the |i−j|>4 filter removes local helical contacts, off-diagonal stripes parallel to the main diagonal indicate parallel β-sheets; stripes perpendicular to it indicate antiparallel β-sheets. The Ramachandran plot scatters every residue's (φ, ψ) pair against the sterically allowed regions. The PAE heatmap renders the predicted-aligned-error matrix.

— Structural neighborhood —

A 3Di character summarizes, for each residue, the relative orientation of the Cα frame of its nearest spatial neighbor. Because it encodes fold topology rather than chemistry, 3Di alignments detect remote structural similarity that sequence alignment misses.

Structural nearest neighbors (via Foldseek easy-search vs the PDB). Reported per hit: target PDB id, E-value, and alignment TM-score. A TM-score above ~0.5 is the conventional threshold for 'same fold'.

— Confidence and disorder —

For AlphaFold models, the B-factor field carries pLDDT — the model's own estimate of local accuracy on a 0–100 scale. Regions with pLDDT<50 should be treated as essentially unmodeled; they often correspond to intrinsically disordered segments.

B-factor (Debye–Waller factor) reflects atomic displacement in the crystal lattice. It is an experimental observable (units Å²), not a prediction; low values mean the atom is pinned down, high values mean it moves or is heterogeneous across the crystal.

Predicted Aligned Error (PAE) is an AlphaFold confidence matrix: entry (i, j) is the expected error in the position of residue j, in ångströms, when the prediction is superimposed on the true structure at residue i. Low PAE within a block of residues means that block is internally rigid and well-predicted; high PAE between two blocks means their relative placement is uncertain even if each block individually is confident.